Protein AF-A0A351KQ53-F1 (afdb_monomer)

Solvent-accessible surface area (backbone atoms only — not comparable to full-atom values): 25974 Å² total; per-residue (Å²): 84,76,54,60,41,72,80,48,69,49,78,46,76,48,79,48,76,48,68,47,100,86,64,60,70,45,40,29,37,38,81,47,77,44,76,42,85,82,60,80,60,57,67,16,18,40,24,71,57,95,98,40,80,46,75,31,86,42,73,91,74,30,37,76,43,78,87,77,79,66,83,50,67,70,64,68,49,60,75,30,22,64,66,63,44,61,69,62,86,44,52,72,34,55,30,49,62,78,65,56,67,71,63,49,60,75,47,50,39,79,50,32,24,80,92,48,22,60,28,40,75,57,64,29,73,47,72,67,28,46,54,42,35,54,62,53,53,70,50,49,55,63,60,29,47,78,70,81,40,48,54,51,56,61,68,67,59,55,52,52,50,42,53,53,19,21,62,29,40,22,71,34,72,71,32,73,72,51,57,62,71,36,63,18,13,40,40,56,40,65,33,66,38,62,53,98,85,68,49,76,49,34,23,45,35,38,33,22,29,23,35,68,32,48,70,46,42,46,74,71,26,20,38,42,38,26,57,51,96,57,56,94,77,40,28,22,27,38,52,30,18,44,35,82,48,62,46,64,28,41,40,50,54,68,54,66,47,93,49,63,78,69,44,68,64,66,55,69,92,81,45,60,43,14,28,49,70,54,32,36,35,54,41,93,89,32,93,28,71,62,65,74,81,82,40,42,54,37,47,30,38,77,49,73,51,26,38,33,45,44,28,21,33,27,30,25,33,37,42,69,76,74,42,52,36,36,40,50,8,32,24,15,50,46,17,24,32,26,50,38,84,43,33,31,35,37,25,30,28,47,46,72,56,87,86,60,63,58,70,48,98,59,57,72,73,64,46,65,96,49,60,44,59,42,82,44,32,31,36,50,54,38,36,44,26,23,41,50,80,52,84,94,72,38,78,85,26,62,56,61,89,56,71,61,49,85,51,37,26,42,67,50,98,86,66,42,67,31,35,34,20,42,80,41,71,48,60,70,90,63,45,42,77,54,98,90,43,78,47,51,18,78,80,55,55,44,43,27,48,46,45,6,31,68,45,33,35,44,76,78,43,81,63,63,99,43,63,76,44,46,60,80,23,67,59,69,37,24,59,48,130

Foldseek 3Di:
DWDFDAWDKDKDWDWDWDADPVGDIKIWTDIDIDTDPPDPRHGWTWADDPNDIDTHRDPVRHDDDDDDDAPADQAQDCLLAVVVQAAAPAAADIFIADDDLVVCLCCVLVQFFPLWSQLRVFFFDDPRNLVSQLVVLVVQQVLQVVVVWGFLFDSVVLSVLQNLQSNFFQCDPQAPADDGGHHQWGGWHKDWDADPVRHTWIWTKTKGQQADRFPFQQQNQRDADFQPPDDSRTHGHRHEHTDIFIATATGIAPDFDDALVLAFQDCPPVFARKLQVQQVACDVPRLHNHRDDDALAISAGLDFFWAWSNGHTEGGCAHSNRARSSNNSHGTLLQWYADNNHYHIHHHFHNEDAPRPGDHQDYPVQPVPDLAAAFTIDTSLNATEGEDDDPPPNPRHWCPPPDADRFQWDDGDPRGIHHYFDWDQDDQVNFDQDPNDTDGSRVSTGGGRTHRGDGRRQVPNPCRVHCSDSQPDVNVRTPHD

Secondary structure (DSSP, 8-state):
---B----EEEEEEEEEEE-TTS-EEEEEEEEEEE-TT---TT-EEEEETTEEEEESSGGGSPPPP----S---SPPGGG-TT-PPPP-SPBPPEEE---HHHHHHHGGGGB-TTTGGGSSSSSS-HHHHHHHHHHHTTHHHHHHTTT--BSS-HHHHHHHHHHHHH-B---S-BTT--TT-BSS-EEEEEEEE-TTS-EEEEEEEEE----SS---GGG-SSPPBSTT--TT--B---B----EEEEEE-B---B-SSGGGS----GGG--SSHHHHTTTTSTT-S-SSPPPP-TTTSS-SS--EEETTSPEE--SB-TTSSBGGGTT---TTSEE--TT--S-EE-S----TT-SS--SS-GGGGTT-SSPPEEEEETTS-EEEPPP-TTT-TTSTTTTS---TTSEE--TTS-SEEE-EEEPPPGGG-EEETTEEE-TTTS-EEESS-SS--B-GGGSTTTTS---TTT-GGGTB---

Sequence (481 aa):
NYLRAMKRYTYTLTPSTTTGTNGPASTTYSGSYSEDLSFNATGYYVKASQGSYSLVSTSGAATKLYLFTSADNYGIPTSFNVAGTAYASNPAAPFPSKVTPSTVEANFSASINATYKNQVTTAGSNAQTKVSADSYLVTIPTKLSSQGANLRYSTDLYTAFRDAALAGKLASDAVADGVPGQNLVPFVYFTNEKDSQGLYHPFMNIVTYTNPGSPHGLLDIPGPPFLGPGGASTPVTRYANLDYKIIPIPMKDYGQVTNVTDNAMNSAGGWRVNLVTDSGCGQSGSPVATCPAYDNYNYASIADMGVLIDGSIIFPVLNNTLIPSQWKGELSTYGCHIGQGGGGPHCHADAFKTGQSIVTLYNDSDYVGKTHPPLIGFGFDGVALFGVYRDGKDTSLLGYSTALDAFGGHNHDGMGYHYHAHTATMPASYNINDKGLTISASQNPVNVLLKGAWAGNINKVPNFMNNNDLKTNPYLGGTGQ

Mean predicted aligned error: 6.54 Å

pLDDT: mean 90.56, std 9.43, range [37.94, 98.81]

Nearest PDB structures (foldseek):
  8cvm-assembly1_t  TM=4.778E-01  e=6.788E+00  Cutibacterium acnes
  8xcj-assembly1_F  TM=2.789E-01  e=3.638E+00  Escherichia phage Lambda
  4tw1-assembly1_F  TM=3.053E-01  e=4.564E+00  Staphylococcus aureus subsp. aureus USA300_TCH1516
  3b07-assembly1_H  TM=1.733E-01  e=6.060E+00  Staphylococcus aureus subsp. aureus Mu50

Radius of gyration: 23.98 Å; Cα contacts (8 Å, |Δi|>4): 1095; chains: 1; bounding box: 70×55×60 Å

Structure (mmCIF, N/CA/C/O backbone):
data_AF-A0A351KQ53-F1
#
_entry.id   AF-A0A351KQ53-F1
#
loop_
_atom_site.group_PDB
_atom_site.id
_atom_site.type_symbol
_atom_site.label_atom_id
_atom_site.label_alt_id
_atom_site.label_comp_id
_atom_site.label_asym_id
_atom_site.label_entity_id
_atom_site.label_seq_id
_atom_site.pdbx_PDB_ins_code
_atom_site.Cartn_x
_atom_site.Cartn_y
_atom_site.Cartn_z
_atom_site.occupancy
_atom_site.B_iso_or_equiv
_atom_site.auth_seq_id
_atom_site.auth_comp_id
_atom_site.auth_asym_id
_atom_site.auth_atom_id
_atom_site.pdbx_PDB_model_num
ATOM 1 N N . ASN A 1 1 ? 32.339 -19.999 -16.908 1.00 82.12 1 ASN A N 1
ATOM 2 C CA . ASN A 1 1 ? 32.555 -19.166 -18.110 1.00 82.12 1 ASN A CA 1
ATOM 3 C C . ASN A 1 1 ? 33.541 -18.051 -17.803 1.00 82.12 1 ASN A C 1
ATOM 5 O O . ASN A 1 1 ? 33.567 -17.568 -16.678 1.00 82.12 1 ASN A O 1
ATOM 9 N N . TYR A 1 2 ? 34.378 -17.661 -18.763 1.00 91.56 2 TYR A N 1
ATOM 10 C CA . TYR A 1 2 ? 35.150 -16.424 -18.640 1.00 91.56 2 TYR A CA 1
ATOM 11 C C . TYR A 1 2 ? 34.311 -15.285 -19.218 1.00 91.56 2 TYR A C 1
ATOM 13 O O . TYR A 1 2 ? 33.904 -15.365 -20.376 1.00 91.56 2 TYR A O 1
ATOM 21 N N . LEU A 1 3 ? 34.028 -14.254 -18.421 1.00 92.50 3 LEU A N 1
ATOM 22 C CA . LEU A 1 3 ? 33.341 -13.061 -18.916 1.00 92.50 3 LEU A CA 1
ATOM 23 C C . LEU A 1 3 ? 34.358 -12.142 -19.589 1.00 92.50 3 LEU A C 1
ATOM 25 O O . LEU A 1 3 ? 35.424 -11.893 -19.023 1.00 92.50 3 LEU A O 1
ATOM 29 N N . ARG A 1 4 ? 34.025 -11.656 -20.788 1.00 93.75 4 ARG A N 1
ATOM 30 C CA . ARG A 1 4 ? 34.836 -10.701 -21.549 1.00 93.75 4 ARG A CA 1
ATOM 31 C C . ARG A 1 4 ? 34.166 -9.339 -21.540 1.00 93.75 4 ARG A C 1
ATOM 33 O O . ARG A 1 4 ? 32.981 -9.234 -21.845 1.00 93.75 4 ARG A O 1
ATOM 40 N N . ALA A 1 5 ? 34.932 -8.306 -21.221 1.00 93.69 5 ALA A N 1
ATOM 41 C CA . ALA A 1 5 ? 34.493 -6.934 -21.390 1.00 93.69 5 ALA A CA 1
ATOM 42 C C . ALA A 1 5 ? 34.406 -6.617 -22.886 1.00 93.69 5 ALA A C 1
ATOM 44 O O . ALA A 1 5 ? 35.351 -6.875 -23.628 1.00 93.69 5 ALA A O 1
ATOM 45 N N . MET A 1 6 ? 33.279 -6.066 -23.331 1.00 95.25 6 MET A N 1
ATOM 46 C CA . MET A 1 6 ? 33.075 -5.687 -24.736 1.00 95.25 6 MET A CA 1
ATOM 47 C C . MET A 1 6 ? 32.993 -4.174 -24.896 1.00 95.25 6 MET A C 1
ATOM 49 O O . MET A 1 6 ? 33.625 -3.615 -25.782 1.00 95.25 6 MET A O 1
ATOM 53 N N . LYS A 1 7 ? 32.236 -3.519 -24.018 1.00 94.44 7 LYS A N 1
ATOM 54 C CA . LYS A 1 7 ? 32.047 -2.072 -23.983 1.00 94.44 7 LYS A CA 1
ATOM 55 C C . LYS A 1 7 ? 31.990 -1.614 -22.533 1.00 94.44 7 LYS A C 1
ATOM 57 O O . LYS A 1 7 ? 31.563 -2.382 -21.668 1.00 94.44 7 LYS A O 1
ATOM 62 N N . ARG A 1 8 ? 32.390 -0.369 -22.281 1.00 92.12 8 ARG A N 1
ATOM 63 C CA . ARG A 1 8 ? 32.140 0.329 -21.018 1.00 92.12 8 ARG A CA 1
ATOM 64 C C . ARG A 1 8 ? 31.134 1.434 -21.283 1.00 92.12 8 ARG A C 1
ATOM 66 O O . ARG A 1 8 ? 31.252 2.147 -22.273 1.00 92.12 8 ARG A O 1
ATOM 73 N N . TYR A 1 9 ? 30.166 1.567 -20.390 1.00 91.50 9 TYR A N 1
ATOM 74 C CA . TYR A 1 9 ? 29.223 2.674 -20.399 1.00 91.50 9 TYR A CA 1
ATOM 75 C C . TYR A 1 9 ? 29.445 3.504 -19.143 1.00 91.50 9 TYR A C 1
ATOM 77 O O . TYR A 1 9 ? 29.632 2.950 -18.058 1.00 91.50 9 TYR A O 1
ATOM 85 N N . THR A 1 10 ? 29.438 4.823 -19.291 1.00 87.69 10 THR A N 1
ATOM 86 C CA . THR A 1 10 ? 29.362 5.750 -18.164 1.00 87.69 10 THR A CA 1
ATOM 87 C C . THR A 1 10 ? 27.906 6.066 -17.890 1.00 87.69 10 THR A C 1
ATOM 89 O O . THR A 1 10 ? 27.165 6.446 -18.796 1.00 87.69 10 THR A O 1
ATOM 92 N N . TYR A 1 11 ? 27.509 5.894 -16.634 1.00 83.12 11 TYR A N 1
ATOM 93 C CA . TYR A 1 11 ? 26.202 6.296 -16.143 1.00 83.12 11 TYR A CA 1
ATOM 94 C C . TYR A 1 11 ? 26.303 7.676 -15.498 1.00 83.12 11 TYR A C 1
ATOM 96 O O . TYR A 1 11 ? 27.218 7.927 -14.714 1.00 83.12 11 TYR A O 1
ATOM 104 N N . THR A 1 12 ? 25.385 8.579 -15.830 1.00 80.19 12 THR A N 1
ATOM 105 C CA . THR A 1 12 ? 25.283 9.897 -15.191 1.00 80.19 12 THR A CA 1
ATOM 106 C C . 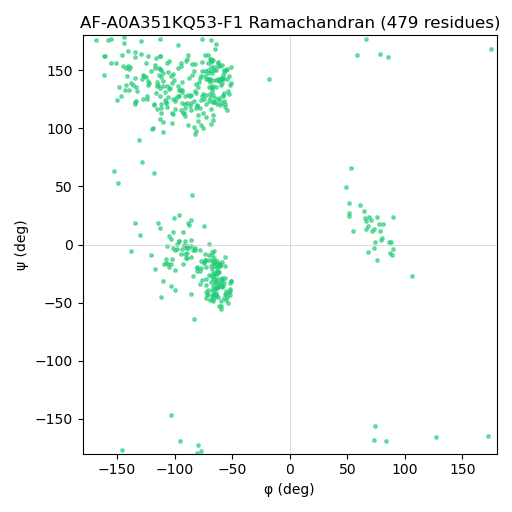THR A 1 12 ? 23.840 10.179 -14.801 1.00 80.19 12 THR A C 1
ATOM 108 O O . THR A 1 12 ? 22.933 10.028 -15.620 1.00 80.19 12 THR A O 1
ATOM 111 N N . LEU A 1 13 ? 23.650 10.623 -13.557 1.00 79.94 13 LEU A N 1
ATOM 112 C CA . LEU A 1 13 ? 22.404 11.204 -13.065 1.00 79.94 13 LEU A CA 1
ATOM 113 C C . LEU A 1 13 ? 22.476 12.723 -13.200 1.00 79.94 13 LEU A C 1
ATOM 115 O O . LEU A 1 13 ? 23.298 13.368 -12.550 1.00 79.94 13 LEU A O 1
ATOM 119 N N . THR A 1 14 ? 21.616 13.296 -14.035 1.00 82.56 14 THR A N 1
ATOM 120 C CA . THR A 1 14 ? 21.529 14.750 -14.211 1.00 82.56 14 THR A CA 1
ATOM 121 C C . THR A 1 14 ? 20.362 15.294 -13.385 1.00 82.56 14 THR A C 1
ATOM 123 O O . THR A 1 14 ? 19.222 14.915 -13.664 1.00 82.56 14 THR A O 1
ATOM 126 N N . PRO A 1 15 ? 20.608 16.151 -12.373 1.00 86.06 15 PRO A N 1
ATOM 127 C CA . PRO A 1 15 ? 19.541 16.779 -11.608 1.00 86.06 15 PRO A CA 1
ATOM 128 C C . PRO A 1 15 ? 18.910 17.940 -12.385 1.00 86.06 15 PRO A C 1
ATOM 130 O O . PRO A 1 15 ? 19.603 18.720 -13.039 1.00 86.06 15 PRO A O 1
ATOM 133 N N . SER A 1 16 ? 17.600 18.102 -12.246 1.00 81.81 16 SER A N 1
ATOM 134 C CA . SER A 1 16 ? 16.851 19.283 -12.670 1.00 81.81 16 SER A CA 1
ATOM 135 C C . SER A 1 16 ? 15.904 19.700 -11.551 1.00 81.81 16 SER A C 1
ATOM 137 O O . SER A 1 16 ? 15.093 18.891 -11.097 1.00 81.81 16 SER A O 1
ATOM 139 N N . THR A 1 17 ? 16.015 20.947 -11.093 1.00 78.81 17 THR A N 1
ATOM 140 C CA . THR A 1 17 ? 15.201 21.476 -9.993 1.00 78.81 17 THR A CA 1
ATOM 141 C C . THR A 1 17 ? 14.192 22.478 -10.526 1.00 78.81 17 THR A C 1
ATOM 143 O O . THR A 1 17 ? 14.561 23.474 -11.145 1.00 78.81 17 THR A O 1
ATOM 146 N N . THR A 1 18 ? 12.917 22.243 -10.237 1.00 69.06 18 THR A N 1
ATOM 147 C CA . THR A 1 18 ? 11.829 23.179 -10.530 1.00 69.06 18 THR A CA 1
ATOM 148 C C . THR A 1 18 ? 11.193 23.645 -9.230 1.00 69.06 18 THR A C 1
ATOM 150 O O . THR A 1 18 ? 10.816 22.817 -8.400 1.00 69.06 18 THR A O 1
ATOM 153 N N . THR A 1 19 ? 11.030 24.955 -9.062 1.00 63.69 19 THR A N 1
ATOM 154 C CA . THR A 1 19 ? 10.281 25.530 -7.938 1.00 63.69 19 THR A CA 1
ATOM 155 C C . THR A 1 19 ? 8.825 25.690 -8.349 1.00 63.69 19 THR A C 1
ATOM 157 O O . THR A 1 19 ? 8.527 26.419 -9.295 1.00 63.69 19 THR A O 1
ATOM 160 N N . GLY A 1 20 ? 7.917 24.994 -7.664 1.00 54.00 20 GLY A N 1
ATOM 161 C CA . GLY A 1 20 ? 6.483 25.168 -7.890 1.00 54.00 20 GLY A CA 1
ATOM 162 C C . GLY A 1 20 ? 6.007 26.555 -7.451 1.00 54.00 20 GLY A C 1
ATOM 163 O O . GLY A 1 20 ? 6.616 27.190 -6.591 1.00 54.00 20 GLY A O 1
ATOM 164 N N . THR A 1 21 ? 4.871 27.006 -7.983 1.00 49.22 21 THR A N 1
ATOM 165 C CA . THR A 1 21 ? 4.254 28.317 -7.690 1.00 49.22 21 THR A CA 1
ATOM 166 C C . THR A 1 21 ? 3.969 28.552 -6.199 1.00 49.22 21 THR A C 1
ATOM 168 O O . THR A 1 21 ? 3.828 29.696 -5.781 1.00 49.22 21 THR A O 1
ATOM 171 N N . ASN A 1 22 ? 3.934 27.480 -5.397 1.00 46.44 22 ASN A N 1
ATOM 172 C CA . ASN A 1 22 ? 3.665 27.501 -3.956 1.00 46.44 22 ASN A CA 1
ATOM 173 C C . ASN A 1 22 ? 4.917 27.291 -3.077 1.00 46.44 22 ASN A C 1
ATOM 175 O O . ASN A 1 22 ? 4.778 27.155 -1.864 1.00 46.44 22 ASN A O 1
ATOM 179 N N . GLY A 1 23 ? 6.129 27.252 -3.651 1.00 46.09 23 GLY A N 1
ATOM 180 C CA . GLY A 1 23 ? 7.393 27.295 -2.897 1.00 46.09 23 GLY A CA 1
ATOM 181 C C . GLY A 1 23 ? 8.226 26.005 -2.762 1.00 46.09 23 GLY A C 1
ATOM 182 O O . GLY A 1 23 ? 9.444 26.148 -2.643 1.00 46.09 23 GLY A O 1
ATOM 183 N N . PRO A 1 24 ? 7.695 24.762 -2.811 1.00 54.59 24 PRO A N 1
ATOM 184 C CA . PRO A 1 24 ? 8.559 23.584 -2.762 1.00 54.59 24 PRO A CA 1
ATOM 185 C C . PRO A 1 24 ? 9.386 23.456 -4.044 1.00 54.59 24 PRO A C 1
ATOM 187 O O . PRO A 1 24 ? 8.843 23.432 -5.154 1.00 54.59 24 PRO A O 1
ATOM 190 N N . ALA A 1 25 ? 10.704 23.354 -3.886 1.00 62.97 25 ALA A N 1
ATOM 191 C CA . ALA A 1 25 ? 11.594 22.906 -4.945 1.00 62.97 25 ALA A CA 1
ATOM 192 C C . ALA A 1 25 ? 11.476 21.382 -5.079 1.00 62.97 25 ALA A C 1
ATOM 194 O O . ALA A 1 25 ? 11.612 20.661 -4.094 1.00 62.97 25 ALA A O 1
ATOM 195 N N . SER A 1 26 ? 11.223 20.895 -6.291 1.00 65.81 26 SER A N 1
ATOM 196 C CA . SER A 1 26 ? 11.289 19.473 -6.627 1.00 65.81 26 SER A CA 1
ATOM 197 C C . SER A 1 26 ? 12.521 19.240 -7.483 1.00 65.81 26 SER A C 1
ATOM 199 O O . SER A 1 26 ? 12.644 19.845 -8.550 1.00 65.81 26 SER A O 1
ATOM 201 N N . THR A 1 27 ? 13.416 18.358 -7.039 1.00 79.69 27 THR A N 1
ATOM 202 C CA . THR A 1 27 ? 14.544 17.893 -7.850 1.00 79.69 27 THR A CA 1
ATOM 203 C C . THR A 1 27 ? 14.179 16.567 -8.500 1.00 79.69 27 THR A C 1
ATOM 205 O O . THR A 1 27 ? 13.731 15.633 -7.839 1.00 79.69 27 THR A O 1
ATOM 208 N N . THR A 1 28 ? 14.360 16.503 -9.813 1.00 81.50 28 THR A N 1
ATOM 209 C CA . THR A 1 28 ? 14.198 15.296 -10.623 1.00 81.50 28 THR A CA 1
ATOM 210 C C . THR A 1 28 ? 15.545 14.853 -11.164 1.00 81.50 28 THR A C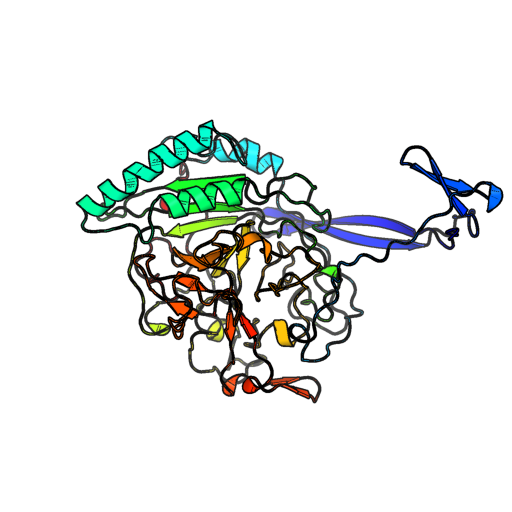 1
ATOM 212 O O . THR A 1 28 ? 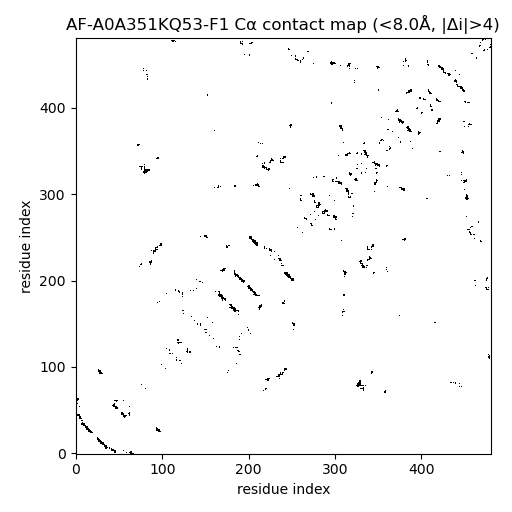16.422 15.686 -11.390 1.00 81.50 28 THR A O 1
ATOM 215 N N . TYR A 1 29 ? 15.706 13.554 -11.385 1.00 80.69 29 TYR A N 1
ATOM 216 C CA . TYR A 1 29 ? 16.938 12.972 -11.895 1.00 80.69 29 TYR A CA 1
ATOM 217 C C . TYR A 1 29 ? 16.664 12.166 -13.159 1.00 80.69 29 TYR A C 1
ATOM 219 O O . TYR A 1 29 ? 15.809 11.279 -13.171 1.00 80.69 29 TYR A O 1
ATOM 227 N N . SER A 1 30 ? 17.408 12.458 -14.226 1.00 80.19 30 SER A N 1
ATOM 228 C CA . SER A 1 30 ? 17.415 11.654 -15.450 1.00 80.19 30 SER A CA 1
ATOM 229 C C . SER A 1 30 ? 18.706 10.848 -15.548 1.00 80.19 30 SER A C 1
ATOM 231 O O . SER A 1 30 ? 19.797 11.421 -15.482 1.00 80.19 30 SER A O 1
ATOM 233 N N . GLY A 1 31 ? 18.583 9.535 -15.737 1.00 75.75 31 GLY A N 1
ATOM 234 C CA . GLY A 1 31 ? 19.711 8.657 -16.030 1.00 75.75 31 GLY A CA 1
ATOM 235 C C . GLY A 1 31 ? 20.087 8.712 -17.508 1.00 75.75 31 GLY A C 1
ATOM 236 O O . GLY A 1 31 ? 19.231 8.556 -18.377 1.00 75.75 31 GLY A O 1
ATOM 237 N N . SER A 1 32 ? 21.371 8.905 -17.796 1.00 78.12 32 SER A N 1
ATOM 238 C CA . SER A 1 32 ? 21.931 8.772 -19.142 1.00 78.12 32 SER A CA 1
ATOM 239 C C . SER A 1 32 ? 23.059 7.747 -19.145 1.00 78.12 32 SER A C 1
ATOM 241 O O . SER A 1 32 ? 23.848 7.668 -18.202 1.00 78.12 32 SER A O 1
ATOM 243 N N . TYR A 1 33 ? 23.113 6.954 -20.213 1.00 83.56 33 TYR A N 1
ATOM 244 C CA . TYR A 1 33 ? 24.189 6.006 -20.474 1.00 83.56 33 TYR A CA 1
ATOM 245 C C . TYR A 1 33 ? 24.870 6.415 -21.770 1.00 83.56 33 TYR A C 1
ATOM 247 O O . TYR A 1 33 ? 24.236 6.452 -22.825 1.00 83.56 33 TYR A O 1
ATOM 255 N N . SER A 1 34 ? 26.160 6.708 -21.700 1.00 89.31 34 SER A N 1
ATOM 256 C CA . SER A 1 34 ? 26.991 6.959 -22.874 1.00 89.31 34 SER A CA 1
ATOM 257 C C . SER A 1 34 ? 28.055 5.879 -22.976 1.00 89.31 34 SER A C 1
ATOM 259 O O . SER A 1 34 ? 28.644 5.473 -21.973 1.00 89.31 34 SER A O 1
ATOM 261 N N . GLU A 1 35 ? 28.273 5.366 -24.187 1.00 92.50 35 GLU A N 1
ATOM 262 C CA . GLU A 1 35 ? 29.404 4.476 -24.431 1.00 92.50 35 GLU A CA 1
ATOM 263 C C . GLU A 1 35 ? 30.695 5.268 -24.222 1.00 92.50 35 GLU A C 1
ATOM 265 O O . GLU A 1 35 ? 30.897 6.327 -24.819 1.00 92.50 35 GLU A O 1
ATOM 270 N N . ASP A 1 36 ? 31.570 4.756 -23.366 1.00 93.44 36 ASP A N 1
ATOM 271 C CA . ASP A 1 36 ? 32.881 5.334 -23.156 1.00 93.44 36 ASP A CA 1
ATOM 272 C C . ASP A 1 36 ? 33.832 4.852 -24.251 1.00 93.44 36 ASP A C 1
ATOM 274 O O . ASP A 1 36 ? 34.458 3.794 -24.154 1.00 93.44 36 ASP A O 1
ATOM 278 N N . LEU A 1 37 ? 33.950 5.668 -25.295 1.00 94.06 37 LEU A N 1
ATOM 279 C CA . LEU A 1 37 ? 34.802 5.395 -26.452 1.00 94.06 37 LEU A CA 1
ATOM 280 C C . LEU A 1 37 ? 36.305 5.380 -26.114 1.00 94.06 37 LEU A C 1
ATOM 282 O O . LEU A 1 37 ? 37.102 4.935 -26.936 1.00 94.06 37 LEU A O 1
ATOM 286 N N . SER A 1 38 ? 36.708 5.836 -24.920 1.00 94.81 38 SER A N 1
ATOM 287 C CA . SER A 1 38 ? 38.098 5.752 -24.448 1.00 94.81 38 SER A CA 1
ATOM 288 C C . SER A 1 38 ? 38.440 4.400 -23.808 1.00 94.81 38 SER A C 1
ATOM 290 O O . SER A 1 38 ? 39.596 4.150 -23.453 1.00 94.81 38 SER A O 1
ATOM 292 N N . PHE A 1 39 ? 37.457 3.506 -23.653 1.00 95.25 39 PHE A N 1
ATOM 293 C CA . PHE A 1 39 ? 37.655 2.196 -23.048 1.00 95.25 39 PHE A CA 1
ATOM 294 C C . PHE A 1 39 ? 38.551 1.298 -23.911 1.00 95.25 39 PHE A C 1
ATOM 296 O O . PHE A 1 39 ? 38.145 0.762 -24.939 1.00 95.25 39 PHE A O 1
ATOM 303 N N . ASN A 1 40 ? 39.785 1.094 -23.452 1.00 94.62 40 ASN A N 1
ATOM 304 C CA . ASN A 1 40 ? 40.823 0.354 -24.173 1.00 94.62 40 ASN A CA 1
ATOM 305 C C . ASN A 1 40 ? 40.980 -1.114 -23.733 1.00 94.62 40 ASN A C 1
ATOM 307 O O . ASN A 1 40 ? 41.809 -1.830 -24.289 1.00 94.62 40 ASN A O 1
ATOM 311 N N . ALA A 1 41 ? 40.185 -1.584 -22.765 1.00 95.69 41 ALA A N 1
ATOM 312 C CA . ALA A 1 41 ? 40.222 -2.965 -22.271 1.00 95.69 41 ALA A CA 1
ATOM 313 C C . ALA A 1 41 ? 39.164 -3.868 -22.939 1.00 95.69 41 ALA A C 1
ATOM 315 O O . ALA A 1 41 ? 38.735 -4.879 -22.377 1.00 95.69 41 ALA A O 1
ATOM 316 N N . THR A 1 42 ? 38.733 -3.519 -24.154 1.00 95.38 42 THR A N 1
ATOM 317 C CA . THR A 1 42 ? 37.858 -4.364 -24.973 1.00 95.38 42 THR A CA 1
ATOM 318 C C . THR A 1 42 ? 38.512 -5.722 -25.221 1.00 95.38 42 THR A C 1
ATOM 320 O O . THR A 1 42 ? 39.657 -5.828 -25.652 1.00 95.38 42 THR A O 1
ATOM 323 N N . GLY A 1 43 ? 37.777 -6.790 -24.927 1.00 95.88 43 GLY A N 1
ATOM 324 C CA . GLY A 1 43 ? 38.228 -8.172 -25.029 1.00 95.88 43 GLY A CA 1
ATOM 325 C C . GLY A 1 43 ? 38.939 -8.720 -23.790 1.00 95.88 43 GLY A C 1
ATOM 326 O O . GLY A 1 43 ? 39.169 -9.932 -23.766 1.00 95.88 43 GLY A O 1
ATOM 327 N N . TYR A 1 44 ? 39.237 -7.889 -22.780 1.00 97.56 44 TYR A N 1
ATOM 328 C CA . TYR A 1 44 ? 39.835 -8.323 -21.512 1.00 97.56 44 TYR A CA 1
ATOM 329 C C . TYR A 1 44 ? 38.836 -9.155 -20.702 1.00 97.56 44 TYR A C 1
ATOM 331 O O . TYR A 1 44 ? 37.624 -9.080 -20.900 1.00 97.56 44 TYR A O 1
ATOM 339 N N . TYR A 1 45 ? 39.346 -9.945 -19.767 1.00 97.00 45 TYR A N 1
ATOM 340 C CA . TYR A 1 45 ? 38.580 -10.880 -18.958 1.00 97.00 45 TYR A CA 1
ATOM 341 C C . TYR A 1 45 ? 38.390 -10.383 -17.528 1.00 97.00 45 TYR A C 1
ATOM 343 O O . TYR A 1 45 ? 39.267 -9.726 -16.972 1.00 97.00 45 TYR A O 1
ATOM 351 N N . VAL A 1 46 ? 37.267 -10.742 -16.909 1.00 95.62 46 VAL A N 1
ATOM 352 C CA . VAL A 1 46 ? 36.987 -10.391 -15.510 1.00 95.62 46 VAL A CA 1
ATOM 353 C C . VAL A 1 46 ? 37.808 -11.263 -14.550 1.00 95.62 46 VAL A C 1
ATOM 355 O O . VAL A 1 46 ? 37.788 -12.493 -14.621 1.00 95.62 46 VAL A O 1
ATOM 358 N N . LYS A 1 47 ? 38.499 -10.622 -13.606 1.00 95.88 47 LYS A N 1
ATOM 359 C CA . LYS A 1 47 ? 39.172 -11.241 -12.460 1.00 95.88 47 LYS A CA 1
ATOM 360 C C . LYS A 1 47 ? 38.549 -10.719 -11.169 1.00 95.88 47 LYS A C 1
ATOM 362 O O . LYS A 1 47 ? 38.586 -9.519 -10.909 1.00 95.88 47 LYS A O 1
ATOM 367 N N . ALA A 1 48 ? 38.018 -11.625 -10.359 1.00 93.56 48 ALA A N 1
ATOM 368 C CA . ALA A 1 48 ? 37.536 -11.345 -9.012 1.00 93.56 48 ALA A CA 1
ATOM 369 C C . ALA A 1 48 ? 38.627 -11.676 -7.981 1.00 93.56 48 ALA A C 1
ATOM 371 O O . ALA A 1 48 ? 39.235 -12.747 -8.044 1.00 93.56 48 ALA A O 1
ATOM 372 N N . SER A 1 49 ? 38.872 -10.769 -7.038 1.00 92.50 49 SER A N 1
ATOM 373 C CA . SER A 1 49 ? 39.827 -10.937 -5.939 1.00 92.50 49 SER A CA 1
ATOM 374 C C . SER A 1 49 ? 39.356 -10.145 -4.721 1.00 92.50 49 SER A C 1
ATOM 376 O O . SER A 1 49 ? 39.154 -8.940 -4.830 1.00 92.50 49 SER A O 1
ATOM 378 N N . GLN A 1 50 ? 39.195 -10.808 -3.568 1.00 86.44 50 GLN A N 1
ATOM 379 C CA . GLN A 1 50 ? 38.812 -10.184 -2.286 1.00 86.44 50 GLN A CA 1
ATOM 380 C C . GLN A 1 50 ? 37.590 -9.244 -2.389 1.00 86.44 50 GLN A C 1
ATOM 382 O O . GLN A 1 50 ? 37.636 -8.093 -1.968 1.00 86.44 50 GLN A O 1
ATOM 387 N N . GLY A 1 51 ? 36.505 -9.712 -3.016 1.00 84.25 51 GLY A N 1
ATOM 388 C CA . GLY A 1 51 ? 35.271 -8.927 -3.177 1.00 84.25 51 GLY A CA 1
ATOM 389 C C . GLY A 1 51 ? 35.341 -7.801 -4.218 1.00 84.25 51 GLY A C 1
ATOM 390 O O . GLY A 1 51 ? 34.357 -7.099 -4.409 1.00 84.25 51 GLY A O 1
ATOM 391 N N . SER A 1 52 ? 36.468 -7.644 -4.918 1.00 89.38 52 SER A N 1
ATOM 392 C CA . SER A 1 52 ? 36.652 -6.647 -5.978 1.00 89.38 52 SER A CA 1
ATOM 393 C C . SER A 1 52 ? 36.787 -7.300 -7.353 1.00 89.38 52 SER A C 1
ATOM 395 O O . SER A 1 52 ? 37.314 -8.408 -7.479 1.00 89.38 52 SER A O 1
ATOM 397 N N . TYR A 1 53 ? 36.358 -6.587 -8.396 1.00 92.44 53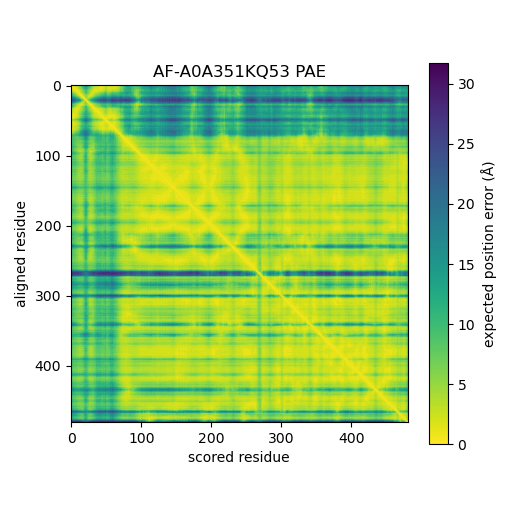 TYR A N 1
ATOM 398 C CA . TYR A 1 53 ? 36.489 -7.004 -9.793 1.00 92.44 53 TYR A CA 1
ATOM 399 C C . TYR A 1 53 ? 37.506 -6.131 -10.534 1.00 92.44 53 TYR A C 1
ATOM 401 O O . TYR A 1 53 ? 37.571 -4.921 -10.343 1.00 92.44 53 TYR A O 1
ATOM 409 N N . SER A 1 54 ? 38.298 -6.754 -11.402 1.00 94.81 54 SER A N 1
ATOM 410 C CA . SER A 1 54 ? 39.293 -6.107 -12.264 1.00 94.81 54 SER A CA 1
ATOM 411 C C . SER A 1 54 ? 39.300 -6.759 -13.648 1.00 94.81 54 SER A C 1
ATOM 413 O O . SER A 1 54 ? 38.727 -7.835 -13.830 1.00 94.81 54 SER A O 1
ATOM 415 N N . LEU A 1 55 ? 39.941 -6.119 -14.629 1.00 96.62 55 LEU A N 1
ATOM 416 C CA . LEU A 1 55 ? 40.099 -6.660 -15.980 1.00 96.62 55 LEU A CA 1
ATOM 417 C C . LEU A 1 55 ? 41.543 -7.116 -16.221 1.00 96.62 55 LEU A C 1
ATOM 419 O O . LEU A 1 55 ? 42.485 -6.406 -15.878 1.00 96.62 55 LEU A O 1
ATOM 423 N N . VAL A 1 56 ? 41.716 -8.281 -16.844 1.00 96.94 56 VAL A N 1
ATOM 424 C CA . VAL A 1 56 ? 43.020 -8.859 -17.211 1.00 96.94 56 VAL A CA 1
ATOM 425 C C . VAL A 1 56 ? 43.061 -9.236 -18.689 1.00 96.94 56 VAL A C 1
ATOM 427 O O . VAL A 1 56 ? 42.064 -9.666 -19.260 1.00 96.94 56 VAL A O 1
ATOM 430 N N . SER A 1 57 ? 44.220 -9.097 -19.330 1.00 96.56 57 SER A N 1
ATOM 431 C CA . SER A 1 57 ? 44.355 -9.286 -20.782 1.00 96.56 57 SER A CA 1
ATOM 432 C C . SER A 1 57 ? 44.314 -10.751 -21.239 1.00 96.56 57 SER A C 1
ATOM 434 O O . SER A 1 57 ? 44.105 -11.014 -22.421 1.00 96.56 57 SER A O 1
ATOM 436 N N . THR A 1 58 ? 44.483 -11.720 -20.332 1.00 95.88 58 THR A N 1
ATOM 437 C CA . THR A 1 58 ? 44.506 -13.154 -20.664 1.00 95.88 58 THR A CA 1
ATOM 438 C C . THR A 1 58 ? 43.509 -13.949 -19.827 1.00 95.88 58 THR A C 1
ATOM 440 O O . THR A 1 58 ? 43.299 -13.682 -18.643 1.00 95.88 58 THR A O 1
ATOM 443 N N . SER A 1 59 ? 42.911 -14.979 -20.429 1.00 94.38 59 SER A N 1
ATOM 444 C CA . SER A 1 59 ? 41.965 -15.869 -19.743 1.00 94.38 59 SER A CA 1
ATOM 445 C C . SER A 1 59 ? 42.626 -16.696 -18.633 1.00 94.38 59 SER A C 1
ATOM 447 O O . SER A 1 59 ? 41.967 -17.041 -17.656 1.00 94.38 59 SER A O 1
ATOM 449 N N . GLY A 1 60 ? 43.932 -16.974 -18.738 1.00 95.50 60 GLY A N 1
ATOM 450 C CA . GLY A 1 60 ? 44.695 -17.696 -17.713 1.00 95.50 60 GLY A CA 1
ATOM 451 C C . GLY A 1 60 ? 44.824 -16.940 -16.386 1.00 95.50 60 GLY A C 1
ATOM 452 O O . GLY A 1 60 ? 44.945 -17.569 -15.340 1.00 95.50 60 GLY A O 1
ATOM 453 N N . ALA A 1 61 ? 44.745 -15.606 -16.412 1.00 95.06 61 ALA A N 1
ATOM 454 C CA . ALA A 1 61 ? 44.767 -14.761 -15.216 1.00 95.06 61 ALA A CA 1
ATOM 455 C C . ALA A 1 61 ? 43.362 -14.409 -14.689 1.00 95.06 61 ALA A C 1
ATOM 457 O O . ALA A 1 61 ? 43.241 -13.716 -13.675 1.00 95.06 61 ALA A O 1
ATOM 458 N N . ALA A 1 62 ? 42.309 -14.829 -15.395 1.00 96.69 62 ALA A N 1
ATOM 459 C CA . ALA A 1 62 ? 40.928 -14.462 -15.118 1.00 96.69 62 ALA A CA 1
ATOM 460 C C . ALA A 1 62 ? 40.254 -15.421 -14.134 1.00 96.69 62 ALA A C 1
ATOM 462 O O . ALA A 1 62 ? 40.641 -16.583 -13.989 1.00 96.69 62 ALA A O 1
ATOM 463 N N . THR A 1 63 ? 39.177 -14.953 -13.508 1.00 95.81 63 THR A N 1
ATOM 464 C CA . THR A 1 63 ? 38.351 -15.798 -12.645 1.00 95.81 63 THR A CA 1
ATOM 465 C C . THR A 1 63 ? 37.284 -16.469 -13.498 1.00 95.81 63 THR A C 1
ATOM 467 O O . THR A 1 63 ? 36.562 -15.811 -14.248 1.00 95.81 63 THR A O 1
ATOM 470 N N . LYS A 1 64 ? 37.153 -17.795 -13.388 1.00 92.75 64 LYS A N 1
ATOM 471 C CA . LYS A 1 64 ? 35.986 -18.482 -13.946 1.00 92.75 64 LYS A CA 1
ATOM 472 C C . LYS A 1 64 ? 34.768 -18.065 -13.133 1.00 92.75 64 LYS A C 1
ATOM 474 O O . LYS A 1 64 ? 34.691 -18.361 -11.947 1.00 92.75 64 LYS A O 1
ATOM 479 N N . LEU A 1 65 ? 33.826 -17.401 -13.785 1.00 87.62 65 LEU A N 1
ATOM 480 C CA . LEU A 1 65 ? 32.560 -17.011 -13.186 1.00 87.62 65 LEU A CA 1
ATOM 481 C C . LEU A 1 65 ? 31.474 -17.985 -13.631 1.00 87.62 65 LEU A C 1
ATOM 483 O O . LEU A 1 65 ? 31.458 -18.466 -14.772 1.00 87.62 65 LEU A O 1
ATOM 487 N N . TYR A 1 66 ? 30.579 -18.301 -12.710 1.00 83.94 66 TYR A N 1
ATOM 488 C CA . TYR A 1 66 ? 29.370 -19.050 -12.994 1.00 83.94 66 TYR A CA 1
ATOM 489 C C . TYR A 1 66 ? 28.221 -18.051 -13.073 1.00 83.94 66 TYR A C 1
ATOM 491 O O . TYR A 1 66 ? 28.040 -17.253 -12.157 1.00 83.94 66 TYR A O 1
ATOM 499 N N . LEU A 1 67 ? 27.488 -18.060 -14.186 1.00 80.56 67 LEU A N 1
ATOM 500 C CA . LEU A 1 67 ? 26.237 -17.319 -14.262 1.00 80.56 67 LEU A CA 1
ATOM 501 C C . LEU A 1 67 ? 25.194 -18.181 -13.566 1.00 80.56 67 LEU A C 1
ATOM 503 O O . LEU A 1 67 ? 24.819 -19.234 -14.077 1.00 80.56 67 LEU A O 1
ATOM 507 N N . PHE A 1 68 ? 24.801 -17.761 -12.371 1.00 79.75 68 PHE A N 1
ATOM 508 C CA . PHE A 1 68 ? 23.712 -18.390 -11.653 1.00 79.75 68 PHE A CA 1
ATOM 509 C C . PHE A 1 68 ? 22.400 -17.948 -12.293 1.00 79.75 68 PHE A C 1
ATOM 511 O O . PHE A 1 68 ? 22.043 -16.772 -12.248 1.00 79.75 68 PHE A O 1
ATOM 518 N N . THR A 1 69 ? 21.697 -18.887 -12.918 1.00 75.75 69 THR A N 1
ATOM 519 C CA . THR A 1 69 ? 20.292 -18.683 -13.257 1.00 75.75 69 THR A CA 1
ATOM 520 C C . THR A 1 69 ? 19.514 -18.766 -11.956 1.00 75.75 69 THR A C 1
ATOM 522 O O . THR A 1 69 ? 19.443 -19.843 -11.362 1.00 75.75 69 THR A O 1
ATOM 525 N N . SER A 1 70 ? 18.988 -17.630 -11.494 1.00 74.19 70 SER A N 1
ATOM 526 C CA . SER A 1 70 ? 18.129 -17.631 -10.313 1.00 74.19 70 SER A CA 1
ATOM 527 C C . SER A 1 70 ? 16.925 -18.538 -10.541 1.00 74.19 70 SER A C 1
ATOM 529 O O . SER A 1 70 ? 16.394 -18.603 -11.652 1.00 74.19 70 SER A O 1
ATOM 531 N N . ALA A 1 71 ? 16.505 -19.245 -9.491 1.00 76.56 71 ALA A N 1
ATOM 532 C CA . ALA A 1 71 ? 15.206 -19.911 -9.487 1.00 76.56 71 ALA A CA 1
ATOM 533 C C . ALA A 1 71 ? 14.055 -18.884 -9.463 1.00 76.56 71 ALA A C 1
ATOM 535 O O . ALA A 1 71 ? 12.916 -19.208 -9.809 1.00 76.56 71 ALA A O 1
ATOM 536 N N . ASP A 1 72 ? 14.358 -17.647 -9.073 1.00 77.19 72 ASP A N 1
ATOM 537 C CA . ASP A 1 72 ? 13.423 -16.537 -9.023 1.00 77.19 72 ASP A CA 1
ATOM 538 C C . ASP A 1 72 ? 13.109 -16.062 -10.446 1.00 77.19 72 ASP A C 1
ATOM 540 O O . ASP A 1 72 ? 14.010 -15.766 -11.237 1.00 77.19 72 ASP A O 1
ATOM 544 N N . ASN A 1 73 ? 11.820 -15.955 -10.770 1.00 78.44 73 ASN A N 1
ATOM 545 C CA . ASN A 1 73 ? 11.354 -15.456 -12.059 1.00 78.44 73 ASN A CA 1
ATOM 546 C C . ASN A 1 73 ? 10.513 -14.191 -11.865 1.00 78.44 73 ASN A C 1
ATOM 548 O O . ASN A 1 73 ? 9.327 -14.273 -11.553 1.00 78.44 73 ASN A O 1
ATOM 552 N N . TYR A 1 74 ? 11.130 -13.033 -12.101 1.00 81.25 74 TYR A N 1
ATOM 553 C CA . TYR A 1 74 ? 10.470 -11.722 -12.085 1.00 81.25 74 TYR A CA 1
ATOM 554 C C . TYR A 1 74 ? 9.852 -11.342 -13.446 1.00 81.25 74 TYR A C 1
ATOM 556 O O . TYR A 1 74 ? 9.539 -10.181 -13.693 1.00 81.25 74 TYR A O 1
ATOM 564 N N . GLY A 1 75 ? 9.668 -12.306 -14.354 1.00 84.88 75 GLY A N 1
ATOM 565 C CA . GLY A 1 75 ? 8.936 -12.089 -15.598 1.00 84.88 75 GLY A CA 1
ATOM 566 C C . GLY A 1 75 ? 7.454 -11.820 -15.336 1.00 84.88 75 GLY A C 1
ATOM 567 O O . GLY A 1 75 ? 6.823 -12.512 -14.536 1.00 84.88 75 GLY A O 1
ATOM 568 N N . ILE A 1 76 ? 6.884 -10.835 -16.037 1.00 88.62 76 ILE A N 1
ATOM 569 C CA . ILE A 1 76 ? 5.470 -10.478 -15.877 1.00 88.62 76 ILE A CA 1
ATOM 570 C C . ILE A 1 76 ? 4.582 -11.665 -16.287 1.00 88.62 76 ILE A C 1
ATOM 572 O O . ILE A 1 76 ? 4.664 -12.117 -17.435 1.00 88.62 76 ILE A O 1
ATOM 576 N N . PRO A 1 77 ? 3.731 -12.187 -15.382 1.00 88.25 77 PRO A N 1
ATOM 577 C CA . PRO A 1 77 ? 2.858 -13.304 -15.706 1.00 88.25 77 PRO A CA 1
ATOM 578 C C . PRO A 1 77 ? 1.790 -12.876 -16.718 1.00 88.25 77 PRO A C 1
ATOM 580 O O . PRO A 1 77 ? 1.365 -11.724 -16.752 1.00 88.25 77 PRO A O 1
ATOM 583 N N . THR A 1 78 ? 1.290 -13.824 -17.512 1.00 88.56 78 THR A N 1
ATOM 584 C CA . THR A 1 78 ? 0.233 -13.560 -18.505 1.00 88.56 78 THR A CA 1
ATOM 585 C C . THR A 1 78 ? -1.049 -13.012 -17.877 1.00 88.56 78 THR A C 1
ATOM 587 O O . THR A 1 78 ? -1.722 -12.197 -18.495 1.00 88.56 78 THR A O 1
ATOM 590 N N . SER A 1 79 ? -1.354 -13.375 -16.627 1.00 89.25 79 SER A N 1
ATOM 591 C CA . SER A 1 79 ? -2.469 -12.806 -15.857 1.00 89.25 79 SER A CA 1
ATOM 592 C C . SER A 1 79 ? -2.330 -11.300 -15.598 1.00 89.25 79 SER A C 1
ATOM 594 O O . SER A 1 79 ? -3.338 -10.637 -15.357 1.00 89.25 79 SER A O 1
ATOM 596 N N . PHE A 1 80 ? -1.101 -10.769 -15.654 1.00 92.62 80 PHE A N 1
ATOM 597 C CA . PHE A 1 80 ? -0.770 -9.345 -15.538 1.00 92.62 80 PHE A CA 1
ATOM 598 C C . PHE A 1 80 ? -0.441 -8.690 -16.894 1.00 92.62 80 PHE A C 1
ATOM 600 O O . PHE A 1 80 ? -0.087 -7.514 -16.942 1.00 92.62 80 PHE A O 1
ATOM 607 N N . ASN A 1 81 ? -0.580 -9.423 -18.005 1.00 92.88 81 ASN A N 1
ATOM 608 C CA . ASN A 1 81 ? -0.419 -8.902 -19.363 1.00 92.88 81 ASN A CA 1
ATOM 609 C C . ASN A 1 81 ? -1.320 -9.646 -20.363 1.00 92.88 81 ASN A C 1
ATOM 611 O O . ASN A 1 81 ? -0.856 -10.171 -21.378 1.00 92.88 81 ASN A O 1
ATOM 615 N N . VAL A 1 82 ? -2.618 -9.710 -20.064 1.00 92.81 82 VAL A N 1
ATOM 616 C CA . VAL A 1 82 ? -3.605 -10.423 -20.894 1.00 92.81 82 VAL A CA 1
ATOM 617 C C . VAL A 1 82 ? -3.662 -9.846 -22.311 1.00 92.81 82 VAL A C 1
ATOM 619 O O . VAL A 1 82 ? -3.781 -10.590 -23.281 1.00 92.81 82 VAL A O 1
ATOM 622 N N . ALA A 1 83 ? -3.501 -8.527 -22.444 1.00 91.12 83 ALA A N 1
ATOM 623 C CA . ALA A 1 83 ? -3.456 -7.833 -23.727 1.00 91.12 83 ALA A CA 1
ATOM 624 C C . ALA A 1 83 ? -2.222 -8.165 -24.585 1.00 91.12 83 ALA A C 1
ATOM 626 O O . ALA A 1 83 ? -2.150 -7.736 -25.737 1.00 91.12 83 ALA A O 1
ATOM 627 N N . GLY A 1 84 ? -1.227 -8.880 -24.045 1.00 90.81 84 GLY A N 1
ATOM 628 C CA . GLY A 1 84 ? 0.024 -9.153 -24.751 1.00 90.81 84 GLY A CA 1
ATOM 629 C C . GLY A 1 84 ? 0.783 -7.872 -25.106 1.00 90.81 84 GLY A C 1
ATOM 630 O O . GLY A 1 84 ? 1.416 -7.791 -26.159 1.00 90.81 84 GLY A O 1
ATOM 631 N N . THR A 1 85 ? 0.698 -6.844 -24.257 1.00 91.00 85 THR A N 1
ATOM 632 C CA . THR A 1 85 ? 1.410 -5.582 -24.452 1.00 91.00 85 THR A CA 1
ATOM 633 C C . THR A 1 85 ? 2.906 -5.855 -24.553 1.00 91.00 85 THR A C 1
ATOM 635 O O . THR A 1 85 ? 3.502 -6.469 -23.667 1.00 91.00 85 THR A O 1
ATOM 638 N N . ALA A 1 86 ? 3.504 -5.412 -25.659 1.00 91.62 86 ALA A N 1
ATOM 639 C CA . ALA A 1 86 ? 4.943 -5.452 -25.866 1.00 91.62 86 ALA A CA 1
ATOM 640 C C . ALA A 1 86 ? 5.651 -4.425 -24.975 1.00 91.62 86 ALA A C 1
ATOM 642 O O . ALA A 1 86 ? 5.061 -3.416 -24.590 1.00 91.62 86 ALA A O 1
ATOM 643 N N . TYR A 1 87 ? 6.931 -4.668 -24.692 1.00 92.25 87 TYR A N 1
ATOM 644 C CA . TYR A 1 87 ? 7.745 -3.751 -23.903 1.00 92.25 87 TYR A CA 1
ATOM 645 C C . TYR A 1 87 ? 7.871 -2.380 -24.579 1.00 92.25 87 TYR A C 1
ATOM 647 O O . TYR A 1 87 ? 8.306 -2.282 -25.727 1.00 92.25 87 TYR A O 1
ATOM 655 N N . ALA A 1 88 ? 7.497 -1.322 -23.859 1.00 90.50 88 ALA A N 1
ATOM 656 C CA . ALA A 1 88 ? 7.549 0.045 -24.348 1.00 90.50 88 ALA A CA 1
ATOM 657 C C . ALA A 1 88 ? 8.999 0.481 -24.603 1.00 90.50 88 ALA A C 1
ATOM 659 O O . ALA A 1 88 ? 9.828 0.489 -23.690 1.00 90.50 88 ALA A O 1
ATOM 660 N N . SER A 1 89 ? 9.280 0.900 -25.840 1.00 89.69 89 SER A N 1
ATOM 661 C CA . SER A 1 89 ? 10.582 1.429 -26.266 1.00 89.69 89 SER A CA 1
ATOM 662 C C . SER A 1 89 ? 10.822 2.882 -25.843 1.00 89.69 89 SER A C 1
ATOM 664 O O . SER A 1 89 ? 11.887 3.435 -26.112 1.00 89.69 89 SER A O 1
ATOM 666 N N . ASN A 1 90 ? 9.822 3.523 -25.236 1.00 90.25 90 ASN A N 1
ATOM 667 C CA . ASN A 1 90 ? 9.904 4.882 -24.720 1.00 90.25 90 ASN A CA 1
ATOM 668 C C . ASN A 1 90 ? 11.035 5.004 -23.685 1.00 90.25 90 ASN A C 1
ATOM 670 O O . ASN A 1 90 ? 11.245 4.079 -22.892 1.00 90.25 90 ASN A O 1
ATOM 674 N N . PRO A 1 91 ? 11.751 6.143 -23.649 1.00 88.31 91 PRO A N 1
ATOM 675 C CA . PRO A 1 91 ? 12.754 6.375 -22.620 1.00 88.31 91 PRO A CA 1
ATOM 676 C C . PRO A 1 91 ? 12.107 6.387 -21.230 1.00 88.31 91 PRO A C 1
ATOM 678 O O . PRO A 1 91 ? 10.930 6.718 -21.075 1.00 88.31 91 PRO A O 1
ATOM 681 N N . ALA A 1 92 ? 12.885 6.057 -20.203 1.00 88.62 92 ALA A N 1
ATOM 682 C CA . ALA A 1 92 ? 12.426 6.188 -18.828 1.00 88.62 92 ALA A CA 1
ATOM 683 C C . ALA A 1 92 ? 12.261 7.672 -18.456 1.00 88.62 92 ALA A C 1
ATOM 685 O O . ALA A 1 92 ? 13.117 8.505 -18.761 1.00 88.62 92 ALA A O 1
ATOM 686 N N . ALA A 1 93 ? 11.154 7.996 -17.796 1.00 89.44 93 ALA A N 1
ATOM 687 C CA . ALA A 1 93 ? 10.901 9.312 -17.234 1.00 89.44 93 ALA A CA 1
ATOM 688 C C . ALA A 1 93 ? 11.892 9.620 -16.094 1.00 89.44 93 ALA A C 1
ATOM 690 O O . ALA A 1 93 ? 12.318 8.696 -15.392 1.00 89.44 93 ALA A O 1
ATOM 691 N N . PRO A 1 94 ? 12.242 10.901 -15.871 1.00 87.94 94 PRO A N 1
ATOM 692 C CA . PRO A 1 94 ? 12.957 11.310 -14.667 1.00 87.94 94 PRO A CA 1
ATOM 693 C C . PRO A 1 94 ? 12.175 10.938 -13.403 1.00 87.94 94 PRO A C 1
ATOM 695 O O . PRO A 1 94 ? 10.946 11.029 -13.397 1.00 87.94 94 PRO A O 1
ATOM 698 N N . PHE A 1 95 ? 12.874 10.583 -12.324 1.00 87.06 95 PHE A N 1
ATOM 699 C CA . PHE A 1 95 ? 12.242 10.367 -11.018 1.00 87.06 95 PHE A CA 1
ATOM 700 C C . PHE A 1 95 ? 12.471 11.567 -10.093 1.00 87.06 95 PHE A C 1
ATOM 702 O O . PHE A 1 95 ? 13.567 12.137 -10.095 1.00 87.06 95 PHE A O 1
ATOM 709 N N . PRO A 1 96 ? 11.462 11.992 -9.317 1.00 83.62 96 PRO A N 1
ATOM 710 C CA . PRO A 1 96 ? 11.643 12.993 -8.275 1.00 83.62 96 PRO A CA 1
ATOM 711 C C . PRO A 1 96 ? 12.321 12.380 -7.040 1.00 83.62 96 PRO A C 1
ATOM 713 O O . PRO A 1 96 ? 12.075 11.224 -6.725 1.00 83.62 96 PRO A O 1
ATOM 716 N N . SER A 1 97 ? 13.100 13.165 -6.295 1.00 85.62 97 SER A N 1
ATOM 717 C CA . SER A 1 97 ? 13.474 12.821 -4.916 1.00 85.62 97 SER A CA 1
ATOM 718 C C . SER A 1 97 ? 12.870 13.850 -3.969 1.00 85.62 97 SER A C 1
ATOM 720 O O . SER A 1 97 ? 13.137 15.048 -4.089 1.00 85.62 97 SER A O 1
ATOM 722 N N . LYS A 1 98 ? 11.965 13.391 -3.096 1.00 82.19 98 LYS A N 1
ATOM 723 C CA . LYS A 1 98 ? 11.061 14.264 -2.319 1.00 82.19 98 LYS A CA 1
ATOM 724 C C . LYS A 1 98 ? 11.272 14.186 -0.812 1.00 82.19 98 LYS A C 1
ATOM 726 O O . LYS A 1 98 ? 10.857 15.096 -0.097 1.00 82.19 98 LYS A O 1
ATOM 731 N N . VAL A 1 99 ? 11.870 13.104 -0.322 1.00 87.56 99 VAL A N 1
ATOM 732 C CA . VAL A 1 99 ? 11.970 12.817 1.108 1.00 87.56 99 VAL A CA 1
ATOM 733 C C . VAL A 1 99 ? 13.353 12.290 1.453 1.00 87.56 99 VAL A C 1
ATOM 735 O O . VAL A 1 99 ? 13.912 11.456 0.751 1.00 87.56 99 VAL A O 1
ATOM 738 N N . THR A 1 100 ? 13.874 12.754 2.585 1.00 92.25 100 THR A N 1
ATOM 739 C CA . THR A 1 100 ? 15.088 12.218 3.198 1.00 92.25 100 THR A CA 1
ATOM 740 C C . THR A 1 100 ? 14.688 11.483 4.478 1.00 92.25 100 THR A C 1
ATOM 742 O O . THR A 1 100 ? 14.374 12.156 5.469 1.00 92.25 100 THR A O 1
ATOM 745 N N . PRO A 1 101 ? 14.693 10.133 4.505 1.00 95.12 101 PRO A N 1
ATOM 746 C CA . PRO A 1 101 ? 14.242 9.357 5.662 1.00 95.12 101 PRO A CA 1
ATOM 747 C C . PRO A 1 101 ? 14.888 9.768 6.987 1.00 95.12 101 PRO A C 1
ATOM 749 O O . PRO A 1 101 ? 14.196 9.975 7.979 1.00 95.12 101 PRO A O 1
ATOM 752 N N . SER A 1 102 ? 16.204 9.999 7.000 1.00 95.19 102 SER A N 1
ATOM 753 C CA . SER A 1 102 ? 16.922 10.411 8.213 1.00 95.19 102 SER A CA 1
ATOM 754 C C . SER A 1 102 ? 16.441 11.756 8.772 1.00 95.19 102 SER A C 1
ATOM 756 O O . SER A 1 102 ? 16.406 11.942 9.987 1.00 95.19 102 SER A O 1
ATOM 758 N N . THR A 1 103 ? 16.024 12.689 7.910 1.00 95.38 103 THR A N 1
ATOM 759 C CA . THR A 1 103 ? 15.456 13.979 8.326 1.00 95.38 103 THR A CA 1
ATOM 760 C C . THR A 1 103 ? 14.055 13.816 8.904 1.00 95.38 103 THR A C 1
ATOM 762 O O . THR A 1 103 ? 13.741 14.456 9.908 1.00 95.38 103 THR A O 1
ATOM 765 N N . VAL A 1 104 ? 13.217 12.970 8.298 1.00 95.25 104 VAL A N 1
ATOM 766 C CA . VAL A 1 104 ? 11.880 12.660 8.825 1.00 95.25 104 VAL A CA 1
ATOM 767 C C . VAL A 1 104 ? 12.008 12.015 10.201 1.00 95.25 104 VAL A C 1
ATOM 769 O O . VAL A 1 104 ? 11.448 12.517 11.173 1.00 95.25 104 VAL A O 1
ATOM 772 N N . GLU A 1 105 ? 12.805 10.954 10.308 1.00 97.56 105 GLU A N 1
ATOM 773 C CA . GLU A 1 105 ? 12.944 10.158 11.529 1.00 97.56 105 GLU A CA 1
ATOM 774 C C . GLU A 1 105 ? 13.523 10.956 12.703 1.00 97.56 105 GLU A C 1
ATOM 776 O O . GLU A 1 105 ? 13.055 10.808 13.831 1.00 97.56 105 GLU A O 1
ATOM 781 N N . ALA A 1 106 ? 14.479 11.855 12.448 1.00 96.56 106 ALA A N 1
ATOM 782 C CA . ALA A 1 106 ? 15.062 12.702 13.488 1.00 96.56 106 ALA A CA 1
ATOM 783 C C . ALA A 1 106 ? 14.075 13.742 14.051 1.00 96.56 106 ALA A C 1
ATOM 785 O O . ALA A 1 106 ? 14.151 14.093 15.229 1.00 96.56 106 ALA A O 1
ATOM 786 N N . ASN A 1 107 ? 13.148 14.239 13.225 1.00 94.88 107 ASN A N 1
ATOM 787 C CA . ASN A 1 107 ? 12.305 15.386 13.571 1.00 94.88 107 ASN A CA 1
ATOM 788 C C . ASN A 1 107 ? 10.852 15.016 13.902 1.00 94.88 107 ASN A C 1
ATOM 790 O O . ASN A 1 107 ? 10.142 15.825 14.505 1.00 94.88 107 ASN A O 1
ATOM 794 N N . PHE A 1 108 ? 10.393 13.813 13.541 1.00 95.81 108 PHE A N 1
ATOM 795 C CA . PHE A 1 108 ? 8.979 13.440 13.639 1.00 95.81 108 PHE A CA 1
ATOM 796 C C . PHE A 1 108 ? 8.420 13.591 15.060 1.00 95.81 108 PHE A C 1
ATOM 798 O O . PHE A 1 108 ? 7.383 14.222 15.257 1.00 95.81 108 PHE A O 1
ATOM 805 N N . SER A 1 109 ? 9.152 13.114 16.074 1.00 95.00 109 SER A N 1
ATOM 806 C CA . SER A 1 109 ? 8.709 13.172 17.476 1.00 95.00 109 SER A CA 1
ATOM 807 C C . SER A 1 109 ? 8.487 14.595 18.012 1.00 95.00 109 SER A C 1
ATOM 809 O O . SER A 1 109 ? 7.738 14.779 18.971 1.00 95.00 109 SER A O 1
ATOM 811 N N . ALA A 1 110 ? 9.121 15.612 17.417 1.00 93.50 110 ALA A N 1
ATOM 812 C CA . ALA A 1 110 ? 8.927 17.010 17.796 1.00 93.50 110 ALA A CA 1
ATOM 813 C C . ALA A 1 110 ? 7.608 17.589 17.261 1.00 93.50 110 ALA A C 1
ATOM 815 O O . ALA A 1 110 ? 7.113 18.567 17.811 1.00 93.50 110 ALA A O 1
ATOM 816 N N . SER A 1 111 ? 7.034 16.970 16.227 1.00 92.50 111 SER A N 1
ATOM 817 C CA . SER A 1 111 ? 5.768 17.388 15.611 1.00 92.50 111 SER A CA 1
ATOM 818 C C . SER A 1 111 ? 4.544 16.719 16.244 1.00 92.50 111 SER A C 1
ATOM 820 O O . SER A 1 111 ? 3.414 17.010 15.856 1.00 92.50 111 SER A O 1
ATOM 822 N N . ILE A 1 112 ? 4.758 15.816 17.206 1.00 95.06 112 ILE A N 1
ATOM 823 C CA . ILE A 1 112 ? 3.719 15.011 17.851 1.00 95.06 112 ILE A CA 1
ATOM 824 C C . ILE A 1 112 ? 3.426 15.549 19.249 1.00 95.06 112 ILE A C 1
ATOM 826 O O . ILE A 1 112 ? 4.336 15.843 20.030 1.00 95.06 112 ILE A O 1
ATOM 830 N N . ASN A 1 113 ? 2.136 15.665 19.568 1.00 94.12 113 ASN A N 1
ATOM 831 C CA . ASN A 1 113 ? 1.652 16.108 20.867 1.00 94.12 113 ASN A CA 1
ATOM 832 C C . ASN A 1 113 ? 2.253 15.249 21.994 1.00 94.12 113 ASN A C 1
ATOM 834 O O . ASN A 1 113 ? 2.400 14.030 21.861 1.00 94.12 113 ASN A O 1
ATOM 838 N N . ALA A 1 114 ? 2.571 15.881 23.128 1.00 94.56 114 ALA A N 1
ATOM 839 C CA . ALA A 1 114 ? 3.160 15.226 24.295 1.00 94.56 114 ALA A CA 1
ATOM 840 C C . ALA A 1 114 ? 2.390 13.969 24.747 1.00 94.56 114 ALA A C 1
ATOM 842 O O . ALA A 1 114 ? 3.017 13.015 25.204 1.00 94.56 114 ALA A O 1
ATOM 843 N N . THR A 1 115 ? 1.065 13.928 24.557 1.00 95.44 115 THR A N 1
ATOM 844 C CA . THR A 1 115 ? 0.219 12.759 24.848 1.00 95.44 115 THR A CA 1
ATOM 845 C C . THR A 1 115 ? 0.630 11.502 24.073 1.00 95.44 115 THR A C 1
ATOM 847 O O . THR A 1 115 ? 0.566 10.404 24.623 1.00 95.44 115 THR A O 1
ATOM 850 N N . TYR A 1 116 ? 1.072 11.641 22.821 1.00 97.12 116 TYR A N 1
ATOM 851 C CA . TYR A 1 116 ? 1.385 10.514 21.928 1.00 97.12 116 TYR A CA 1
ATOM 852 C C . TYR A 1 116 ? 2.884 10.325 21.695 1.00 97.12 116 TYR A C 1
ATOM 854 O O . TYR A 1 116 ? 3.316 9.260 21.256 1.00 97.12 116 TYR A O 1
ATOM 862 N N . LYS A 1 117 ? 3.686 11.343 22.019 1.00 97.00 117 LYS A N 1
ATOM 863 C CA . LYS A 1 117 ? 5.107 11.447 21.670 1.00 97.00 117 LYS A CA 1
ATOM 864 C C . LYS A 1 117 ? 5.948 10.228 22.052 1.00 97.00 117 LYS A C 1
ATOM 866 O O . LYS A 1 117 ? 6.813 9.826 21.280 1.00 97.00 117 LYS A O 1
ATOM 871 N N . ASN A 1 118 ? 5.683 9.604 23.201 1.00 98.19 118 ASN A N 1
ATOM 872 C CA . ASN A 1 118 ? 6.454 8.447 23.679 1.00 98.19 118 ASN A CA 1
ATOM 873 C C . ASN A 1 118 ? 6.358 7.215 22.757 1.00 98.19 118 ASN A C 1
ATOM 875 O O . ASN A 1 118 ? 7.220 6.342 22.809 1.00 98.19 118 ASN A O 1
ATOM 879 N N . GLN A 1 119 ? 5.346 7.149 21.888 1.00 98.56 119 GLN A N 1
ATOM 880 C CA . GLN A 1 119 ? 5.175 6.063 20.918 1.00 98.56 119 GLN A CA 1
ATOM 881 C C . GLN A 1 119 ? 6.114 6.179 19.703 1.00 98.56 119 GLN A C 1
ATOM 883 O O . GLN A 1 119 ? 6.241 5.219 18.946 1.00 98.56 119 GLN A O 1
ATOM 888 N N . VAL A 1 120 ? 6.751 7.341 19.500 1.00 98.19 120 VAL A N 1
ATOM 889 C CA . VAL A 1 120 ? 7.474 7.698 18.262 1.00 98.19 120 VAL A CA 1
ATOM 890 C C . VAL A 1 120 ? 8.851 8.322 18.519 1.00 98.19 120 VAL A C 1
ATOM 892 O O . VAL A 1 120 ? 9.415 8.991 17.659 1.00 98.19 120 VAL A O 1
ATOM 895 N N . THR A 1 121 ? 9.416 8.137 19.714 1.00 97.88 121 THR A N 1
ATOM 896 C CA . THR A 1 121 ? 10.753 8.657 20.067 1.00 97.88 121 THR A CA 1
ATOM 897 C C . THR A 1 121 ? 11.896 7.940 19.346 1.00 97.88 121 THR A C 1
ATOM 899 O O . THR A 1 121 ? 13.031 8.407 19.376 1.00 97.88 121 THR A O 1
ATOM 902 N N . THR A 1 122 ? 11.630 6.797 18.717 1.00 98.25 122 THR A N 1
ATOM 903 C CA . THR A 1 122 ? 12.600 6.013 17.945 1.00 98.25 122 THR A CA 1
ATOM 904 C C . THR A 1 122 ? 11.893 5.415 16.736 1.00 98.25 122 THR A C 1
ATOM 906 O O . THR A 1 122 ? 10.798 4.874 16.888 1.00 98.25 122 THR A O 1
ATOM 909 N N . ALA A 1 123 ? 12.504 5.533 15.556 1.00 98.44 123 ALA A N 1
ATOM 910 C CA . ALA A 1 123 ? 11.978 4.962 14.321 1.00 98.44 123 ALA A CA 1
ATOM 911 C C . ALA A 1 123 ? 12.222 3.444 14.244 1.00 98.44 123 ALA A C 1
ATOM 913 O O . ALA A 1 123 ? 13.265 2.950 14.680 1.00 98.44 123 ALA A O 1
ATOM 914 N N . GLY A 1 124 ? 11.273 2.719 13.651 1.00 98.56 124 GLY A N 1
ATOM 915 C CA . GLY A 1 124 ? 11.303 1.262 13.515 1.00 98.56 124 GLY A CA 1
ATOM 916 C C . GLY A 1 124 ? 11.036 0.513 14.827 1.00 98.56 124 GLY A C 1
ATOM 917 O O . GLY A 1 124 ? 10.584 1.081 15.825 1.00 98.56 124 GLY A O 1
ATOM 918 N N . SER A 1 125 ? 11.290 -0.799 14.829 1.00 98.44 125 SER A N 1
ATOM 919 C CA . SER A 1 125 ? 11.073 -1.654 16.002 1.00 98.44 125 SER A CA 1
ATOM 920 C C . SER A 1 125 ? 11.916 -1.209 17.202 1.00 98.44 125 SER A C 1
ATOM 922 O O . SER A 1 125 ? 13.146 -1.232 17.169 1.00 98.44 125 SER A O 1
ATOM 924 N N . ASN A 1 126 ? 11.252 -0.854 18.302 1.00 98.69 126 ASN A N 1
ATOM 925 C CA . ASN A 1 126 ? 11.904 -0.472 19.549 1.00 98.69 126 ASN A CA 1
ATOM 926 C C . ASN A 1 126 ? 11.044 -0.879 20.761 1.00 98.69 126 ASN A C 1
ATOM 928 O O . ASN A 1 126 ? 9.830 -0.673 20.775 1.00 98.69 126 ASN A O 1
ATOM 932 N N . ALA A 1 127 ? 11.679 -1.450 21.789 1.00 98.62 127 ALA A N 1
ATOM 933 C CA . ALA A 1 127 ? 10.981 -1.989 22.956 1.00 98.62 127 ALA A CA 1
ATOM 934 C C . ALA A 1 127 ? 10.277 -0.902 23.791 1.00 98.62 127 ALA A C 1
ATOM 936 O O . ALA A 1 127 ? 9.156 -1.107 24.249 1.00 98.62 127 ALA A O 1
ATOM 937 N N . GLN A 1 128 ? 10.896 0.268 23.969 1.00 98.69 128 GLN A N 1
ATOM 938 C CA . GLN A 1 128 ? 10.339 1.366 24.767 1.00 98.69 128 GLN A CA 1
ATOM 939 C C . GLN A 1 128 ? 9.135 2.021 24.080 1.00 98.69 128 GLN A C 1
ATOM 941 O O . GLN A 1 128 ? 8.115 2.282 24.727 1.00 98.69 128 GLN A O 1
ATOM 946 N N . THR A 1 129 ? 9.220 2.255 22.767 1.00 98.75 129 THR A N 1
ATOM 947 C CA . THR A 1 129 ? 8.079 2.777 22.001 1.00 98.75 129 THR A CA 1
ATOM 948 C C . THR A 1 129 ? 6.944 1.760 21.931 1.00 98.75 129 THR A C 1
ATOM 950 O O . THR A 1 129 ? 5.788 2.162 22.030 1.00 98.75 129 THR A O 1
ATOM 953 N N . LYS A 1 130 ? 7.250 0.454 21.845 1.00 98.69 130 LYS A N 1
ATOM 954 C CA . LYS A 1 130 ? 6.250 -0.621 21.932 1.00 98.69 130 LYS A CA 1
ATOM 955 C C . LYS A 1 130 ? 5.500 -0.586 23.260 1.00 98.69 130 LYS A C 1
ATOM 957 O O . LYS A 1 130 ? 4.280 -0.486 23.251 1.00 98.69 130 LYS A O 1
ATOM 962 N N . VAL A 1 131 ? 6.215 -0.572 24.389 1.00 98.81 131 VAL A N 1
ATOM 963 C CA . VAL A 1 131 ? 5.591 -0.473 25.723 1.00 98.81 131 VAL A CA 1
ATOM 964 C C . VAL A 1 131 ? 4.690 0.759 25.815 1.00 98.81 131 VAL A C 1
ATOM 966 O O . VAL A 1 131 ? 3.576 0.669 26.330 1.00 98.81 131 VAL A O 1
ATOM 969 N N . SER A 1 132 ? 5.140 1.898 25.285 1.00 98.75 132 SER A N 1
ATOM 970 C CA . SER A 1 132 ? 4.362 3.143 25.289 1.00 98.75 132 SER A CA 1
ATOM 971 C C . SER A 1 132 ? 3.099 3.051 24.423 1.00 98.75 132 SER A C 1
ATOM 973 O O . SER A 1 132 ? 2.034 3.494 24.850 1.00 98.75 132 SER A O 1
ATOM 975 N N . ALA A 1 133 ? 3.205 2.469 23.226 1.00 98.75 133 ALA A N 1
ATOM 976 C CA . ALA A 1 133 ? 2.089 2.300 22.300 1.00 98.75 133 ALA A CA 1
ATOM 977 C C . ALA A 1 133 ? 1.051 1.311 22.842 1.00 98.75 133 ALA A C 1
ATOM 979 O O . ALA A 1 133 ? -0.132 1.641 22.885 1.00 98.75 133 ALA A O 1
ATOM 980 N N . ASP A 1 134 ? 1.493 0.156 23.343 1.00 98.75 134 ASP A N 1
ATOM 981 C CA . ASP A 1 134 ? 0.618 -0.869 23.917 1.00 98.75 134 ASP A CA 1
ATOM 982 C C . ASP A 1 134 ? -0.087 -0.343 25.177 1.00 98.75 134 ASP A C 1
ATOM 984 O O . ASP A 1 134 ? -1.298 -0.504 25.325 1.00 98.75 134 ASP A O 1
ATOM 988 N N . SER A 1 135 ? 0.633 0.389 26.039 1.00 98.56 135 SER A N 1
ATOM 989 C CA . SER A 1 135 ? 0.046 1.026 27.228 1.00 98.56 135 SER A CA 1
ATOM 990 C C . SER A 1 135 ? -1.015 2.069 26.874 1.00 98.56 135 SER A C 1
ATOM 992 O O . SER A 1 135 ? -1.999 2.209 27.596 1.00 98.56 135 SER A O 1
ATOM 994 N N . TYR A 1 136 ? -0.844 2.811 25.774 1.00 98.56 136 TYR A N 1
ATOM 995 C CA . TYR A 1 136 ? -1.863 3.752 25.311 1.00 98.56 136 TYR A CA 1
ATOM 996 C C . TYR A 1 136 ? -3.067 3.019 24.705 1.00 98.56 136 TYR A C 1
ATOM 998 O O . TYR A 1 136 ? -4.218 3.329 25.035 1.00 98.56 136 TYR A O 1
ATOM 1006 N N . LEU A 1 137 ? -2.798 2.026 23.852 1.00 98.56 137 LEU A N 1
ATOM 1007 C CA . LEU A 1 137 ? -3.785 1.244 23.114 1.00 98.56 137 LEU A CA 1
ATOM 1008 C C . LEU A 1 137 ? -4.804 0.570 24.043 1.00 98.56 137 LEU A C 1
ATOM 1010 O O . LEU A 1 137 ? -6.006 0.664 23.794 1.00 98.56 137 LEU A O 1
ATOM 1014 N N . VAL A 1 138 ? -4.362 -0.013 25.164 1.00 97.94 138 VAL A N 1
ATOM 1015 C CA . VAL A 1 138 ? -5.264 -0.655 26.143 1.00 97.94 138 VAL A CA 1
ATOM 1016 C C . VAL A 1 138 ? -6.234 0.318 26.828 1.00 97.94 138 VAL A C 1
ATOM 1018 O O . VAL A 1 138 ? -7.239 -0.113 27.389 1.00 97.94 138 VAL A O 1
ATOM 1021 N N . THR A 1 139 ? -5.995 1.634 26.768 1.00 97.81 139 THR A N 1
ATOM 1022 C CA . THR A 1 139 ? -6.927 2.634 27.328 1.00 97.81 139 THR A CA 1
ATOM 1023 C C . THR A 1 139 ? -8.114 2.932 26.411 1.00 97.81 139 THR A C 1
ATOM 1025 O O . THR A 1 139 ? -9.126 3.473 26.863 1.00 97.81 139 THR A O 1
ATOM 1028 N N . ILE A 1 140 ? -7.993 2.621 25.117 1.00 98.56 140 ILE A N 1
ATOM 1029 C CA . ILE A 1 140 ? -8.974 2.998 24.095 1.00 98.56 140 ILE A CA 1
ATOM 1030 C C . ILE A 1 140 ? -10.303 2.241 24.261 1.00 98.56 140 ILE A C 1
ATOM 1032 O O . ILE A 1 140 ? -11.335 2.918 24.274 1.00 98.56 140 ILE A O 1
ATOM 1036 N N . PRO A 1 141 ? -10.334 0.901 24.450 1.00 98.31 141 PRO A N 1
ATOM 1037 C CA . PRO A 1 141 ? -11.589 0.160 24.595 1.00 98.31 141 PRO A CA 1
ATOM 1038 C C . PRO A 1 141 ? -12.489 0.702 25.709 1.00 98.31 141 PRO A C 1
ATOM 1040 O O . PRO A 1 141 ? -13.672 0.931 25.481 1.00 98.31 141 PRO A O 1
ATOM 1043 N N . THR A 1 142 ? -11.926 0.994 26.886 1.00 97.00 142 THR A N 1
ATOM 1044 C CA . THR A 1 142 ? -12.677 1.527 28.036 1.00 97.00 142 THR A CA 1
ATOM 1045 C C . THR A 1 142 ? -13.277 2.907 27.754 1.00 97.00 142 THR A C 1
ATOM 1047 O O . THR A 1 142 ? -14.394 3.209 28.172 1.00 97.00 142 THR A O 1
ATOM 1050 N N . LYS A 1 143 ? -12.553 3.763 27.022 1.00 97.38 143 LYS A N 1
ATOM 1051 C CA . LYS A 1 143 ? -13.055 5.085 26.621 1.00 97.38 143 LYS A CA 1
ATOM 1052 C C . LYS A 1 143 ? -14.219 4.967 25.639 1.00 97.38 143 LYS A C 1
ATOM 1054 O O . LYS A 1 143 ? -15.211 5.673 25.800 1.00 97.38 143 LYS A O 1
ATOM 1059 N N . LEU A 1 144 ? -14.122 4.063 24.666 1.00 98.00 144 LEU A N 1
ATOM 1060 C CA . LEU A 1 144 ? -15.201 3.820 23.708 1.00 98.00 144 LEU A CA 1
ATOM 1061 C C . LEU A 1 144 ? -16.433 3.194 24.368 1.00 98.00 144 LEU A C 1
ATOM 1063 O O . LEU A 1 144 ? -17.546 3.661 24.125 1.00 98.00 144 LEU A O 1
ATOM 1067 N N . SER A 1 145 ? -16.249 2.201 25.240 1.00 96.56 145 SER A N 1
ATOM 1068 C CA . SER A 1 145 ? -17.367 1.501 25.880 1.00 96.56 145 SER A CA 1
ATOM 1069 C C . SER A 1 145 ? -18.181 2.424 26.788 1.00 96.56 145 SER A C 1
ATOM 1071 O O . SER A 1 145 ? -19.407 2.329 26.812 1.00 96.56 145 SER A O 1
ATOM 1073 N N . SER A 1 146 ? -17.535 3.407 27.434 1.00 95.38 146 SER A N 1
ATOM 1074 C CA . SER A 1 146 ? -18.219 4.477 28.183 1.00 95.38 146 SER A CA 1
ATOM 1075 C C . SER A 1 146 ? -19.157 5.343 27.326 1.00 95.38 146 SER A C 1
ATOM 1077 O O . SER A 1 146 ? -20.023 6.032 27.860 1.00 95.38 146 SER A O 1
ATOM 1079 N N . GLN A 1 147 ? -19.003 5.288 26.000 1.00 95.88 147 GLN A N 1
ATOM 1080 C CA . GLN A 1 147 ? -19.804 6.001 25.003 1.00 95.88 147 GLN A CA 1
ATOM 1081 C C . GLN A 1 147 ? -20.656 5.043 24.150 1.00 95.88 147 GLN A C 1
ATOM 1083 O O . GLN A 1 147 ? -21.148 5.436 23.095 1.00 95.88 147 GLN A O 1
ATOM 1088 N N . GLY A 1 148 ? -20.807 3.780 24.572 1.00 96.75 148 GLY A N 1
ATOM 1089 C CA . GLY A 1 14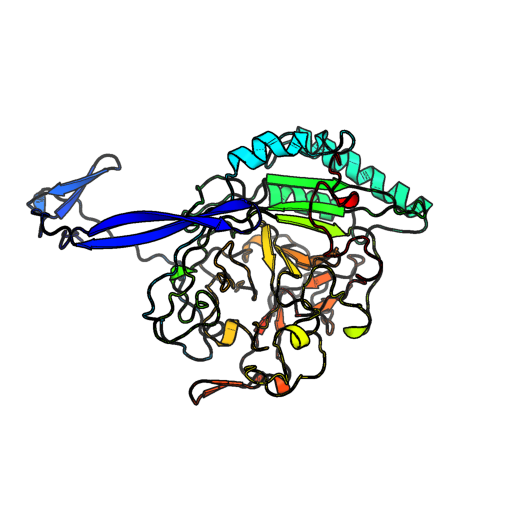8 ? -21.563 2.766 23.830 1.00 96.75 148 GLY A CA 1
ATOM 1090 C C . GLY A 1 148 ? -20.940 2.378 22.483 1.00 96.75 148 GLY A C 1
ATOM 1091 O O . GLY A 1 148 ? -21.642 1.876 21.610 1.00 96.75 148 GLY A O 1
ATOM 1092 N N . ALA A 1 149 ? -19.643 2.630 22.296 1.00 97.50 149 ALA A N 1
ATOM 1093 C CA . ALA A 1 149 ? -18.893 2.300 21.089 1.00 97.50 149 ALA A CA 1
ATOM 1094 C C . ALA A 1 149 ? -17.845 1.215 21.366 1.00 97.50 149 ALA A C 1
ATOM 1096 O O . ALA A 1 149 ? -17.443 1.003 22.506 1.00 97.50 149 ALA A O 1
ATOM 1097 N N . ASN A 1 150 ? -17.352 0.574 20.306 1.00 97.50 150 ASN A N 1
ATOM 1098 C CA . ASN A 1 150 ? -16.309 -0.446 20.387 1.00 97.50 150 ASN A CA 1
ATOM 1099 C C . ASN A 1 150 ? -15.235 -0.223 19.317 1.00 97.50 150 ASN A C 1
ATOM 1101 O O . ASN A 1 150 ? -15.455 0.473 18.320 1.00 97.50 150 ASN A O 1
ATOM 1105 N N . LEU A 1 151 ? -14.066 -0.826 19.530 1.00 98.25 151 LEU A N 1
ATOM 1106 C CA . LEU A 1 151 ? -13.105 -1.028 18.450 1.00 98.25 151 LEU A CA 1
ATOM 1107 C C . LEU A 1 151 ? -13.666 -2.045 17.448 1.00 98.25 151 LEU A C 1
ATOM 1109 O O . LEU A 1 151 ? -14.380 -2.963 17.844 1.00 98.25 151 LEU A O 1
ATOM 1113 N N . ARG A 1 152 ? -13.294 -1.903 16.173 1.00 97.94 152 ARG A N 1
ATOM 1114 C CA . ARG A 1 152 ? -13.613 -2.877 15.117 1.00 97.94 152 ARG A CA 1
ATOM 1115 C C . ARG A 1 152 ? -12.926 -4.225 15.347 1.00 97.94 152 ARG A C 1
ATOM 1117 O O . ARG A 1 152 ? -13.527 -5.264 15.108 1.00 97.94 152 ARG A O 1
ATOM 1124 N N . TYR A 1 153 ? -11.690 -4.192 15.839 1.00 98.44 153 TYR A N 1
ATOM 1125 C CA . TYR A 1 153 ? -10.878 -5.369 16.145 1.00 98.44 153 TYR A CA 1
ATOM 1126 C C . TYR A 1 153 ? -10.309 -5.277 17.560 1.00 98.44 153 TYR A C 1
ATOM 1128 O O . TYR A 1 153 ? -10.276 -4.200 18.163 1.00 98.44 153 TYR A O 1
ATOM 1136 N N . SER A 1 154 ? -9.829 -6.403 18.088 1.00 97.25 154 SER A N 1
ATOM 1137 C CA . SER A 1 154 ? -9.099 -6.415 19.354 1.00 97.25 154 SER A CA 1
ATOM 1138 C C . SER A 1 154 ? -7.813 -5.585 19.264 1.00 97.25 154 SER A C 1
ATOM 1140 O O . SER A 1 154 ? -7.245 -5.375 18.189 1.00 97.25 154 SER A O 1
ATOM 1142 N N . THR A 1 155 ? -7.315 -5.131 20.415 1.00 98.44 155 THR A N 1
ATOM 1143 C CA . THR A 1 155 ? -6.023 -4.434 20.505 1.00 98.44 155 THR A CA 1
ATOM 1144 C C . THR A 1 155 ? -4.864 -5.290 19.992 1.00 98.44 155 THR A C 1
ATOM 1146 O O . THR A 1 155 ? -3.908 -4.750 19.441 1.00 98.44 155 THR A O 1
ATOM 1149 N N . ASP A 1 156 ? -4.980 -6.615 20.103 1.00 97.44 156 ASP A N 1
ATOM 1150 C CA . ASP A 1 156 ? -3.959 -7.575 19.676 1.00 97.44 156 ASP A CA 1
ATOM 1151 C C . ASP A 1 156 ? -3.690 -7.504 18.167 1.00 97.44 156 ASP A C 1
ATOM 1153 O O . ASP A 1 156 ? -2.542 -7.586 17.734 1.00 97.44 156 ASP A O 1
ATOM 1157 N N . LEU A 1 157 ? -4.729 -7.273 17.359 1.00 97.94 157 LEU A N 1
ATOM 1158 C CA . LEU A 1 157 ? -4.578 -7.119 15.913 1.00 97.94 157 LEU A CA 1
ATOM 1159 C C . LEU A 1 157 ? -3.781 -5.851 15.568 1.00 97.94 157 LEU A C 1
ATOM 1161 O O . LEU A 1 157 ? -2.873 -5.889 14.737 1.00 97.94 157 LEU A O 1
ATOM 1165 N N . TYR A 1 158 ? -4.072 -4.737 16.242 1.00 98.75 158 TYR A N 1
ATOM 1166 C CA . TYR A 1 158 ? -3.395 -3.461 15.999 1.00 98.75 158 TYR A CA 1
ATOM 1167 C C . TYR A 1 158 ? -1.938 -3.455 16.482 1.00 98.75 158 TYR A C 1
ATOM 1169 O O . TYR A 1 158 ? -1.070 -2.922 15.789 1.00 98.75 158 TYR A O 1
ATOM 1177 N N . THR A 1 159 ? -1.637 -4.061 17.638 1.00 98.44 159 THR A N 1
ATOM 1178 C CA . THR A 1 159 ? -0.242 -4.193 18.107 1.00 98.44 159 THR A CA 1
ATOM 1179 C C . THR A 1 159 ? 0.562 -5.142 17.212 1.00 98.44 159 THR A C 1
ATOM 1181 O O . THR A 1 159 ? 1.692 -4.819 16.849 1.00 98.44 159 THR A O 1
ATOM 1184 N N . ALA A 1 160 ? -0.039 -6.246 16.743 1.00 98.19 160 ALA A N 1
ATOM 1185 C CA . ALA A 1 160 ? 0.617 -7.167 15.814 1.00 98.19 160 ALA A CA 1
ATOM 1186 C C . ALA A 1 160 ? 0.936 -6.500 14.466 1.00 98.19 160 ALA A C 1
ATOM 1188 O O . ALA A 1 160 ? 2.053 -6.640 13.966 1.00 98.19 160 ALA A O 1
ATOM 1189 N N . PHE A 1 161 ? -0.005 -5.728 13.906 1.00 98.69 161 PHE A N 1
ATOM 1190 C CA . PHE A 1 161 ? 0.247 -4.945 12.695 1.00 98.69 161 PHE A CA 1
ATOM 1191 C C . PHE A 1 161 ? 1.385 -3.941 12.904 1.00 98.69 161 PHE A C 1
ATOM 1193 O O . PHE A 1 161 ? 2.309 -3.882 12.095 1.00 98.69 161 PHE A O 1
ATOM 1200 N N . ARG A 1 162 ? 1.346 -3.177 14.007 1.00 98.75 162 ARG A N 1
ATOM 1201 C CA . ARG A 1 162 ? 2.398 -2.214 14.358 1.00 98.75 162 ARG A CA 1
ATOM 1202 C C . ARG A 1 162 ? 3.775 -2.875 14.385 1.00 98.75 162 ARG A C 1
ATOM 1204 O O . ARG A 1 162 ? 4.711 -2.341 13.796 1.00 98.75 162 ARG A O 1
ATOM 1211 N N . ASP A 1 163 ? 3.905 -4.001 15.079 1.00 98.62 163 ASP A N 1
ATOM 1212 C CA . ASP A 1 163 ? 5.191 -4.681 15.238 1.00 98.62 163 ASP A CA 1
ATOM 1213 C C . ASP A 1 163 ? 5.737 -5.182 13.895 1.00 98.62 163 ASP A C 1
ATOM 1215 O O . ASP A 1 163 ? 6.917 -4.981 13.602 1.00 98.62 163 ASP A O 1
ATOM 1219 N N . ALA A 1 164 ? 4.875 -5.777 13.064 1.00 98.00 164 ALA A N 1
ATOM 1220 C CA . ALA A 1 164 ? 5.245 -6.273 11.743 1.00 98.00 164 ALA A CA 1
ATOM 1221 C C . ALA A 1 164 ? 5.642 -5.138 10.784 1.00 98.00 164 ALA A C 1
ATOM 1223 O O . ALA A 1 164 ? 6.696 -5.211 10.153 1.00 98.00 164 ALA A O 1
ATOM 1224 N N . ALA A 1 165 ? 4.854 -4.061 10.727 1.00 98.50 165 ALA A N 1
ATOM 1225 C CA . ALA A 1 165 ? 5.133 -2.926 9.853 1.00 98.50 165 ALA A CA 1
ATOM 1226 C C . ALA A 1 165 ? 6.461 -2.237 10.213 1.00 98.50 165 ALA A C 1
ATOM 1228 O O . ALA A 1 165 ? 7.298 -1.995 9.345 1.00 98.50 165 ALA A O 1
ATOM 1229 N N . LEU A 1 166 ? 6.710 -1.996 11.507 1.00 98.75 166 LEU A N 1
ATOM 1230 C CA . LEU A 1 166 ? 7.944 -1.359 11.992 1.00 98.75 166 LEU A CA 1
ATOM 1231 C C . LEU A 1 166 ? 9.206 -2.218 11.812 1.00 98.75 166 LEU A C 1
ATOM 1233 O O . LEU A 1 166 ? 10.322 -1.685 11.827 1.00 98.75 166 LEU A O 1
ATOM 1237 N N . ALA A 1 167 ? 9.047 -3.537 11.674 1.00 97.75 167 ALA A N 1
ATOM 1238 C CA . ALA A 1 167 ? 10.150 -4.448 11.384 1.00 97.75 167 ALA A CA 1
ATOM 1239 C C . ALA A 1 167 ? 10.564 -4.410 9.903 1.00 97.75 167 ALA A C 1
ATOM 1241 O O . ALA A 1 167 ? 11.707 -4.745 9.583 1.00 97.75 167 ALA A O 1
ATOM 1242 N N . GLY A 1 168 ? 9.664 -3.980 9.011 1.00 96.06 168 GLY A N 1
ATOM 1243 C CA . GLY A 1 168 ? 9.882 -3.923 7.570 1.00 96.06 168 GLY A CA 1
ATOM 1244 C C . GLY A 1 168 ? 11.033 -2.996 7.172 1.00 96.06 168 GLY A C 1
ATOM 1245 O O . GLY A 1 168 ? 11.059 -1.808 7.516 1.00 96.06 168 GLY A O 1
ATOM 1246 N N . LYS A 1 169 ? 11.984 -3.539 6.405 1.00 96.44 169 LYS A N 1
ATOM 1247 C CA . LYS A 1 169 ? 13.119 -2.802 5.836 1.00 96.44 169 LYS A CA 1
ATOM 1248 C C . LYS A 1 169 ? 13.109 -2.885 4.323 1.00 96.44 169 LYS A C 1
ATOM 1250 O O . LYS A 1 169 ? 12.719 -3.906 3.758 1.00 96.44 169 LYS A O 1
ATOM 1255 N N . LEU A 1 170 ? 13.610 -1.836 3.681 1.00 95.25 170 LEU A N 1
ATOM 1256 C CA . LEU A 1 170 ? 13.926 -1.890 2.262 1.00 95.25 170 LEU A CA 1
ATOM 1257 C C . LEU A 1 170 ? 15.087 -2.872 2.073 1.00 95.25 170 LEU A C 1
ATOM 1259 O O . LEU A 1 170 ? 16.197 -2.617 2.530 1.00 95.25 170 LEU A O 1
ATOM 1263 N N . ALA A 1 171 ? 14.830 -4.016 1.450 1.00 91.88 171 ALA A N 1
ATOM 1264 C CA . ALA A 1 171 ? 15.825 -5.062 1.236 1.00 91.88 171 ALA A CA 1
ATOM 1265 C C . ALA A 1 171 ? 16.537 -4.934 -0.119 1.00 91.88 171 ALA A C 1
ATOM 1267 O O . ALA A 1 171 ? 17.591 -5.537 -0.309 1.00 91.88 171 ALA A O 1
ATOM 1268 N N . SER A 1 172 ? 15.968 -4.168 -1.054 1.00 87.06 172 SER A N 1
ATOM 1269 C CA . SER A 1 172 ? 16.482 -4.015 -2.418 1.00 87.06 172 SER A CA 1
ATOM 1270 C C . SER A 1 172 ? 16.904 -2.579 -2.731 1.00 87.06 172 SER A C 1
ATOM 1272 O O . SER A 1 172 ? 16.394 -1.626 -2.150 1.00 87.06 172 SER A O 1
ATOM 1274 N N . ASP A 1 173 ? 17.821 -2.422 -3.682 1.00 87.44 173 ASP A N 1
ATOM 1275 C CA . ASP A 1 173 ? 18.242 -1.143 -4.270 1.00 87.44 173 ASP A CA 1
ATOM 1276 C C . ASP A 1 173 ? 17.377 -0.743 -5.484 1.00 87.44 173 ASP A C 1
ATOM 1278 O O . ASP A 1 173 ? 17.765 0.098 -6.292 1.00 87.44 173 ASP A O 1
ATOM 1282 N N . ALA A 1 174 ? 16.189 -1.344 -5.621 1.00 87.12 174 ALA A N 1
ATOM 1283 C CA . ALA A 1 174 ? 15.288 -1.121 -6.752 1.00 87.12 174 ALA A CA 1
ATOM 1284 C C . ALA A 1 174 ? 14.561 0.241 -6.704 1.00 87.12 174 ALA A C 1
ATOM 1286 O O . ALA A 1 174 ? 14.021 0.687 -7.721 1.00 87.12 174 ALA A O 1
ATOM 1287 N N . VAL A 1 175 ? 14.568 0.905 -5.543 1.00 91.19 175 VAL A N 1
ATOM 1288 C CA . VAL A 1 175 ? 14.041 2.262 -5.341 1.00 91.19 175 VAL A CA 1
ATOM 1289 C C . VAL A 1 175 ? 15.171 3.264 -5.569 1.00 91.19 175 VAL A C 1
ATOM 1291 O O . VAL A 1 175 ? 16.185 3.222 -4.878 1.00 91.19 175 VAL A O 1
ATOM 1294 N N . ALA A 1 176 ? 15.000 4.173 -6.527 1.00 89.81 176 ALA A N 1
ATOM 1295 C CA . ALA A 1 176 ? 16.087 4.973 -7.090 1.00 89.81 176 ALA A CA 1
ATOM 1296 C C . ALA A 1 176 ? 16.748 5.950 -6.099 1.00 89.81 176 ALA A C 1
ATOM 1298 O O . ALA A 1 176 ? 17.935 6.247 -6.233 1.00 89.81 176 ALA A O 1
ATOM 1299 N N . ASP A 1 177 ? 16.001 6.443 -5.111 1.00 90.06 177 ASP A N 1
ATOM 1300 C CA . ASP A 1 177 ? 16.492 7.270 -4.000 1.00 90.06 177 ASP A CA 1
ATOM 1301 C C . ASP A 1 177 ? 16.362 6.567 -2.632 1.00 90.06 177 ASP A C 1
ATOM 1303 O O . ASP A 1 177 ? 16.418 7.212 -1.584 1.00 90.06 177 ASP A O 1
ATOM 1307 N N . GLY A 1 178 ? 16.207 5.238 -2.638 1.00 91.25 178 GLY A N 1
ATOM 1308 C CA . GLY A 1 178 ? 16.192 4.396 -1.446 1.00 91.25 178 GLY A CA 1
ATOM 1309 C C . GLY A 1 178 ? 17.562 3.808 -1.110 1.00 91.25 178 GLY A C 1
ATOM 1310 O O . GLY A 1 178 ? 18.429 3.646 -1.968 1.00 91.25 178 GLY A O 1
ATOM 1311 N N . VAL A 1 179 ? 17.754 3.453 0.161 1.00 92.62 179 VAL A N 1
ATOM 1312 C CA . VAL A 1 179 ? 18.962 2.780 0.654 1.00 92.62 179 VAL A CA 1
ATOM 1313 C C . VAL A 1 179 ? 18.578 1.467 1.342 1.00 92.62 179 VAL A C 1
ATOM 1315 O O . VAL A 1 179 ? 17.782 1.493 2.287 1.00 92.62 179 VAL A O 1
ATOM 1318 N N . PRO A 1 180 ? 19.146 0.314 0.936 1.00 94.75 180 PRO A N 1
ATOM 1319 C CA . PRO A 1 180 ? 18.910 -0.946 1.628 1.00 94.75 180 PRO A CA 1
ATOM 1320 C C . PRO A 1 180 ? 19.173 -0.852 3.139 1.00 94.75 180 PRO A C 1
ATOM 1322 O O . PRO A 1 180 ? 20.152 -0.255 3.585 1.00 94.75 180 PRO A O 1
ATOM 1325 N N . GLY A 1 181 ? 18.292 -1.455 3.933 1.00 95.50 181 GLY A N 1
ATOM 1326 C CA . GLY A 1 181 ? 18.318 -1.424 5.395 1.00 95.50 181 GLY A CA 1
ATOM 1327 C C . GLY A 1 181 ? 17.555 -0.259 6.033 1.00 95.50 181 GLY A C 1
ATOM 1328 O O . GLY A 1 181 ? 17.352 -0.283 7.249 1.00 95.50 181 GLY A O 1
ATOM 1329 N N . GLN A 1 182 ? 17.087 0.729 5.261 1.00 96.19 182 GLN A N 1
ATOM 1330 C CA . GLN A 1 182 ? 16.225 1.788 5.799 1.00 96.19 182 GLN A CA 1
ATOM 1331 C C . GLN A 1 182 ? 14.837 1.251 6.193 1.00 96.19 182 GLN A C 1
ATOM 1333 O O . GLN A 1 182 ? 14.383 0.225 5.679 1.00 96.19 182 GLN A O 1
ATOM 1338 N N . ASN A 1 183 ? 14.144 1.957 7.091 1.00 98.06 183 ASN A N 1
ATOM 1339 C CA . ASN A 1 183 ? 12.747 1.661 7.419 1.00 98.06 183 ASN A CA 1
ATOM 1340 C C . ASN A 1 183 ? 11.857 1.820 6.180 1.00 98.06 183 ASN A C 1
ATOM 1342 O O . ASN A 1 183 ? 12.033 2.776 5.430 1.00 98.06 183 ASN A O 1
ATOM 1346 N N . LEU A 1 184 ? 10.871 0.939 6.004 1.00 97.25 184 LEU A N 1
ATOM 1347 C CA . LEU A 1 184 ? 9.747 1.202 5.091 1.00 97.25 184 LEU A CA 1
ATOM 1348 C C . LEU A 1 184 ? 8.648 1.995 5.803 1.00 97.25 184 LEU A C 1
ATOM 1350 O O . LEU A 1 184 ? 8.111 2.969 5.272 1.00 97.25 184 LEU A O 1
ATOM 1354 N N . VAL A 1 185 ? 8.369 1.592 7.043 1.00 98.69 185 VAL A N 1
ATOM 1355 C CA . VAL A 1 185 ? 7.434 2.229 7.967 1.00 98.69 185 VAL A CA 1
ATOM 1356 C C . VAL A 1 185 ? 8.228 2.656 9.204 1.00 98.69 185 VAL A C 1
ATOM 1358 O O . VAL A 1 185 ? 8.538 1.819 10.052 1.00 98.69 185 VAL A O 1
ATOM 1361 N N . PRO A 1 186 ? 8.631 3.933 9.322 1.00 98.62 186 PRO A N 1
ATOM 1362 C CA . PRO A 1 186 ? 9.382 4.398 10.486 1.00 98.62 186 PRO A CA 1
ATOM 1363 C C . PRO A 1 186 ? 8.535 4.523 11.757 1.00 98.62 186 PRO A C 1
ATOM 1365 O O . PRO A 1 186 ? 9.077 4.351 12.847 1.00 98.62 186 PRO A O 1
ATOM 1368 N N . PHE A 1 187 ? 7.232 4.811 11.657 1.00 98.75 187 PHE A N 1
ATOM 1369 C CA . PHE A 1 187 ? 6.382 5.028 12.831 1.00 98.75 187 PHE A CA 1
ATOM 1370 C C . PHE A 1 187 ? 4.978 4.456 12.643 1.00 98.75 187 PHE A C 1
ATOM 1372 O O . PHE A 1 187 ? 4.342 4.666 11.613 1.00 98.75 187 PHE A O 1
ATOM 1379 N N . VAL A 1 188 ? 4.472 3.807 13.692 1.00 98.75 188 VAL A N 1
ATOM 1380 C CA . VAL A 1 188 ? 3.059 3.452 13.858 1.00 98.75 188 VAL A CA 1
ATOM 1381 C C . VAL A 1 188 ? 2.661 3.805 15.286 1.00 98.75 188 VAL A C 1
ATOM 1383 O O . VAL A 1 188 ? 3.303 3.351 16.242 1.00 98.75 188 VAL A O 1
ATOM 1386 N N . TYR A 1 189 ? 1.640 4.645 15.437 1.00 98.69 189 TYR A N 1
ATOM 1387 C CA . TYR A 1 189 ? 1.215 5.170 16.735 1.00 98.69 189 TYR A CA 1
ATOM 1388 C C . TYR A 1 189 ? -0.299 5.353 16.811 1.00 98.69 189 TYR A C 1
ATOM 1390 O O . TYR A 1 189 ? -0.975 5.558 15.803 1.00 98.69 189 TYR A O 1
ATOM 1398 N N . PHE A 1 190 ? -0.829 5.289 18.028 1.00 98.81 190 PHE A N 1
ATOM 1399 C CA . PHE A 1 190 ? -2.260 5.344 18.294 1.00 98.81 190 PHE A CA 1
ATOM 1400 C C . PHE A 1 190 ? -2.662 6.701 18.858 1.00 98.81 190 PHE A C 1
ATOM 1402 O O . PHE A 1 190 ? -2.035 7.200 19.799 1.00 98.81 190 PHE A O 1
ATOM 1409 N N . THR A 1 191 ? -3.735 7.266 18.314 1.00 98.06 191 THR A N 1
ATOM 1410 C CA . THR A 1 191 ? -4.395 8.476 18.818 1.00 98.06 191 THR A CA 1
ATOM 1411 C C . THR A 1 191 ? -5.813 8.154 19.269 1.00 98.06 191 THR A C 1
ATOM 1413 O O . THR A 1 191 ? -6.365 7.115 18.907 1.00 98.06 191 THR A O 1
ATOM 1416 N N . ASN A 1 192 ? -6.404 9.008 20.106 1.00 97.50 192 ASN A N 1
ATOM 1417 C CA . ASN A 1 192 ? -7.801 8.871 20.519 1.00 97.50 192 ASN A CA 1
ATOM 1418 C C . ASN A 1 192 ? -8.389 10.241 20.873 1.00 97.50 192 ASN A C 1
ATOM 1420 O O . ASN A 1 192 ? -8.717 10.521 22.030 1.00 97.50 192 ASN A O 1
ATOM 1424 N N . GLU A 1 193 ? -8.445 11.105 19.864 1.00 95.56 193 GLU A N 1
ATOM 1425 C CA . GLU A 1 193 ? -8.998 12.450 19.989 1.00 95.56 193 GLU A CA 1
ATOM 1426 C C . GLU A 1 193 ? -10.521 12.441 20.080 1.00 95.56 193 GLU A C 1
ATOM 1428 O O . GLU A 1 193 ? -11.182 11.454 19.740 1.00 95.56 193 GLU A O 1
ATOM 1433 N N . LYS A 1 194 ? -11.071 13.564 20.550 1.00 94.88 194 LYS A N 1
ATOM 1434 C CA . LYS A 1 194 ? -12.513 13.787 20.605 1.00 94.88 194 LYS A CA 1
ATOM 1435 C C . LYS A 1 194 ? -12.995 14.682 19.472 1.00 94.88 194 LYS A C 1
ATOM 1437 O O . LYS A 1 194 ? -12.303 15.623 19.094 1.00 94.88 194 LYS A O 1
ATOM 1442 N N . ASP A 1 195 ? -14.207 14.429 18.995 1.00 93.94 195 ASP A N 1
ATOM 1443 C CA . ASP A 1 195 ? -14.932 15.381 18.157 1.00 93.94 195 ASP A CA 1
ATOM 1444 C C . ASP A 1 195 ? -15.549 16.527 18.988 1.00 93.94 195 ASP A C 1
ATOM 1446 O O . ASP A 1 195 ? -15.407 16.604 20.215 1.00 93.94 195 ASP A O 1
ATOM 1450 N N . SER A 1 196 ? -16.270 17.430 18.318 1.00 93.88 196 SER A N 1
ATOM 1451 C CA . SER A 1 196 ? -16.972 18.550 18.961 1.00 93.88 196 SER A CA 1
ATOM 1452 C C . SER A 1 196 ? -18.115 18.119 19.888 1.00 93.88 196 SER A C 1
ATOM 1454 O O . SER A 1 196 ? -18.566 18.920 20.705 1.00 93.88 196 SER A O 1
ATOM 1456 N N . GLN A 1 197 ? -18.572 16.868 19.791 1.00 94.50 197 GLN A N 1
ATOM 1457 C CA . GLN A 1 197 ? -19.575 16.269 20.673 1.00 94.50 197 GLN A CA 1
ATOM 1458 C C . GLN A 1 197 ? -18.933 15.549 21.870 1.00 94.50 197 GLN A C 1
ATOM 1460 O O . GLN A 1 197 ? -19.634 15.020 22.733 1.00 94.50 197 GLN A O 1
ATOM 1465 N N . GLY A 1 198 ? -17.600 15.542 21.958 1.00 94.94 198 GLY A N 1
ATOM 1466 C CA . GLY A 1 198 ? -16.852 14.869 23.011 1.00 94.94 198 GLY A CA 1
ATOM 1467 C C . GLY A 1 198 ? -16.722 13.355 22.814 1.00 94.94 198 GLY A C 1
ATOM 1468 O O . GLY A 1 198 ? -16.294 12.664 23.749 1.00 94.94 198 GLY A O 1
ATOM 1469 N N . LEU A 1 199 ? -17.076 12.832 21.636 1.00 96.75 199 LEU A N 1
ATOM 1470 C CA . LEU A 1 199 ? -16.979 11.417 21.288 1.00 96.75 199 LEU A CA 1
ATOM 1471 C C . LEU A 1 199 ? -15.562 11.063 20.860 1.00 96.75 199 LEU A C 1
ATOM 1473 O O . LEU A 1 199 ? -14.922 11.811 20.137 1.00 96.75 199 LEU A O 1
ATOM 1477 N N . TYR A 1 200 ? -15.072 9.912 21.307 1.00 97.69 200 TYR A N 1
ATOM 1478 C CA . TYR A 1 200 ? -13.735 9.421 20.999 1.00 97.69 200 TYR A CA 1
ATOM 1479 C C . TYR A 1 200 ? -13.663 8.786 19.600 1.00 97.69 200 TYR A C 1
ATOM 1481 O O . TYR A 1 200 ? -14.517 7.968 19.225 1.00 97.69 200 TYR A O 1
ATOM 1489 N N . HIS A 1 201 ? -12.602 9.127 18.864 1.00 97.69 201 HIS A N 1
ATOM 1490 C CA . HIS A 1 201 ? -12.289 8.630 17.525 1.00 97.69 201 HIS A CA 1
ATOM 1491 C C . HIS A 1 201 ? -10.823 8.170 17.459 1.00 97.69 201 HIS A C 1
ATOM 1493 O O . HIS A 1 201 ? -9.930 8.967 17.162 1.00 97.69 201 HIS A O 1
ATOM 1499 N N . PRO A 1 202 ? -10.553 6.889 17.762 1.00 98.38 202 PRO A N 1
ATOM 1500 C CA . PRO A 1 202 ? -9.208 6.351 17.720 1.00 98.38 202 PRO A CA 1
ATOM 1501 C C . PRO A 1 202 ? -8.747 6.031 16.303 1.00 98.38 202 PRO A C 1
ATOM 1503 O O . PRO A 1 202 ? -9.499 5.456 15.507 1.00 98.38 202 PRO A O 1
ATOM 1506 N N . PHE A 1 203 ? -7.482 6.346 16.039 1.00 98.50 203 PHE A N 1
ATOM 1507 C CA . PHE A 1 203 ? -6.793 6.022 14.796 1.00 98.50 203 PHE A CA 1
ATOM 1508 C C . PHE A 1 203 ? -5.465 5.326 15.078 1.00 98.50 203 PHE A C 1
ATOM 1510 O O . PHE A 1 203 ? -4.738 5.684 16.009 1.00 98.50 203 PHE A O 1
ATOM 1517 N N . MET A 1 204 ? -5.138 4.356 14.228 1.00 98.75 204 MET A N 1
ATOM 1518 C CA . MET A 1 204 ? -3.783 3.856 14.055 1.00 98.75 204 MET A CA 1
ATOM 1519 C C . MET A 1 204 ? -3.161 4.649 12.911 1.00 98.75 204 MET A C 1
ATOM 1521 O O . MET A 1 204 ? -3.605 4.551 11.771 1.00 98.75 204 MET A O 1
ATOM 1525 N N . ASN A 1 205 ? -2.154 5.456 13.219 1.00 98.19 205 ASN A N 1
ATOM 1526 C CA . ASN A 1 205 ? -1.500 6.328 12.253 1.00 98.19 205 ASN A CA 1
ATOM 1527 C C . ASN A 1 205 ? -0.204 5.674 11.788 1.00 98.19 205 ASN A C 1
ATOM 1529 O O . ASN A 1 205 ? 0.653 5.350 12.612 1.00 98.19 205 ASN A O 1
ATOM 1533 N N . ILE A 1 206 ? -0.069 5.485 10.478 1.00 98.38 206 ILE A N 1
ATOM 1534 C CA . ILE A 1 206 ? 1.065 4.807 9.847 1.00 98.38 206 ILE A CA 1
ATOM 1535 C C . ILE A 1 206 ? 1.862 5.839 9.059 1.00 98.38 206 ILE A C 1
ATOM 1537 O O . ILE A 1 206 ? 1.351 6.432 8.112 1.00 98.38 206 ILE A O 1
ATOM 1541 N N . VAL A 1 207 ? 3.118 6.048 9.439 1.00 97.75 207 VAL A N 1
ATOM 1542 C CA . VAL A 1 207 ? 4.067 6.852 8.665 1.00 97.75 207 VAL A CA 1
ATOM 1543 C C . VAL A 1 207 ? 4.835 5.908 7.762 1.00 97.75 207 VAL A C 1
ATOM 1545 O O . VAL A 1 207 ? 5.469 4.983 8.262 1.00 97.75 207 VAL A O 1
ATOM 1548 N N . THR A 1 208 ? 4.791 6.126 6.451 1.00 96.88 208 THR A N 1
ATOM 1549 C CA . THR A 1 208 ? 5.408 5.224 5.473 1.00 96.88 208 THR A CA 1
ATOM 1550 C C . THR A 1 208 ? 6.105 5.973 4.347 1.00 96.88 208 THR A C 1
ATOM 1552 O O . THR A 1 208 ? 5.701 7.083 3.982 1.00 96.88 208 THR A O 1
ATOM 1555 N N . TYR A 1 209 ? 7.120 5.320 3.773 1.00 95.88 209 TYR A N 1
ATOM 1556 C CA . TYR A 1 209 ? 7.745 5.742 2.529 1.00 95.88 209 TYR A CA 1
ATOM 1557 C C . TYR A 1 209 ? 7.160 5.098 1.263 1.00 95.88 209 TYR A C 1
ATOM 1559 O O . TYR A 1 209 ? 7.720 5.258 0.178 1.00 95.88 209 TYR A O 1
ATOM 1567 N N . THR A 1 210 ? 6.015 4.409 1.372 1.00 93.69 210 THR A N 1
ATOM 1568 C CA . THR A 1 210 ? 5.145 3.951 0.263 1.00 93.69 210 THR A CA 1
ATOM 1569 C C . THR A 1 210 ? 5.724 2.896 -0.684 1.00 93.69 210 THR A C 1
ATOM 1571 O O . THR A 1 210 ? 5.163 2.649 -1.746 1.00 93.69 210 THR A O 1
ATOM 1574 N N . ASN A 1 211 ? 6.836 2.256 -0.327 1.00 93.75 211 ASN A N 1
ATOM 1575 C CA . ASN A 1 211 ? 7.537 1.325 -1.210 1.00 93.75 211 ASN A CA 1
ATOM 1576 C C . ASN A 1 211 ? 7.450 -0.123 -0.704 1.00 93.75 211 ASN A C 1
ATOM 1578 O O . ASN A 1 211 ? 7.540 -0.340 0.505 1.00 93.75 211 ASN A O 1
ATOM 1582 N N . PRO A 1 212 ? 7.351 -1.115 -1.609 1.00 92.44 212 PRO A N 1
ATOM 1583 C CA . PRO A 1 212 ? 7.612 -2.509 -1.284 1.00 92.44 212 PRO A CA 1
ATOM 1584 C C 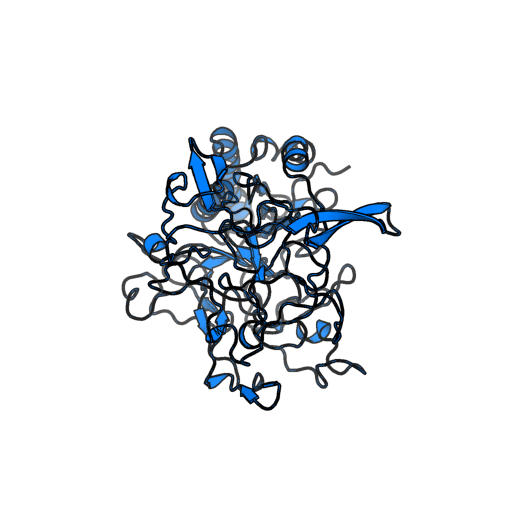. PRO A 1 212 ? 9.018 -2.720 -0.719 1.00 92.44 212 PRO A C 1
ATOM 1586 O O . PRO A 1 212 ? 9.971 -2.041 -1.107 1.00 92.44 212 PRO A O 1
ATOM 1589 N N . GLY A 1 213 ? 9.163 -3.706 0.166 1.00 89.25 213 GLY A N 1
ATOM 1590 C CA . GLY A 1 213 ? 10.461 -4.044 0.756 1.00 89.25 213 GLY A CA 1
ATOM 1591 C C . GLY A 1 213 ? 11.380 -4.860 -0.151 1.00 89.25 213 GLY A C 1
ATOM 1592 O O . GLY A 1 213 ? 12.601 -4.707 -0.091 1.00 89.25 213 GLY A O 1
ATOM 1593 N N . SER A 1 214 ? 10.815 -5.733 -0.982 1.00 87.81 214 SER A N 1
ATOM 1594 C CA . SER A 1 214 ? 11.554 -6.671 -1.833 1.00 87.81 214 SER A CA 1
ATOM 1595 C C . SER A 1 214 ? 11.732 -6.139 -3.266 1.00 87.81 214 SER A C 1
ATOM 1597 O O . SER A 1 214 ? 11.156 -5.105 -3.620 1.00 87.81 214 SER A O 1
ATOM 1599 N N . PRO A 1 215 ? 12.534 -6.813 -4.118 1.00 87.25 215 PRO A N 1
ATOM 1600 C CA . PRO A 1 215 ? 12.609 -6.475 -5.535 1.00 87.25 215 PRO A CA 1
ATOM 1601 C C . PRO A 1 215 ? 11.218 -6.493 -6.180 1.00 87.25 215 PRO A C 1
ATOM 1603 O O . PRO A 1 215 ? 10.563 -7.527 -6.273 1.00 87.25 215 PRO A O 1
ATOM 1606 N N . HIS A 1 216 ? 10.768 -5.329 -6.642 1.00 86.38 216 HIS A N 1
ATOM 1607 C CA . HIS A 1 216 ? 9.387 -5.135 -7.085 1.00 86.38 216 HIS A CA 1
ATOM 1608 C C . HIS A 1 216 ? 9.193 -5.240 -8.605 1.00 86.38 216 HIS A C 1
ATOM 1610 O O . HIS A 1 216 ? 8.064 -5.120 -9.061 1.00 86.38 216 HIS A O 1
ATOM 1616 N N . GLY A 1 217 ? 10.250 -5.414 -9.413 1.00 88.06 217 GLY A N 1
ATOM 1617 C CA . GLY A 1 217 ? 10.142 -5.674 -10.865 1.00 88.06 217 GLY A CA 1
ATOM 1618 C C . GLY A 1 217 ? 9.556 -4.534 -11.719 1.00 88.06 217 GLY A C 1
ATOM 1619 O O . GLY A 1 217 ? 9.023 -4.777 -12.797 1.00 88.06 217 GLY A O 1
ATOM 1620 N N . LEU A 1 218 ? 9.618 -3.283 -11.248 1.00 89.94 218 LEU A N 1
ATOM 1621 C CA . LEU A 1 218 ? 8.964 -2.131 -11.902 1.00 89.94 218 LEU A CA 1
ATOM 1622 C C . LEU A 1 218 ? 9.636 -1.732 -13.230 1.00 89.94 218 LEU A C 1
ATOM 1624 O O . LEU A 1 218 ? 8.981 -1.196 -14.123 1.00 89.94 218 LEU A O 1
ATOM 1628 N N . LEU A 1 219 ? 10.933 -2.020 -13.391 1.00 88.56 219 LEU A N 1
ATOM 1629 C CA . LEU A 1 219 ? 11.679 -1.718 -14.619 1.00 88.56 219 LEU A CA 1
ATOM 1630 C C . LEU A 1 219 ? 11.225 -2.569 -15.815 1.00 88.56 219 LEU A C 1
ATOM 1632 O O . LEU A 1 219 ? 11.315 -2.109 -16.958 1.00 88.56 219 LEU A O 1
ATOM 1636 N N . ASP A 1 220 ? 10.700 -3.766 -15.544 1.00 87.88 220 ASP A N 1
ATOM 1637 C CA . ASP A 1 220 ? 10.380 -4.791 -16.543 1.00 87.88 220 ASP A CA 1
ATOM 1638 C C . ASP A 1 220 ? 8.911 -4.783 -16.980 1.00 87.88 220 ASP A C 1
ATOM 1640 O O . ASP A 1 220 ? 8.498 -5.598 -17.806 1.00 87.88 220 ASP A O 1
ATOM 1644 N N . ILE A 1 221 ? 8.119 -3.833 -16.475 1.00 93.00 221 ILE A N 1
ATOM 1645 C CA . ILE A 1 221 ? 6.729 -3.647 -16.894 1.00 93.00 221 ILE A CA 1
ATOM 1646 C C . ILE A 1 221 ? 6.695 -3.399 -18.418 1.00 93.00 221 ILE A C 1
ATOM 1648 O O . ILE A 1 221 ? 7.429 -2.526 -18.911 1.00 93.00 221 ILE A O 1
ATOM 1652 N N . PRO A 1 222 ? 5.869 -4.142 -19.184 1.00 92.75 222 PRO A N 1
ATOM 1653 C CA . PRO A 1 222 ? 5.747 -3.954 -20.620 1.00 92.75 222 PRO A CA 1
ATOM 1654 C C . PRO A 1 222 ? 5.117 -2.616 -20.999 1.00 92.75 222 PRO A C 1
ATOM 1656 O O . PRO A 1 222 ? 5.671 -1.899 -21.827 1.00 92.75 222 PRO A O 1
ATOM 1659 N N . GLY A 1 223 ? 3.992 -2.262 -20.379 1.00 91.50 223 GLY A N 1
ATOM 1660 C CA . GLY A 1 223 ? 3.250 -1.029 -20.636 1.00 91.50 223 GLY A CA 1
ATOM 1661 C C . GLY A 1 223 ? 3.164 -0.127 -19.408 1.00 91.50 223 GLY A C 1
ATOM 1662 O O . GLY A 1 223 ? 2.057 0.103 -18.944 1.00 91.50 223 GLY A O 1
ATOM 1663 N N . PRO A 1 224 ? 4.284 0.364 -18.846 1.00 92.31 224 PRO A N 1
ATOM 1664 C CA . PRO A 1 224 ? 4.249 1.286 -17.714 1.00 92.31 224 PRO A CA 1
ATOM 1665 C C . PRO A 1 224 ? 3.497 2.576 -18.080 1.00 92.31 224 PRO A C 1
ATOM 1667 O O . PRO A 1 224 ? 3.499 2.967 -19.255 1.00 92.31 224 PRO A O 1
ATOM 1670 N N . PRO A 1 225 ? 2.906 3.279 -17.098 1.00 92.12 225 PRO A N 1
ATOM 1671 C CA . PRO A 1 225 ? 2.282 4.570 -17.347 1.00 92.12 225 PRO A CA 1
ATOM 1672 C C . PRO A 1 225 ? 3.243 5.582 -17.992 1.00 92.12 225 PRO A C 1
ATOM 1674 O O . PRO A 1 225 ? 4.459 5.564 -17.793 1.00 92.12 225 PRO A O 1
ATOM 1677 N N . PHE A 1 226 ? 2.690 6.497 -18.783 1.00 91.44 226 PHE A N 1
ATOM 1678 C CA . PHE A 1 226 ? 3.442 7.635 -19.309 1.00 91.44 226 PHE A CA 1
ATOM 1679 C C . PHE A 1 226 ? 3.645 8.709 -18.240 1.00 91.44 226 PHE A C 1
ATOM 1681 O O . PHE A 1 226 ? 2.835 8.842 -17.327 1.00 91.44 226 PHE A O 1
ATOM 1688 N N . LEU A 1 227 ? 4.670 9.548 -18.402 1.00 88.44 227 LEU A N 1
ATOM 1689 C CA . LEU A 1 227 ? 4.750 10.818 -17.684 1.00 88.44 227 LEU A CA 1
ATOM 1690 C C . LEU A 1 227 ? 3.645 11.760 -18.201 1.00 88.44 227 LEU A C 1
ATOM 1692 O O . LEU A 1 227 ? 3.749 12.323 -19.293 1.00 88.44 227 LEU A O 1
ATOM 1696 N N . GLY A 1 228 ? 2.577 11.916 -17.420 1.00 84.88 228 GLY A N 1
ATOM 1697 C CA . GLY A 1 228 ? 1.376 12.659 -17.810 1.00 84.88 228 GLY A CA 1
ATOM 1698 C C . GLY A 1 228 ? 0.477 11.932 -18.832 1.00 84.88 228 GLY A C 1
ATOM 1699 O O . GLY A 1 228 ? 0.524 10.707 -18.934 1.00 84.88 228 GLY A O 1
ATOM 1700 N N . PRO A 1 229 ? -0.351 12.668 -19.606 1.00 77.00 229 PRO A N 1
ATOM 1701 C CA . PRO A 1 229 ? -1.394 12.105 -20.483 1.00 77.00 229 PRO A CA 1
ATOM 1702 C C . PRO A 1 229 ? -0.921 11.132 -21.579 1.00 77.00 229 PRO A C 1
ATOM 1704 O O . PRO A 1 229 ? -1.737 10.394 -22.124 1.00 77.00 229 PRO A O 1
ATOM 1707 N N . GLY A 1 230 ? 0.380 11.092 -21.882 1.00 79.50 230 GLY A N 1
ATOM 1708 C CA . GLY A 1 230 ? 0.975 10.083 -22.760 1.00 79.50 230 GLY A CA 1
ATOM 1709 C C . GLY A 1 230 ? 0.925 10.373 -24.261 1.00 79.50 230 GLY A C 1
ATOM 1710 O O . GLY A 1 230 ? 0.194 11.234 -24.740 1.00 79.50 230 GLY A O 1
ATOM 1711 N N . GLY A 1 231 ? 1.780 9.666 -25.003 1.00 79.12 231 GLY A N 1
ATOM 1712 C CA . GLY A 1 231 ? 1.996 9.827 -26.442 1.00 79.12 231 GLY A CA 1
ATOM 1713 C C . GLY A 1 231 ? 3.147 8.944 -26.934 1.00 79.12 231 GLY A C 1
ATOM 1714 O O . GLY A 1 231 ? 3.906 8.403 -26.133 1.00 79.12 231 GLY A O 1
ATOM 1715 N N . ALA A 1 232 ? 3.301 8.795 -28.254 1.00 82.06 232 ALA A N 1
ATOM 1716 C CA . ALA A 1 232 ? 4.241 7.831 -28.845 1.00 82.06 232 ALA A CA 1
ATOM 1717 C C . ALA A 1 232 ? 5.712 8.035 -28.429 1.00 82.06 232 ALA A C 1
ATOM 1719 O O . ALA A 1 232 ? 6.456 7.065 -28.338 1.00 82.06 232 ALA A O 1
ATOM 1720 N N . SER A 1 233 ? 6.129 9.272 -28.151 1.00 85.38 233 SER A N 1
ATOM 1721 C CA . SER A 1 233 ? 7.485 9.622 -27.703 1.00 85.38 233 SER A CA 1
ATOM 1722 C C . SER A 1 233 ? 7.567 10.000 -26.222 1.00 85.38 233 SER A C 1
ATOM 1724 O O . SER A 1 233 ? 8.655 10.297 -25.727 1.00 85.38 233 SER A O 1
ATOM 1726 N N . THR A 1 234 ? 6.440 10.001 -25.505 1.00 91.62 234 THR A N 1
ATOM 1727 C CA . THR A 1 234 ? 6.393 10.422 -24.103 1.00 91.62 234 THR A CA 1
ATOM 1728 C C . THR A 1 234 ? 7.168 9.425 -23.240 1.00 91.62 234 THR A C 1
ATOM 1730 O O . THR A 1 234 ? 6.958 8.220 -23.396 1.00 91.62 234 THR A O 1
ATOM 1733 N N . PRO A 1 235 ? 8.062 9.875 -22.343 1.00 91.56 235 PRO A N 1
ATOM 1734 C CA . PRO A 1 235 ? 8.750 8.979 -21.424 1.00 91.56 235 PRO A CA 1
ATOM 1735 C C . PRO A 1 235 ? 7.781 8.192 -20.535 1.00 91.56 235 PRO A C 1
ATOM 1737 O O . PRO A 1 235 ? 6.673 8.652 -20.253 1.00 91.56 235 PRO A O 1
ATOM 1740 N N . VAL A 1 236 ? 8.218 7.030 -20.061 1.00 92.69 236 VAL A N 1
ATOM 1741 C CA . VAL A 1 236 ? 7.422 6.140 -19.203 1.00 92.69 236 VAL A CA 1
ATOM 1742 C C . VAL A 1 236 ? 7.994 6.010 -17.793 1.00 92.69 236 VAL A C 1
ATOM 1744 O O . VAL A 1 236 ? 9.209 6.026 -17.597 1.00 92.69 236 VAL A O 1
ATOM 1747 N N . THR A 1 237 ? 7.132 5.869 -16.793 1.00 91.75 237 THR A N 1
ATOM 1748 C CA . THR A 1 237 ? 7.498 5.852 -15.372 1.00 91.75 237 THR A CA 1
ATOM 1749 C C . THR A 1 237 ? 8.005 4.473 -14.942 1.00 91.75 237 THR A C 1
ATOM 1751 O O . THR A 1 237 ? 7.239 3.555 -14.665 1.00 91.75 237 THR A O 1
ATOM 1754 N N . ARG A 1 238 ? 9.335 4.315 -14.901 1.00 89.44 238 ARG A N 1
ATOM 1755 C CA . ARG A 1 238 ? 10.003 3.049 -14.528 1.00 89.44 238 ARG A CA 1
ATOM 1756 C C . ARG A 1 238 ? 10.726 3.100 -13.183 1.00 89.44 238 ARG A C 1
ATOM 1758 O O . ARG A 1 238 ? 10.831 2.082 -12.506 1.00 89.44 238 ARG A O 1
ATOM 1765 N N . TYR A 1 239 ? 11.235 4.269 -12.808 1.00 89.75 239 TYR A N 1
ATOM 1766 C CA . TYR A 1 239 ? 12.023 4.452 -11.593 1.00 89.75 239 TYR A CA 1
ATOM 1767 C C . TYR A 1 239 ? 11.120 4.845 -10.426 1.00 89.75 239 TYR A C 1
ATOM 1769 O O . TYR A 1 239 ? 10.534 5.928 -10.436 1.00 89.75 239 TYR A O 1
ATOM 1777 N N . ALA A 1 240 ? 11.002 3.951 -9.446 1.00 90.88 240 ALA A N 1
ATOM 1778 C CA . ALA A 1 240 ? 10.336 4.250 -8.187 1.00 90.88 240 ALA A CA 1
ATOM 1779 C C . ALA A 1 240 ? 11.219 5.159 -7.339 1.00 90.88 240 ALA A C 1
ATOM 1781 O O . ALA A 1 240 ? 12.446 5.058 -7.383 1.00 90.88 240 ALA A O 1
ATOM 1782 N N . ASN A 1 241 ? 10.585 6.002 -6.537 1.00 91.00 241 ASN A N 1
ATOM 1783 C CA . ASN A 1 241 ? 11.255 6.814 -5.534 1.00 91.00 241 ASN A CA 1
ATOM 1784 C C . ASN A 1 241 ? 10.494 6.756 -4.206 1.00 91.00 241 ASN A C 1
ATOM 1786 O O . ASN A 1 241 ? 9.342 6.327 -4.142 1.00 91.00 241 ASN A O 1
ATOM 1790 N N . LEU A 1 242 ? 11.122 7.205 -3.132 1.00 92.69 242 LEU A N 1
ATOM 1791 C CA . LEU A 1 242 ? 10.482 7.352 -1.839 1.00 92.69 242 LEU A CA 1
ATOM 1792 C C . LEU A 1 242 ? 9.428 8.458 -1.913 1.00 92.69 242 LEU A C 1
ATOM 1794 O O . LEU A 1 242 ? 9.666 9.543 -2.454 1.00 92.69 242 LEU A O 1
ATOM 1798 N N . ASP A 1 243 ? 8.261 8.178 -1.349 1.00 90.94 243 ASP A N 1
ATOM 1799 C CA . ASP A 1 243 ? 7.260 9.193 -1.028 1.00 90.94 243 ASP A CA 1
ATOM 1800 C C . ASP A 1 243 ? 7.129 9.298 0.493 1.00 90.94 243 ASP A C 1
ATOM 1802 O O . ASP A 1 243 ? 7.793 8.569 1.221 1.00 90.94 243 ASP A O 1
ATOM 1806 N N . TYR A 1 244 ? 6.307 10.208 0.999 1.00 91.56 244 TYR A N 1
ATOM 1807 C CA . TYR A 1 244 ? 6.041 10.324 2.431 1.00 91.56 244 TYR A CA 1
ATOM 1808 C C . TYR A 1 244 ? 4.548 10.487 2.675 1.00 91.56 244 TYR A C 1
ATOM 1810 O O . TYR A 1 244 ? 3.939 11.452 2.209 1.00 91.56 244 TYR A O 1
ATOM 1818 N N . LYS A 1 245 ? 3.959 9.559 3.435 1.00 92.19 245 LYS A N 1
ATOM 1819 C CA . LYS A 1 245 ? 2.544 9.616 3.817 1.00 92.19 245 LYS A CA 1
ATOM 1820 C C . LYS A 1 245 ? 2.360 9.324 5.300 1.00 92.19 245 LYS A C 1
ATOM 1822 O O . LYS A 1 245 ? 3.039 8.465 5.861 1.00 92.19 245 LYS A O 1
ATOM 1827 N N . ILE A 1 246 ? 1.403 10.028 5.904 1.00 94.38 246 ILE A N 1
ATOM 1828 C CA . ILE A 1 246 ? 0.796 9.661 7.185 1.00 94.38 246 ILE A CA 1
ATOM 1829 C C . ILE A 1 246 ? -0.606 9.152 6.868 1.00 94.38 246 ILE A C 1
ATOM 1831 O O . ILE A 1 246 ? -1.420 9.887 6.308 1.00 94.38 246 ILE A O 1
ATOM 1835 N N . ILE A 1 247 ? -0.867 7.893 7.196 1.00 94.56 247 ILE A N 1
ATOM 1836 C CA . ILE A 1 247 ? -2.099 7.190 6.851 1.00 94.56 247 ILE A CA 1
ATOM 1837 C C . ILE A 1 247 ? -2.879 6.921 8.140 1.00 94.56 247 ILE A C 1
ATOM 1839 O O . ILE A 1 247 ? -2.452 6.080 8.936 1.00 94.56 247 ILE A O 1
ATOM 1843 N N . PRO A 1 248 ? -3.997 7.629 8.375 1.00 95.25 248 PRO A N 1
ATOM 1844 C CA . PRO A 1 248 ? -4.879 7.352 9.499 1.00 95.25 248 PRO A CA 1
ATOM 1845 C C . PRO A 1 248 ? -5.813 6.178 9.182 1.00 95.25 248 PRO A C 1
ATOM 1847 O O . PRO A 1 248 ? -6.643 6.263 8.281 1.00 95.25 248 PRO A O 1
ATOM 1850 N N . ILE A 1 249 ? -5.725 5.101 9.961 1.00 97.75 249 ILE A N 1
ATOM 1851 C CA . ILE A 1 249 ? -6.646 3.960 9.897 1.00 97.75 249 ILE A CA 1
ATOM 1852 C C . ILE A 1 249 ? -7.640 4.058 11.064 1.00 97.75 249 ILE A C 1
ATOM 1854 O O . ILE A 1 249 ? -7.217 3.950 12.222 1.00 97.75 249 ILE A O 1
ATOM 1858 N N . PRO A 1 250 ? -8.945 4.286 10.814 1.00 97.88 250 PRO A N 1
ATOM 1859 C CA . PRO A 1 250 ? -9.937 4.391 11.878 1.00 97.88 250 PRO A CA 1
ATOM 1860 C C . PRO A 1 250 ? -10.108 3.045 12.585 1.00 97.88 250 PRO A C 1
ATOM 1862 O O . PRO A 1 250 ? -10.353 2.024 11.952 1.00 97.88 250 PRO A O 1
ATOM 1865 N N . MET A 1 251 ? -10.008 3.047 13.915 1.00 98.62 251 MET A N 1
ATOM 1866 C CA . MET A 1 251 ? -10.047 1.809 14.705 1.00 98.62 251 MET A CA 1
ATOM 1867 C C . MET A 1 251 ? -11.416 1.527 15.333 1.00 98.62 251 MET A C 1
ATOM 1869 O O . MET A 1 251 ? -11.704 0.394 15.723 1.00 98.62 251 MET A O 1
ATOM 1873 N N . LYS A 1 252 ? -12.250 2.563 15.491 1.00 98.25 252 LYS A N 1
ATOM 1874 C CA . LYS A 1 252 ? -13.629 2.445 15.988 1.00 98.25 252 LYS A CA 1
ATOM 1875 C C . LYS A 1 252 ? -14.502 1.766 14.938 1.00 98.25 252 LYS A C 1
ATOM 1877 O O . LYS A 1 252 ? -14.375 2.048 13.749 1.00 98.25 252 LYS A O 1
ATOM 1882 N N . ASP A 1 253 ? -15.411 0.906 15.381 1.00 97.62 253 ASP A N 1
ATOM 1883 C CA . ASP A 1 253 ? -16.402 0.325 14.483 1.00 97.62 253 ASP A CA 1
ATOM 1884 C C . ASP A 1 253 ? -17.509 1.344 14.184 1.00 97.62 253 ASP A C 1
ATOM 1886 O O . ASP A 1 253 ? -18.380 1.613 15.013 1.00 97.62 253 ASP A O 1
ATOM 1890 N N . TYR A 1 254 ? -17.461 1.943 12.995 1.00 97.31 254 TYR A N 1
ATOM 1891 C CA . TYR A 1 254 ? -18.520 2.828 12.494 1.00 97.31 254 TYR A CA 1
ATOM 1892 C C . TYR A 1 254 ? -19.649 2.063 11.790 1.00 97.31 254 TYR A C 1
ATOM 1894 O O . TYR A 1 254 ? -20.585 2.682 11.273 1.00 97.31 254 TYR A O 1
ATOM 1902 N N . GLY A 1 255 ? -19.577 0.731 11.785 1.00 97.00 255 GLY A N 1
ATOM 1903 C CA . GLY A 1 255 ? -20.453 -0.150 11.036 1.00 97.00 255 GLY A CA 1
ATOM 1904 C C . GLY A 1 255 ? -20.004 -0.326 9.589 1.00 97.00 255 GLY A C 1
ATOM 1905 O O . GLY A 1 255 ? -18.899 0.065 9.186 1.00 97.00 255 GLY A O 1
ATOM 1906 N N . GLN A 1 256 ? -20.898 -0.936 8.819 1.00 96.94 256 GLN A N 1
ATOM 1907 C CA . GLN A 1 256 ? -20.712 -1.262 7.413 1.00 96.94 256 GLN A CA 1
ATOM 1908 C C . GLN A 1 256 ? -21.838 -0.670 6.570 1.00 96.94 256 GLN A C 1
ATOM 1910 O O . GLN A 1 256 ? -22.936 -0.418 7.074 1.00 96.94 256 GLN A O 1
ATOM 1915 N N . VAL A 1 257 ? -21.556 -0.455 5.292 1.00 96.81 257 VAL A N 1
ATOM 1916 C CA . VAL A 1 257 ? -22.552 -0.102 4.282 1.00 96.81 257 VAL A CA 1
ATOM 1917 C C . VAL A 1 257 ? -23.132 -1.344 3.616 1.00 96.81 257 VAL A C 1
ATOM 1919 O O . VAL A 1 257 ? -22.519 -2.407 3.630 1.00 96.81 257 VAL A O 1
ATOM 1922 N N . THR A 1 258 ? -24.322 -1.211 3.031 1.00 94.31 258 THR A N 1
ATOM 1923 C CA . THR A 1 258 ? -24.953 -2.287 2.249 1.00 94.31 258 THR A CA 1
ATOM 1924 C C . THR A 1 258 ? -24.759 -2.061 0.752 1.00 94.31 258 THR A C 1
ATOM 1926 O O . THR A 1 258 ? -24.492 -3.004 0.013 1.00 94.31 258 THR A O 1
ATOM 1929 N N . ASN A 1 259 ? -24.844 -0.807 0.305 1.00 95.12 259 ASN A N 1
ATOM 1930 C CA . ASN A 1 259 ? -24.624 -0.412 -1.082 1.00 95.12 259 ASN A CA 1
ATOM 1931 C C . ASN A 1 259 ? -23.372 0.450 -1.193 1.00 95.12 259 ASN A C 1
ATOM 1933 O O . ASN A 1 259 ? -23.047 1.209 -0.280 1.00 95.12 259 ASN A O 1
ATOM 1937 N N . VAL A 1 260 ? -22.715 0.413 -2.355 1.00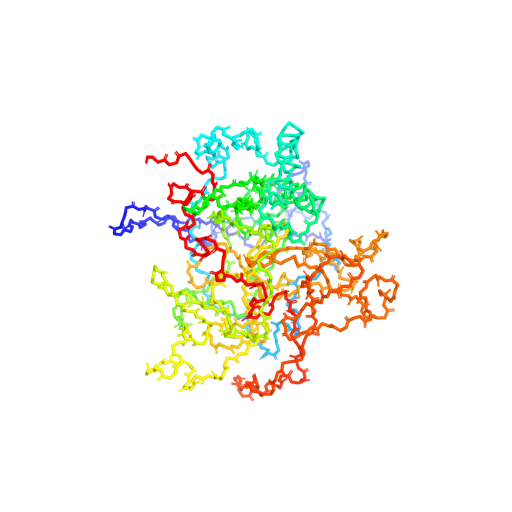 93.31 260 VAL A N 1
ATOM 1938 C CA . VAL A 1 260 ? -21.541 1.264 -2.606 1.00 93.31 260 VAL A CA 1
ATOM 1939 C C . VAL A 1 260 ? -21.869 2.743 -2.381 1.00 93.31 260 VAL A C 1
ATOM 1941 O O . VAL A 1 260 ? -21.114 3.438 -1.712 1.00 93.31 260 VAL A O 1
ATOM 1944 N N . THR A 1 261 ? -23.055 3.189 -2.806 1.00 93.00 261 THR A N 1
ATOM 1945 C CA . THR A 1 261 ? -23.521 4.579 -2.691 1.00 93.00 261 THR A CA 1
ATOM 1946 C C . THR A 1 261 ? -23.921 5.024 -1.289 1.00 93.00 261 THR A C 1
ATOM 1948 O O . THR A 1 261 ? -24.175 6.210 -1.097 1.00 93.00 261 THR A O 1
ATOM 1951 N N . ASP A 1 262 ? -23.995 4.119 -0.310 1.00 94.38 262 ASP A N 1
ATOM 1952 C CA . ASP A 1 262 ? -24.249 4.521 1.077 1.00 94.38 262 ASP A CA 1
ATOM 1953 C C . ASP A 1 262 ? -23.057 5.322 1.621 1.00 94.38 262 ASP A C 1
ATOM 1955 O O . ASP A 1 262 ? -23.232 6.195 2.467 1.00 94.38 262 ASP A O 1
ATOM 1959 N N . ASN A 1 263 ? -21.847 5.048 1.124 1.00 92.50 263 ASN A N 1
ATOM 1960 C CA . ASN A 1 263 ? -20.679 5.875 1.378 1.00 92.50 263 ASN A CA 1
ATOM 1961 C C . ASN A 1 263 ? -20.740 7.131 0.492 1.00 92.50 263 ASN A C 1
ATOM 1963 O O . ASN A 1 263 ? -20.730 7.074 -0.740 1.00 92.50 263 ASN A O 1
ATOM 1967 N N . ALA A 1 264 ? -20.813 8.291 1.137 1.00 87.69 264 ALA A N 1
ATOM 1968 C CA . ALA A 1 264 ? -20.780 9.586 0.489 1.00 87.69 264 ALA A CA 1
ATOM 1969 C C . ALA A 1 264 ? -19.322 9.966 0.248 1.00 87.69 264 ALA A C 1
ATOM 1971 O O . ALA A 1 264 ? -18.598 10.404 1.145 1.00 87.69 264 ALA A O 1
ATOM 1972 N N . MET A 1 265 ? -18.885 9.783 -0.989 1.00 82.81 265 MET A N 1
ATOM 1973 C CA . MET A 1 265 ? -17.565 10.224 -1.393 1.00 82.81 265 MET A CA 1
ATOM 1974 C C . MET A 1 265 ? -17.570 11.754 -1.504 1.00 82.81 265 MET A C 1
ATOM 1976 O O . MET A 1 265 ? -18.373 12.330 -2.237 1.00 82.81 265 MET A O 1
ATOM 1980 N N . ASN A 1 266 ? -16.709 12.430 -0.746 1.00 69.31 266 ASN A N 1
ATOM 1981 C CA . ASN A 1 266 ? -16.672 13.891 -0.703 1.00 69.31 266 ASN A CA 1
ATOM 1982 C C . ASN A 1 266 ? -15.656 14.452 -1.708 1.00 69.31 266 ASN A C 1
ATOM 1984 O O . ASN A 1 266 ? -14.545 13.949 -1.823 1.00 69.31 266 ASN A O 1
ATOM 1988 N N . SER A 1 267 ? -16.003 15.554 -2.378 1.00 61.03 267 SER A N 1
ATOM 1989 C CA . SER A 1 267 ? -15.142 16.267 -3.341 1.00 61.03 267 SER A CA 1
ATOM 1990 C C . SER A 1 267 ? -14.200 17.298 -2.695 1.00 61.03 267 SER A C 1
ATOM 1992 O O . SER A 1 267 ? -13.825 18.292 -3.326 1.00 61.03 267 SER A O 1
ATOM 1994 N N . ALA A 1 268 ? -13.906 17.175 -1.400 1.00 51.69 268 ALA A N 1
ATOM 1995 C CA . ALA A 1 268 ? -13.184 18.222 -0.684 1.00 51.69 268 ALA A CA 1
ATOM 1996 C C . ALA A 1 268 ? -11.718 18.319 -1.156 1.00 51.69 268 ALA A C 1
ATOM 1998 O O . ALA A 1 268 ? -11.054 17.321 -1.417 1.00 51.69 268 ALA A O 1
ATOM 1999 N N . GLY A 1 269 ? -11.213 19.551 -1.290 1.00 51.19 269 GLY A N 1
ATOM 2000 C CA . GLY A 1 269 ? -9.812 19.817 -1.644 1.00 51.19 269 GLY A CA 1
ATOM 2001 C C . GLY A 1 269 ? -9.443 19.639 -3.122 1.00 51.19 269 GLY A C 1
ATOM 2002 O O . GLY A 1 269 ? -8.260 19.530 -3.426 1.00 51.19 269 GLY A O 1
ATOM 2003 N N . GLY A 1 270 ? -10.417 19.607 -4.041 1.00 49.31 270 GLY A N 1
ATOM 2004 C CA . GLY A 1 270 ? -10.152 19.436 -5.479 1.00 49.31 270 GLY A CA 1
ATOM 2005 C C . GLY A 1 270 ? -9.888 17.986 -5.896 1.00 49.31 270 GLY A C 1
ATOM 2006 O O . GLY A 1 270 ? -9.582 17.731 -7.060 1.00 49.31 270 GLY A O 1
ATOM 2007 N N . TRP A 1 271 ? -10.039 17.042 -4.963 1.00 51.66 271 TRP A N 1
ATOM 2008 C CA . TRP A 1 271 ? -10.038 15.614 -5.249 1.00 51.66 271 TRP A CA 1
ATOM 2009 C C . TRP A 1 271 ? -11.338 15.194 -5.923 1.00 51.66 271 TRP A C 1
ATOM 2011 O O . TRP A 1 271 ? -12.421 15.728 -5.664 1.00 51.66 271 TRP A O 1
ATOM 2021 N N . ARG A 1 272 ? -11.205 14.231 -6.827 1.00 60.44 272 ARG A N 1
ATOM 2022 C CA . ARG A 1 272 ? -12.315 13.695 -7.601 1.00 60.44 272 ARG A CA 1
ATOM 2023 C C . ARG A 1 272 ? -13.011 12.596 -6.806 1.00 60.44 272 ARG A C 1
ATOM 2025 O O . ARG A 1 272 ? -12.394 11.894 -6.012 1.00 60.44 272 ARG A O 1
ATOM 2032 N N . VAL A 1 273 ? -14.323 12.515 -6.993 1.00 74.50 273 VAL A N 1
ATOM 2033 C CA . VAL A 1 273 ? -15.267 11.913 -6.043 1.00 74.50 273 VAL A CA 1
ATOM 2034 C C . VAL A 1 273 ? -15.146 10.390 -5.995 1.00 74.50 273 VAL A C 1
ATOM 2036 O O . VAL A 1 273 ? -15.127 9.796 -4.929 1.00 74.50 273 VAL A O 1
ATOM 2039 N N . ASN A 1 274 ? -15.031 9.737 -7.142 1.00 84.38 274 ASN A N 1
ATOM 2040 C CA . ASN A 1 274 ? -14.878 8.288 -7.261 1.00 84.38 274 ASN A CA 1
ATOM 2041 C C . ASN A 1 274 ? -14.234 7.950 -8.610 1.00 84.38 274 ASN A C 1
ATOM 2043 O O . ASN A 1 274 ? -14.035 8.844 -9.436 1.00 84.38 274 ASN A O 1
ATOM 2047 N N . LEU A 1 275 ? -13.936 6.670 -8.851 1.00 86.94 275 LEU A N 1
ATOM 2048 C CA . LEU A 1 275 ? -13.283 6.233 -10.082 1.00 86.94 275 LEU A CA 1
ATOM 2049 C C . LEU A 1 275 ? -14.033 6.667 -11.350 1.00 86.94 275 LEU A C 1
ATOM 2051 O O . LEU A 1 275 ? -13.441 7.219 -12.277 1.00 86.94 275 LEU A O 1
ATOM 2055 N N . VAL A 1 276 ? -15.350 6.454 -11.373 1.00 89.00 276 VAL A N 1
ATOM 2056 C CA . VAL A 1 276 ? -16.208 6.786 -12.519 1.00 89.00 276 VAL A CA 1
ATOM 2057 C C . VAL A 1 276 ? -16.153 8.275 -12.840 1.00 89.00 276 VAL A C 1
ATOM 2059 O O . VAL A 1 276 ? -15.818 8.650 -13.960 1.00 89.00 276 VAL A O 1
ATOM 2062 N N . THR A 1 277 ? -16.443 9.132 -11.864 1.00 84.81 277 THR A N 1
ATOM 2063 C CA . THR A 1 277 ? -16.441 10.588 -12.066 1.00 84.81 277 THR A CA 1
ATOM 2064 C C . THR A 1 277 ? -15.050 11.116 -12.401 1.00 84.81 277 THR A C 1
ATOM 2066 O O . THR A 1 277 ? -14.925 12.061 -13.182 1.00 84.81 277 THR A O 1
ATOM 2069 N N . ASP A 1 278 ? -13.994 10.499 -11.866 1.00 80.12 278 ASP A N 1
ATOM 2070 C CA . ASP A 1 278 ? -12.633 10.926 -12.156 1.00 80.12 278 ASP A CA 1
ATOM 2071 C C . ASP A 1 278 ? -12.154 10.579 -13.562 1.00 80.12 278 ASP A C 1
ATOM 2073 O O . ASP A 1 278 ? -11.501 11.415 -14.188 1.00 80.12 278 ASP A O 1
ATOM 2077 N N . SER A 1 279 ? -12.582 9.442 -14.115 1.00 83.50 279 SER A N 1
ATOM 2078 C CA . SER A 1 279 ? -12.274 9.065 -15.504 1.00 83.50 279 SER A CA 1
ATOM 2079 C C . SER A 1 279 ? -12.712 10.118 -16.542 1.00 83.50 279 SER A C 1
ATOM 2081 O O . SER A 1 279 ? -12.369 10.041 -17.726 1.00 83.50 279 SER A O 1
ATOM 2083 N N . GLY A 1 280 ? -13.494 11.117 -16.113 1.00 84.69 280 GLY A N 1
ATOM 2084 C CA . GLY A 1 280 ? -14.058 12.151 -16.967 1.00 84.69 280 GLY A CA 1
ATOM 2085 C C . GLY A 1 280 ? -15.106 11.569 -17.900 1.00 84.69 280 GLY A C 1
ATOM 2086 O O . GLY A 1 280 ? -15.325 12.116 -18.976 1.00 84.69 280 GLY A O 1
ATOM 2087 N N . CYS A 1 281 ? -15.713 10.439 -17.528 1.00 87.81 281 CYS A N 1
ATOM 2088 C CA . CYS A 1 281 ? -16.655 9.738 -18.377 1.00 87.81 281 CYS A CA 1
ATOM 2089 C C . CYS A 1 281 ? -17.743 10.677 -18.914 1.00 87.81 281 CYS A C 1
ATOM 2091 O O . CYS A 1 281 ? -18.236 11.565 -18.217 1.00 87.81 281 CYS A O 1
ATOM 2093 N N . GLY A 1 282 ? -18.093 10.517 -20.188 1.00 86.38 282 GLY A N 1
ATOM 2094 C CA . GLY A 1 282 ? -19.077 11.373 -20.855 1.00 86.38 282 GLY A CA 1
ATOM 2095 C C . GLY A 1 282 ? -18.602 12.797 -21.179 1.00 86.38 282 GLY A C 1
ATOM 2096 O O . GLY A 1 282 ? -19.348 13.542 -21.813 1.00 86.38 282 GLY A O 1
ATOM 2097 N N . GLN A 1 283 ? -17.382 13.194 -20.798 1.00 88.38 283 GLN A N 1
ATOM 2098 C CA . GLN A 1 283 ? -16.795 14.472 -21.209 1.00 88.38 283 GLN A CA 1
ATOM 2099 C C . GLN A 1 283 ? -16.161 14.369 -22.602 1.00 88.38 283 GLN A C 1
ATOM 2101 O O . GLN A 1 283 ? -15.630 13.329 -22.999 1.00 88.38 283 GLN A O 1
ATOM 2106 N N . SER A 1 284 ? -16.171 15.479 -23.346 1.00 86.00 284 SER A N 1
ATOM 2107 C CA . SER A 1 284 ? -15.502 15.567 -24.648 1.00 86.00 284 SER A CA 1
ATOM 2108 C C . SER A 1 284 ? -14.005 15.273 -24.507 1.00 86.00 284 SER A C 1
ATOM 2110 O O . SER A 1 284 ? -13.304 15.977 -23.785 1.00 86.00 284 SER A O 1
ATOM 2112 N N . GLY A 1 285 ? -13.514 14.261 -25.225 1.00 76.81 285 GLY A N 1
ATOM 2113 C CA . GLY A 1 285 ? -12.110 13.839 -25.181 1.00 76.81 285 GLY A CA 1
ATOM 2114 C C . GLY A 1 285 ? -11.764 12.842 -24.068 1.00 76.81 285 GLY A C 1
ATOM 2115 O O . GLY A 1 285 ? -10.602 12.455 -23.969 1.00 76.81 285 GLY A O 1
ATOM 2116 N N . SER A 1 286 ? -12.734 12.395 -23.260 1.00 82.19 286 SER A N 1
ATOM 2117 C CA . SER A 1 286 ? -12.514 11.288 -22.323 1.00 8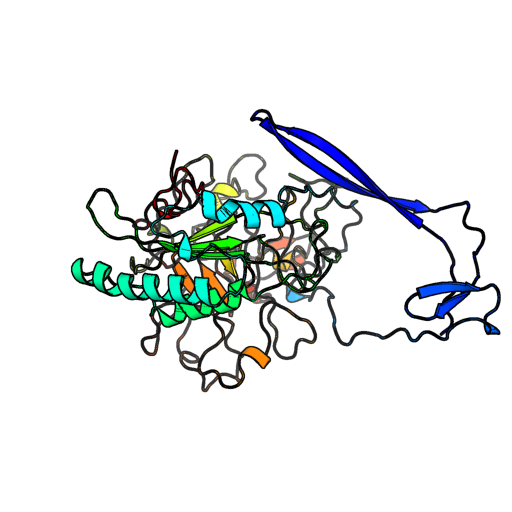2.19 286 SER A CA 1
ATOM 2118 C C . SER A 1 286 ? -12.347 9.956 -23.067 1.00 82.19 286 SER A C 1
ATOM 2120 O O . SER A 1 286 ? -13.067 9.708 -24.040 1.00 82.19 286 SER A O 1
ATOM 2122 N N . PRO A 1 287 ? -11.453 9.060 -22.600 1.00 75.12 287 PRO A N 1
ATOM 2123 C CA . PRO A 1 287 ? -11.386 7.689 -23.103 1.00 75.12 287 PRO A CA 1
ATOM 2124 C C . PRO A 1 287 ? -12.643 6.868 -22.760 1.00 75.12 287 PRO A C 1
ATOM 2126 O O . PRO A 1 287 ? -12.861 5.814 -23.353 1.00 75.12 287 PRO A O 1
ATOM 2129 N N . VAL A 1 288 ? -13.484 7.345 -21.833 1.00 84.50 288 VAL A N 1
ATOM 2130 C CA . VAL A 1 288 ? -14.718 6.687 -21.395 1.00 84.50 288 VAL A CA 1
ATOM 2131 C C . VAL A 1 288 ? -15.924 7.487 -21.900 1.00 84.50 288 VAL A C 1
ATOM 2133 O O . VAL A 1 288 ? -16.359 8.462 -21.293 1.00 84.50 288 VAL A O 1
ATOM 2136 N N . ALA A 1 289 ? -16.504 7.079 -23.028 1.00 85.25 289 ALA A N 1
ATOM 2137 C CA . ALA A 1 289 ? -17.574 7.844 -23.681 1.00 85.25 289 ALA A CA 1
ATOM 2138 C C . ALA A 1 289 ? -18.886 7.924 -22.873 1.00 85.25 289 ALA A C 1
ATOM 2140 O O . ALA A 1 289 ? -19.679 8.842 -23.066 1.00 85.25 289 ALA A O 1
ATOM 2141 N N . THR A 1 290 ? -19.154 6.968 -21.984 1.00 88.38 290 THR A N 1
ATOM 2142 C CA . THR A 1 290 ? -20.385 6.919 -21.182 1.00 88.38 290 THR A CA 1
ATOM 2143 C C . THR A 1 290 ? -20.053 6.480 -19.768 1.00 88.38 290 THR A C 1
ATOM 2145 O O . THR A 1 290 ? -19.319 5.512 -19.583 1.00 88.38 290 THR A O 1
ATOM 2148 N N . CYS A 1 291 ? -20.589 7.185 -18.772 1.00 90.00 291 CYS A N 1
ATOM 2149 C CA . CYS A 1 291 ? -20.394 6.816 -17.375 1.00 90.00 291 CYS A CA 1
ATOM 2150 C C . CYS A 1 291 ? -21.083 5.482 -17.065 1.00 90.00 291 CYS A C 1
ATOM 2152 O O . CYS A 1 291 ? -22.297 5.380 -17.273 1.00 90.00 291 CYS A O 1
ATOM 2154 N N . PRO A 1 292 ? -20.350 4.466 -16.576 1.00 91.38 292 PRO A N 1
ATOM 2155 C CA . PRO A 1 292 ? -20.969 3.228 -16.132 1.00 91.38 292 PRO A CA 1
ATOM 2156 C C . PRO A 1 292 ? -21.754 3.439 -14.834 1.00 91.38 292 PRO A C 1
ATOM 2158 O O . PRO A 1 292 ? -21.567 4.422 -14.114 1.00 91.38 292 PRO A O 1
ATOM 2161 N N . ALA A 1 293 ? -22.628 2.480 -14.529 1.00 92.44 293 ALA A N 1
ATOM 2162 C CA . ALA A 1 293 ? -23.260 2.403 -13.221 1.00 92.44 293 ALA A CA 1
ATOM 2163 C C . ALA A 1 293 ? -22.212 2.142 -12.129 1.00 92.44 293 ALA A C 1
ATOM 2165 O O . ALA A 1 293 ? -21.195 1.484 -12.369 1.00 92.44 293 ALA A O 1
ATOM 2166 N N . TYR A 1 294 ? -22.486 2.645 -10.927 1.00 93.31 294 TYR A N 1
ATOM 2167 C CA . TYR A 1 294 ? -21.622 2.403 -9.783 1.00 93.31 294 TYR A CA 1
ATOM 2168 C C . TYR A 1 294 ? -21.691 0.950 -9.326 1.00 93.31 294 TYR A C 1
ATOM 2170 O O . TYR A 1 294 ? -22.777 0.383 -9.195 1.00 93.31 294 TYR A O 1
ATOM 2178 N N . ASP A 1 295 ? -20.529 0.377 -9.041 1.00 94.12 295 ASP A N 1
ATOM 2179 C CA . ASP A 1 295 ? -20.391 -0.963 -8.487 1.00 94.12 295 ASP A CA 1
ATOM 2180 C C . ASP A 1 295 ? -19.191 -1.059 -7.533 1.00 94.12 295 ASP A C 1
ATOM 2182 O O . ASP A 1 295 ? -18.508 -0.073 -7.239 1.00 94.12 295 ASP A O 1
ATOM 2186 N N . ASN A 1 296 ? -18.935 -2.263 -7.018 1.00 94.56 296 ASN A N 1
ATOM 2187 C CA . ASN A 1 296 ? -17.869 -2.504 -6.050 1.00 94.56 296 ASN A CA 1
ATOM 2188 C C . ASN A 1 296 ? -16.455 -2.326 -6.623 1.00 94.56 296 ASN A C 1
ATOM 2190 O O . ASN A 1 296 ? -15.506 -2.397 -5.853 1.00 94.56 296 ASN A O 1
ATOM 2194 N N . TYR A 1 297 ? -16.280 -2.113 -7.930 1.00 94.25 297 TYR A N 1
ATOM 2195 C CA . TYR A 1 297 ? -14.980 -1.911 -8.572 1.00 94.25 297 TYR A CA 1
ATOM 2196 C C . TYR A 1 297 ? -14.691 -0.452 -8.927 1.00 94.25 297 TYR A C 1
ATOM 2198 O O . TYR A 1 297 ? -13.531 -0.132 -9.182 1.00 94.25 297 TYR A O 1
ATOM 2206 N N . ASN A 1 298 ? -15.697 0.425 -8.959 1.00 92.00 298 ASN A N 1
ATOM 2207 C CA . ASN A 1 298 ? -15.551 1.762 -9.542 1.00 92.00 298 ASN A CA 1
ATOM 2208 C C . ASN A 1 298 ? -16.050 2.924 -8.657 1.00 92.00 298 ASN A C 1
ATOM 2210 O O . ASN A 1 298 ? -16.095 4.073 -9.107 1.00 92.00 298 ASN A O 1
ATOM 2214 N N . TYR A 1 299 ? -16.413 2.656 -7.402 1.00 90.38 299 TYR A N 1
ATOM 2215 C CA . TYR A 1 299 ? -17.035 3.654 -6.532 1.00 90.38 299 TYR A CA 1
ATOM 2216 C C . TYR A 1 299 ? -16.098 4.288 -5.485 1.00 90.38 299 TYR A C 1
ATOM 2218 O O . TYR A 1 299 ? -16.418 5.329 -4.919 1.00 90.38 299 TYR A O 1
ATOM 2226 N N . ALA A 1 300 ? -14.912 3.733 -5.262 1.00 74.19 300 ALA A N 1
ATOM 2227 C CA . ALA A 1 300 ? -13.850 4.357 -4.479 1.00 74.19 300 ALA A CA 1
ATOM 2228 C C . ALA A 1 300 ? -12.833 5.068 -5.391 1.00 74.19 300 ALA A C 1
ATOM 2230 O O . ALA A 1 300 ? -12.688 4.719 -6.557 1.00 74.19 300 ALA A O 1
ATOM 2231 N N . SER A 1 301 ? -12.200 6.108 -4.834 1.00 69.88 301 SER A N 1
ATOM 2232 C CA . SER A 1 301 ? -11.107 6.962 -5.349 1.00 69.88 301 SER A CA 1
ATOM 2233 C C . SER A 1 301 ? -10.280 6.415 -6.535 1.00 69.88 301 SER A C 1
ATOM 2235 O O . SER A 1 301 ? -9.909 5.255 -6.516 1.00 69.88 301 SER A O 1
ATOM 2237 N N . ILE A 1 302 ? -9.869 7.252 -7.505 1.00 67.19 302 ILE A N 1
ATOM 2238 C CA . ILE A 1 302 ? -8.778 6.914 -8.472 1.00 67.19 302 ILE A CA 1
ATOM 2239 C C . ILE A 1 302 ? -7.381 6.858 -7.870 1.00 67.19 302 ILE A C 1
ATOM 2241 O O . ILE A 1 302 ? -6.424 6.515 -8.562 1.00 67.19 302 ILE A O 1
ATOM 2245 N N . ALA A 1 303 ? -7.250 7.289 -6.626 1.00 75.44 303 ALA A N 1
ATOM 2246 C CA . ALA A 1 303 ? -5.987 7.311 -5.932 1.00 75.44 303 ALA A CA 1
ATOM 2247 C C . ALA A 1 303 ? -5.926 6.136 -4.946 1.00 75.44 303 ALA A C 1
ATOM 2249 O O . ALA A 1 303 ? -6.490 5.063 -5.150 1.00 75.44 303 ALA A O 1
ATOM 2250 N N . ASP A 1 304 ? -5.257 6.383 -3.839 1.00 87.38 304 ASP A N 1
ATOM 2251 C CA . ASP A 1 304 ? -5.061 5.480 -2.730 1.00 87.38 304 ASP A CA 1
ATOM 2252 C C . ASP A 1 304 ? -6.383 5.075 -2.052 1.00 87.38 304 ASP A C 1
ATOM 2254 O O . ASP A 1 304 ? -7.276 5.904 -1.835 1.00 87.38 304 ASP A O 1
ATOM 2258 N N . MET A 1 305 ? -6.469 3.814 -1.628 1.00 91.06 305 MET A N 1
ATOM 2259 C CA . MET A 1 305 ? -7.606 3.284 -0.867 1.00 91.06 305 MET A CA 1
ATOM 2260 C C . MET A 1 305 ? -7.261 2.373 0.305 1.00 91.06 305 MET A C 1
ATOM 2262 O O . MET A 1 305 ? -8.153 1.965 1.058 1.00 91.06 305 MET A O 1
ATOM 2266 N N . GLY A 1 306 ? -5.986 2.049 0.459 1.00 95.44 306 GLY A N 1
ATOM 2267 C CA . GLY A 1 306 ? -5.501 1.182 1.513 1.00 95.44 306 GLY A CA 1
ATOM 2268 C C . GLY A 1 306 ? -3.987 1.224 1.623 1.00 95.44 306 GLY A C 1
ATOM 2269 O O . GLY A 1 306 ? -3.294 1.873 0.837 1.00 95.44 306 GLY A O 1
ATOM 2270 N N . VAL A 1 307 ? -3.482 0.510 2.618 1.00 97.62 307 VAL A N 1
ATOM 2271 C CA . VAL A 1 307 ? -2.056 0.378 2.909 1.00 97.62 307 VAL A CA 1
ATOM 2272 C C . VAL A 1 307 ? -1.744 -1.075 3.227 1.00 97.62 307 VAL A C 1
ATOM 2274 O O . VAL A 1 307 ? -2.500 -1.741 3.938 1.00 97.62 307 VAL A O 1
ATOM 2277 N N . LEU A 1 308 ? -0.641 -1.569 2.682 1.00 98.06 308 LEU A N 1
ATOM 2278 C CA . LEU A 1 308 ? -0.122 -2.902 2.951 1.00 98.06 308 LEU A CA 1
ATOM 2279 C C . LEU A 1 308 ? 0.805 -2.878 4.169 1.00 98.06 308 LEU A C 1
ATOM 2281 O O . LEU A 1 308 ? 1.270 -1.828 4.610 1.00 98.06 308 LEU A O 1
ATOM 2285 N N . ILE A 1 309 ? 1.068 -4.047 4.744 1.00 97.25 309 ILE A N 1
ATOM 2286 C CA . ILE A 1 309 ? 1.843 -4.190 5.982 1.00 97.25 309 ILE A CA 1
ATOM 2287 C C . ILE A 1 309 ? 3.301 -3.731 5.834 1.00 97.25 309 ILE A C 1
ATOM 2289 O O . ILE A 1 309 ? 3.914 -3.318 6.812 1.00 97.25 309 ILE A O 1
ATOM 2293 N N . ASP A 1 310 ? 3.838 -3.734 4.613 1.00 95.50 310 ASP A N 1
ATOM 2294 C CA . ASP A 1 310 ? 5.152 -3.174 4.285 1.00 95.50 310 ASP A CA 1
ATOM 2295 C C . ASP A 1 310 ? 5.126 -1.647 4.067 1.00 95.50 310 ASP A C 1
ATOM 2297 O O . ASP A 1 310 ? 6.169 -1.032 3.866 1.00 95.50 310 ASP A O 1
ATOM 2301 N N . GLY A 1 311 ? 3.949 -1.020 4.138 1.00 96.00 311 GLY A N 1
ATOM 2302 C CA . GLY A 1 311 ? 3.741 0.408 3.926 1.00 96.00 311 GLY A CA 1
ATOM 2303 C C . GLY A 1 311 ? 3.459 0.811 2.476 1.00 96.00 311 GLY A C 1
ATOM 2304 O O . GLY A 1 311 ? 3.183 1.984 2.226 1.00 96.00 311 GLY A O 1
ATOM 2305 N N . SER A 1 312 ? 3.493 -0.118 1.517 1.00 95.44 312 SER A N 1
ATOM 2306 C CA . SER A 1 312 ? 3.089 0.172 0.138 1.00 95.44 312 SER A CA 1
ATOM 2307 C C . SER A 1 312 ? 1.591 0.495 0.036 1.00 95.44 312 SER A C 1
ATOM 2309 O O . SER A 1 312 ? 0.779 0.103 0.879 1.00 95.44 312 SER A O 1
ATOM 2311 N N . ILE A 1 313 ? 1.218 1.284 -0.974 1.00 95.25 313 ILE A N 1
ATOM 2312 C CA . ILE A 1 313 ? -0.129 1.857 -1.096 1.00 95.25 313 ILE A CA 1
ATOM 2313 C C . ILE A 1 313 ? -0.995 1.021 -2.030 1.00 95.25 313 ILE A C 1
ATOM 2315 O O . ILE A 1 313 ? -0.554 0.639 -3.112 1.00 95.25 313 ILE A O 1
ATOM 2319 N N . ILE A 1 314 ? -2.244 0.783 -1.632 1.00 95.88 314 ILE A N 1
ATOM 2320 C CA . ILE A 1 314 ? -3.237 0.061 -2.432 1.00 95.88 314 ILE A CA 1
ATOM 2321 C C . ILE A 1 314 ? -4.059 1.062 -3.239 1.00 95.88 314 ILE A C 1
ATOM 2323 O O . ILE A 1 314 ? -4.578 2.030 -2.682 1.00 95.88 314 ILE A O 1
ATOM 2327 N N . PHE A 1 315 ? -4.206 0.798 -4.530 1.00 93.38 315 PHE A N 1
ATOM 2328 C CA . PHE A 1 315 ? -5.107 1.482 -5.455 1.00 93.38 315 PHE A CA 1
ATOM 2329 C C . PHE A 1 315 ? -6.221 0.522 -5.905 1.00 93.38 315 PHE A C 1
ATOM 2331 O O . PHE A 1 315 ? -6.073 -0.696 -5.765 1.00 93.38 315 PHE A O 1
ATOM 2338 N N . PRO A 1 316 ? -7.334 1.039 -6.458 1.00 91.75 316 PRO A N 1
ATOM 2339 C CA . PRO A 1 316 ? -8.377 0.198 -7.040 1.00 91.75 316 PRO A CA 1
ATOM 2340 C C . PRO A 1 316 ? -7.822 -0.757 -8.094 1.00 91.75 316 PRO A C 1
ATOM 2342 O O . PRO A 1 316 ? -6.917 -0.402 -8.834 1.00 91.75 316 PRO A O 1
ATOM 2345 N N . VAL A 1 317 ? -8.446 -1.922 -8.270 1.00 93.50 317 VAL A N 1
ATOM 2346 C CA . VAL A 1 317 ? -8.114 -2.869 -9.361 1.00 93.50 317 VAL A CA 1
ATOM 2347 C C . VAL A 1 317 ? -8.101 -2.198 -10.744 1.00 93.50 317 VAL A C 1
ATOM 2349 O O . VAL A 1 317 ? -7.335 -2.581 -11.632 1.00 93.50 317 VAL A O 1
ATOM 2352 N N . LEU A 1 318 ? -8.972 -1.208 -10.930 1.00 92.31 318 LEU A N 1
ATOM 2353 C CA . LEU A 1 318 ? -9.139 -0.467 -12.169 1.00 92.31 318 LEU A CA 1
ATOM 2354 C C . LEU A 1 318 ? -8.185 0.734 -12.248 1.00 92.31 318 LEU A C 1
ATOM 2356 O O . LEU A 1 318 ? -7.963 1.434 -11.263 1.00 92.31 318 LEU A O 1
ATOM 2360 N N . ASN A 1 319 ? -7.689 1.016 -13.449 1.00 88.75 319 ASN A N 1
ATOM 2361 C CA . ASN A 1 319 ? -6.965 2.239 -13.764 1.00 88.75 319 ASN A CA 1
ATOM 2362 C C . ASN A 1 319 ? -7.926 3.419 -14.030 1.00 88.75 319 ASN A C 1
ATOM 2364 O O . ASN A 1 319 ? -9.153 3.289 -14.013 1.00 88.75 319 ASN A O 1
ATOM 2368 N N . ASN A 1 320 ? -7.361 4.587 -14.340 1.00 82.75 320 ASN A N 1
ATOM 2369 C CA . ASN A 1 320 ? -8.101 5.823 -14.629 1.00 82.75 320 ASN A CA 1
ATOM 2370 C C . ASN A 1 320 ? -8.962 5.781 -15.911 1.00 82.75 320 ASN A C 1
ATOM 2372 O O . ASN A 1 320 ? -9.716 6.716 -16.174 1.00 82.75 320 ASN A O 1
ATOM 2376 N N . THR A 1 321 ? -8.884 4.704 -16.698 1.00 85.88 321 THR A N 1
ATOM 2377 C CA . THR A 1 321 ? -9.772 4.436 -17.843 1.00 85.88 321 THR A CA 1
ATOM 2378 C C . THR A 1 321 ? -10.865 3.412 -17.528 1.00 85.88 321 THR A C 1
ATOM 2380 O O . THR A 1 321 ? -11.572 2.976 -18.430 1.00 85.88 321 THR A O 1
ATOM 2383 N N . LEU A 1 322 ? -11.032 3.056 -16.246 1.00 89.56 322 LEU A N 1
ATOM 2384 C CA . LEU A 1 322 ? -11.986 2.059 -15.742 1.00 89.56 322 LEU A CA 1
ATOM 2385 C C . LEU A 1 322 ? -11.708 0.631 -16.240 1.00 89.56 322 LEU A C 1
ATOM 2387 O O . LEU A 1 322 ? -12.622 -0.186 -16.345 1.00 89.56 322 LEU A O 1
ATOM 2391 N N . ILE A 1 323 ? -10.440 0.320 -16.521 1.00 90.12 323 ILE A N 1
ATOM 2392 C CA . ILE A 1 323 ? -9.982 -0.991 -17.000 1.00 90.12 323 ILE A CA 1
ATOM 2393 C C . ILE A 1 323 ? -9.063 -1.620 -15.947 1.00 90.12 323 ILE A C 1
ATOM 2395 O O . ILE A 1 323 ? -8.227 -0.905 -15.401 1.00 90.12 323 ILE A O 1
ATOM 2399 N N . PRO A 1 324 ? -9.140 -2.936 -15.669 1.00 93.12 324 PRO A N 1
ATOM 2400 C CA . PRO A 1 324 ? -8.190 -3.592 -14.773 1.00 93.12 324 PRO A CA 1
ATOM 2401 C C . PRO A 1 324 ? -6.733 -3.399 -15.214 1.00 93.12 324 PRO A C 1
ATOM 2403 O O . PRO A 1 324 ? -6.350 -3.840 -16.303 1.00 93.12 324 PRO A O 1
ATOM 2406 N N . SER A 1 325 ? -5.900 -2.802 -14.356 1.00 92.19 325 SER A N 1
ATOM 2407 C CA . SER A 1 325 ? -4.492 -2.492 -14.673 1.00 92.19 325 SER A CA 1
ATOM 2408 C C . SER A 1 325 ? -3.703 -3.752 -15.059 1.00 92.19 325 SER A C 1
ATOM 2410 O O . SER A 1 325 ? -2.878 -3.755 -15.975 1.00 92.19 325 SER A O 1
ATOM 2412 N N . GLN A 1 326 ? -4.018 -4.880 -14.417 1.00 92.88 326 GLN A N 1
ATOM 2413 C CA . GLN A 1 326 ? -3.399 -6.174 -14.701 1.00 92.88 326 GLN A CA 1
ATOM 2414 C C . GLN A 1 326 ? -3.703 -6.732 -16.101 1.00 92.88 326 GLN A C 1
ATOM 2416 O O . GLN A 1 326 ? -2.991 -7.603 -16.578 1.00 92.88 326 GLN A O 1
ATOM 2421 N N . TRP A 1 327 ? -4.730 -6.277 -16.819 1.00 93.38 327 TRP A N 1
ATOM 2422 C CA . TRP A 1 327 ? -4.938 -6.766 -18.189 1.00 93.38 327 TRP A CA 1
ATOM 2423 C C . TRP A 1 327 ? -4.030 -6.072 -19.202 1.00 93.38 327 TRP A C 1
ATOM 2425 O O . TRP A 1 327 ? -3.746 -6.638 -20.256 1.00 93.38 327 TRP A O 1
ATOM 2435 N N . LYS A 1 328 ? -3.546 -4.868 -18.885 1.00 90.62 328 LYS A N 1
ATOM 2436 C CA . LYS A 1 328 ? -2.852 -3.983 -19.828 1.00 90.62 328 LYS A CA 1
ATOM 2437 C C . LYS A 1 328 ? -1.341 -4.197 -19.902 1.00 90.62 328 LYS A C 1
ATOM 2439 O O . LYS A 1 328 ? -0.702 -3.611 -20.778 1.00 90.62 328 LYS A O 1
ATOM 2444 N N . GLY A 1 329 ? -0.765 -5.031 -19.035 1.00 91.00 329 GLY A N 1
ATOM 2445 C CA . GLY A 1 329 ? 0.691 -5.110 -18.900 1.00 91.00 329 GLY A CA 1
ATOM 2446 C C . GLY A 1 329 ? 1.268 -3.921 -18.135 1.00 91.00 329 GLY A C 1
ATOM 2447 O O . GLY A 1 329 ? 2.426 -3.582 -18.360 1.00 91.00 329 GLY A O 1
ATOM 2448 N N . GLU A 1 330 ? 0.460 -3.264 -17.294 1.00 92.81 330 GLU A N 1
ATOM 2449 C CA . GLU A 1 330 ? 0.824 -2.055 -16.541 1.00 92.81 330 GLU A CA 1
ATOM 2450 C C . GLU A 1 330 ? 1.446 -2.360 -15.177 1.00 92.81 330 GLU A C 1
ATOM 2452 O O . GLU A 1 330 ? 1.971 -1.443 -14.559 1.00 92.81 330 GLU A O 1
ATOM 2457 N N . LEU A 1 331 ? 1.382 -3.606 -14.695 1.00 94.75 331 LEU A N 1
ATOM 2458 C CA . LEU A 1 331 ? 1.812 -3.984 -13.347 1.00 94.75 331 LEU A CA 1
ATOM 2459 C C . LEU A 1 331 ? 3.077 -4.839 -13.365 1.00 94.75 331 LEU A C 1
ATOM 2461 O O . LEU A 1 331 ? 3.289 -5.657 -14.263 1.00 94.75 331 LEU A O 1
ATOM 2465 N N . SER A 1 332 ? 3.893 -4.680 -12.329 1.00 93.44 332 SER A N 1
ATOM 2466 C CA . SER A 1 332 ? 5.024 -5.556 -12.060 1.00 93.44 332 SER A CA 1
ATOM 2467 C C . SER A 1 332 ? 4.593 -6.894 -11.464 1.00 93.44 332 SER A C 1
ATOM 2469 O O . SER A 1 332 ? 3.429 -7.097 -11.118 1.00 93.44 332 SER A O 1
ATOM 2471 N N . THR A 1 333 ? 5.547 -7.801 -11.247 1.00 89.12 333 THR A N 1
ATOM 2472 C CA . THR A 1 333 ? 5.296 -9.059 -10.527 1.00 89.12 333 THR A CA 1
ATOM 2473 C C . THR A 1 333 ? 4.884 -8.874 -9.072 1.00 89.12 333 THR A C 1
ATOM 2475 O O . THR A 1 333 ? 4.408 -9.833 -8.487 1.00 89.12 333 THR A O 1
ATOM 2478 N N . TYR A 1 334 ? 5.048 -7.682 -8.488 1.00 92.00 334 TYR A N 1
ATOM 2479 C CA . TYR A 1 334 ? 4.525 -7.347 -7.156 1.00 92.00 334 TYR A CA 1
ATOM 2480 C C . TYR A 1 334 ? 3.093 -6.781 -7.221 1.00 92.00 334 TYR A C 1
ATOM 2482 O O . TYR A 1 334 ? 2.494 -6.497 -6.193 1.00 92.00 334 TYR A O 1
ATOM 2490 N N . GLY A 1 335 ? 2.518 -6.629 -8.421 1.00 94.44 335 GLY A N 1
ATOM 2491 C CA . GLY A 1 335 ? 1.166 -6.093 -8.610 1.00 94.44 335 GLY A CA 1
ATOM 2492 C C . GLY A 1 335 ? 1.098 -4.567 -8.568 1.00 94.44 335 GLY A C 1
ATOM 2493 O O . GLY A 1 335 ? 0.012 -4.010 -8.400 1.00 94.44 335 GLY A O 1
ATOM 2494 N N . CYS A 1 336 ? 2.237 -3.886 -8.731 1.00 94.94 336 CYS A N 1
ATOM 2495 C CA . CYS A 1 336 ? 2.352 -2.436 -8.580 1.00 94.94 336 CYS A CA 1
ATOM 2496 C C . CYS A 1 336 ? 2.895 -1.754 -9.832 1.00 94.94 336 CYS A C 1
ATOM 2498 O O . CYS A 1 336 ? 3.515 -2.388 -10.686 1.00 94.94 336 CYS A O 1
ATOM 2500 N N . HIS A 1 337 ? 2.694 -0.442 -9.913 1.00 94.38 337 HIS A N 1
ATOM 2501 C CA . HIS A 1 337 ? 3.321 0.415 -10.910 1.00 94.38 337 HIS A CA 1
ATOM 2502 C C . HIS A 1 337 ? 3.660 1.790 -10.340 1.00 94.38 337 HIS A C 1
ATOM 2504 O O . HIS A 1 337 ? 3.359 2.081 -9.183 1.00 94.38 337 HIS A O 1
ATOM 2510 N N . ILE A 1 338 ? 4.263 2.653 -11.158 1.00 92.50 338 ILE A N 1
ATOM 2511 C CA . ILE A 1 338 ? 4.496 4.059 -10.817 1.00 92.50 338 ILE A CA 1
ATOM 2512 C C . ILE A 1 338 ? 3.530 4.905 -11.637 1.00 92.50 338 ILE A C 1
ATOM 2514 O O . ILE A 1 338 ? 3.552 4.853 -12.866 1.00 92.50 338 ILE A O 1
ATOM 2518 N N . GLY A 1 339 ? 2.700 5.693 -10.959 1.00 88.19 339 GLY A N 1
ATOM 2519 C CA . GLY A 1 339 ? 1.699 6.535 -11.612 1.00 88.19 339 GLY A CA 1
ATOM 2520 C C . GLY A 1 339 ? 2.303 7.632 -12.490 1.00 88.19 339 GLY A C 1
ATOM 2521 O O . GLY A 1 339 ? 3.489 7.950 -12.413 1.00 88.19 339 GLY A O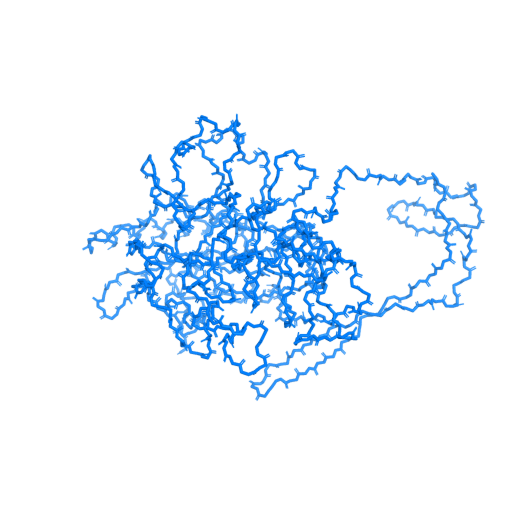 1
ATOM 2522 N N . GLN A 1 340 ? 1.452 8.275 -13.289 1.00 84.88 340 GLN A N 1
ATOM 2523 C CA . GLN A 1 340 ? 1.855 9.239 -14.321 1.00 84.88 340 GLN A CA 1
ATOM 2524 C C . GLN A 1 340 ? 2.617 10.475 -13.815 1.00 84.88 340 GLN A C 1
ATOM 2526 O O . GLN A 1 340 ? 3.252 11.162 -14.610 1.00 84.88 340 GLN A O 1
ATOM 2531 N N . GLY A 1 341 ? 2.541 10.795 -12.520 1.00 76.38 341 GLY A N 1
ATOM 2532 C CA . GLY A 1 341 ? 3.272 11.911 -11.907 1.00 76.38 341 GLY A CA 1
ATOM 2533 C C . GLY A 1 341 ? 4.695 11.566 -11.452 1.00 76.38 341 GLY A C 1
ATOM 2534 O O . GLY A 1 341 ? 5.378 12.434 -10.907 1.00 76.38 341 GLY A O 1
ATOM 2535 N N . GLY A 1 342 ? 5.127 10.310 -11.619 1.00 76.56 342 GLY A N 1
ATOM 2536 C CA . GLY A 1 342 ? 6.253 9.764 -10.860 1.00 76.56 342 GLY A CA 1
ATOM 2537 C C . GLY A 1 342 ? 5.921 9.661 -9.364 1.00 76.56 342 GLY A C 1
ATOM 2538 O O . GLY A 1 342 ? 4.853 10.089 -8.921 1.00 76.56 342 GLY A O 1
ATOM 2539 N N . GLY A 1 343 ? 6.827 9.115 -8.556 1.00 79.19 343 GLY A N 1
ATOM 2540 C CA . GLY A 1 343 ? 6.606 8.958 -7.116 1.00 79.19 343 GLY A CA 1
ATOM 2541 C C . GLY A 1 343 ? 6.829 7.539 -6.606 1.00 79.19 343 GLY A C 1
ATOM 2542 O O . GLY A 1 343 ? 7.375 6.675 -7.299 1.00 79.19 343 GLY A O 1
ATOM 2543 N N . GLY A 1 344 ? 6.353 7.319 -5.380 1.00 84.62 344 GLY A N 1
ATOM 2544 C CA . GLY A 1 344 ? 6.241 5.986 -4.806 1.00 84.62 344 GLY A CA 1
ATOM 2545 C C . GLY A 1 344 ? 5.335 5.087 -5.649 1.00 84.62 344 GLY A C 1
ATOM 2546 O O . GLY A 1 344 ? 4.345 5.567 -6.221 1.00 84.62 344 GLY A O 1
ATOM 2547 N N . PRO A 1 345 ? 5.672 3.794 -5.769 1.00 91.62 345 PRO A N 1
ATOM 2548 C CA . PRO A 1 345 ? 4.824 2.844 -6.456 1.00 91.62 345 PRO A CA 1
ATOM 2549 C C . PRO A 1 345 ? 3.533 2.603 -5.669 1.00 91.62 345 PRO A C 1
ATOM 2551 O O . PRO A 1 345 ? 3.468 2.790 -4.455 1.00 91.62 345 PRO A O 1
ATOM 2554 N N . HIS A 1 346 ? 2.502 2.143 -6.364 1.00 93.12 346 HIS A N 1
ATOM 2555 C CA . HIS A 1 346 ? 1.255 1.703 -5.751 1.00 93.12 346 HIS A CA 1
ATOM 2556 C C . HIS A 1 346 ? 0.711 0.465 -6.450 1.00 93.12 346 HIS A C 1
ATOM 2558 O O . HIS A 1 346 ? 1.010 0.202 -7.617 1.00 93.12 346 HIS A O 1
ATOM 2564 N N . CYS A 1 347 ? -0.056 -0.315 -5.701 1.00 95.25 347 CYS A N 1
ATOM 2565 C CA . CYS A 1 347 ? -0.399 -1.687 -6.024 1.00 95.25 347 CYS A CA 1
ATOM 2566 C C . CYS A 1 347 ? -1.887 -1.814 -6.327 1.00 95.25 347 CYS A C 1
ATOM 2568 O O . CYS A 1 347 ? -2.727 -1.384 -5.543 1.00 95.25 347 CYS A O 1
ATOM 2570 N N . HIS A 1 348 ? -2.200 -2.414 -7.472 1.00 95.19 348 HIS A N 1
ATOM 2571 C CA . HIS A 1 348 ? -3.569 -2.617 -7.957 1.00 95.19 348 HIS A CA 1
ATOM 2572 C C . HIS A 1 348 ? -4.038 -4.064 -7.793 1.00 95.19 348 HIS A C 1
ATOM 2574 O O . HIS A 1 348 ? -5.235 -4.338 -7.864 1.00 95.19 348 HIS A O 1
ATOM 2580 N N . ALA A 1 349 ? -3.102 -5.001 -7.635 1.00 95.69 349 ALA A N 1
ATOM 2581 C CA . ALA A 1 349 ? -3.392 -6.423 -7.682 1.00 95.69 349 ALA A CA 1
ATOM 2582 C C . ALA A 1 349 ? -2.617 -7.197 -6.624 1.00 95.69 349 ALA A C 1
ATOM 2584 O O . ALA A 1 349 ? -1.506 -6.821 -6.250 1.00 95.69 349 ALA A O 1
ATOM 2585 N N . ASP A 1 350 ? -3.202 -8.310 -6.188 1.00 96.25 350 ASP A N 1
ATOM 2586 C CA . ASP A 1 350 ? -2.488 -9.263 -5.350 1.00 96.25 350 ASP A CA 1
ATOM 2587 C C . ASP A 1 350 ? -1.538 -10.095 -6.217 1.00 96.25 350 ASP A C 1
ATOM 2589 O O . ASP A 1 350 ? -1.928 -10.714 -7.214 1.00 96.25 350 ASP A O 1
ATOM 2593 N N . ALA A 1 351 ? -0.266 -10.072 -5.842 1.00 92.06 351 ALA A N 1
ATOM 2594 C CA . ALA A 1 351 ? 0.798 -10.783 -6.528 1.00 92.06 351 ALA A CA 1
ATOM 2595 C C . ALA A 1 351 ? 1.034 -12.195 -5.988 1.00 92.06 351 ALA A C 1
ATOM 2597 O O . ALA A 1 351 ? 1.805 -12.945 -6.592 1.00 92.06 351 ALA A O 1
ATOM 2598 N N . PHE A 1 352 ? 0.388 -12.564 -4.878 1.00 93.75 352 PHE A N 1
ATOM 2599 C CA . PHE A 1 352 ? 0.571 -13.876 -4.285 1.00 93.75 352 PHE A CA 1
ATOM 2600 C C . PHE A 1 352 ? 0.191 -15.005 -5.248 1.00 93.75 352 PHE A C 1
ATOM 2602 O O . PHE A 1 352 ? -0.852 -15.009 -5.907 1.00 93.75 352 PHE A O 1
ATOM 2609 N N . LYS A 1 353 ? 1.036 -16.029 -5.262 1.00 89.75 353 LYS A N 1
ATOM 2610 C CA . LYS A 1 353 ? 0.810 -17.305 -5.916 1.00 89.75 353 LYS A CA 1
ATOM 2611 C C . LYS A 1 353 ? 1.474 -18.413 -5.111 1.00 89.75 353 LYS A C 1
ATOM 2613 O O . LYS A 1 353 ? 2.674 -18.408 -4.860 1.00 89.75 353 LYS A O 1
ATOM 2618 N N . THR A 1 354 ? 0.706 -19.447 -4.797 1.00 89.94 354 THR A N 1
ATOM 2619 C CA . THR A 1 354 ? 1.237 -20.666 -4.184 1.00 89.94 354 THR A CA 1
ATOM 2620 C C . THR A 1 354 ? 2.396 -21.256 -4.994 1.00 89.94 354 THR A C 1
ATOM 2622 O O . THR A 1 354 ? 2.299 -21.437 -6.210 1.00 89.94 354 THR A O 1
ATOM 2625 N N . GLY A 1 355 ? 3.482 -21.598 -4.303 1.00 87.19 355 GLY A N 1
ATOM 2626 C CA . GLY A 1 355 ? 4.708 -22.139 -4.882 1.00 87.19 355 GLY A CA 1
ATOM 2627 C C . GLY A 1 355 ? 5.550 -21.119 -5.648 1.00 87.19 355 GLY A C 1
ATOM 2628 O O . GLY A 1 355 ? 6.433 -21.528 -6.402 1.00 87.19 355 GLY A O 1
ATOM 2629 N N . GLN A 1 356 ? 5.280 -19.817 -5.510 1.00 85.56 356 GLN A N 1
ATOM 2630 C CA . GLN A 1 356 ? 6.121 -18.788 -6.114 1.00 85.56 356 GLN A CA 1
ATOM 2631 C C . GLN A 1 356 ? 7.564 -18.864 -5.606 1.00 85.56 356 GLN A C 1
ATOM 2633 O O . GLN A 1 356 ? 7.820 -19.116 -4.430 1.00 85.56 356 GLN A O 1
ATOM 2638 N N . SER A 1 357 ? 8.508 -18.616 -6.512 1.00 79.50 357 SER A N 1
ATOM 2639 C CA . SER A 1 357 ? 9.937 -18.514 -6.205 1.00 79.50 357 SER A CA 1
ATOM 2640 C C . SER A 1 357 ? 10.400 -17.073 -5.993 1.00 79.50 357 SER A C 1
ATOM 2642 O O . SER A 1 357 ? 11.582 -16.840 -5.803 1.00 79.50 357 SER A O 1
ATOM 2644 N N . ILE A 1 358 ? 9.492 -16.096 -6.038 1.00 83.06 358 ILE A N 1
ATOM 2645 C CA . ILE A 1 358 ? 9.807 -14.680 -5.828 1.00 83.06 358 ILE A CA 1
ATOM 2646 C C . ILE A 1 358 ? 9.296 -14.207 -4.471 1.00 83.06 358 ILE A C 1
ATOM 2648 O O . ILE A 1 358 ? 8.342 -14.760 -3.924 1.00 83.06 358 ILE A O 1
ATOM 2652 N N . VAL A 1 359 ? 9.905 -13.150 -3.941 1.00 82.25 359 VAL A N 1
ATOM 2653 C CA . VAL A 1 359 ? 9.441 -12.511 -2.707 1.00 82.25 359 VAL A CA 1
ATOM 2654 C C . VAL A 1 359 ? 8.407 -11.442 -3.056 1.00 82.25 359 VAL A C 1
ATOM 2656 O O . VAL A 1 359 ? 8.771 -10.350 -3.492 1.00 82.25 359 VAL A O 1
ATOM 2659 N N . THR A 1 360 ? 7.124 -11.750 -2.856 1.00 88.06 360 THR A N 1
ATOM 2660 C CA . THR A 1 360 ? 6.041 -10.750 -2.832 1.00 88.06 360 THR A CA 1
ATOM 2661 C C . THR A 1 360 ? 5.732 -10.330 -1.393 1.00 88.06 360 THR A C 1
ATOM 2663 O O . THR A 1 360 ? 6.470 -10.687 -0.476 1.00 88.06 360 THR A O 1
ATOM 2666 N N . LEU A 1 361 ? 4.635 -9.596 -1.193 1.00 93.06 361 LEU A N 1
ATOM 2667 C CA . LEU A 1 361 ? 4.181 -9.119 0.114 1.00 93.06 361 LEU A CA 1
ATOM 2668 C C . LEU A 1 361 ? 4.056 -10.227 1.168 1.00 93.06 361 LEU A C 1
ATOM 2670 O O . LEU A 1 361 ? 4.409 -10.025 2.325 1.00 93.06 361 LEU A O 1
ATOM 2674 N N . TYR A 1 362 ? 3.548 -11.387 0.761 1.00 94.69 362 TYR A N 1
ATOM 2675 C CA . TYR A 1 362 ? 3.414 -12.583 1.586 1.00 94.69 362 TYR A CA 1
ATOM 2676 C C . TYR A 1 362 ? 3.618 -13.836 0.719 1.00 94.69 362 TYR A C 1
ATOM 2678 O O . TYR A 1 362 ? 3.596 -13.743 -0.509 1.00 94.69 362 TYR A O 1
ATOM 2686 N N . ASN A 1 363 ? 3.866 -14.987 1.347 1.00 92.56 363 ASN A N 1
ATOM 2687 C CA . ASN A 1 363 ? 4.229 -16.264 0.728 1.00 92.56 363 ASN A CA 1
ATOM 2688 C C . ASN A 1 363 ? 3.607 -17.463 1.467 1.00 92.56 363 ASN A C 1
ATOM 2690 O O . ASN A 1 363 ? 3.027 -17.336 2.542 1.00 92.56 363 ASN A O 1
ATOM 2694 N N . ASP A 1 364 ? 3.752 -18.672 0.907 1.00 93.38 364 ASP A N 1
ATOM 2695 C CA . ASP A 1 364 ? 3.216 -19.905 1.511 1.00 93.38 364 ASP A CA 1
ATOM 2696 C C . ASP A 1 364 ? 3.707 -20.147 2.949 1.00 93.38 364 ASP A C 1
ATOM 2698 O O . ASP A 1 364 ? 2.995 -20.763 3.746 1.00 93.38 364 ASP A O 1
ATOM 2702 N N . SER A 1 365 ? 4.904 -19.659 3.292 1.00 93.50 365 SER A N 1
ATOM 2703 C CA . SER A 1 365 ? 5.466 -19.732 4.644 1.00 93.50 365 SER A CA 1
ATOM 2704 C C . SER A 1 365 ? 4.629 -18.987 5.680 1.00 93.50 365 SER A C 1
ATOM 2706 O O . SER A 1 365 ? 4.591 -19.404 6.836 1.00 93.50 365 SER A O 1
ATOM 2708 N N . ASP A 1 366 ? 3.923 -17.931 5.276 1.00 94.81 366 ASP A N 1
ATOM 2709 C CA . ASP A 1 366 ? 3.136 -17.098 6.188 1.00 94.81 366 ASP A CA 1
ATOM 2710 C C . ASP A 1 366 ? 1.867 -17.801 6.680 1.00 94.81 366 ASP A C 1
ATOM 2712 O O . ASP A 1 366 ? 1.285 -17.386 7.679 1.00 94.81 366 ASP A O 1
ATOM 2716 N N . TYR A 1 367 ? 1.484 -18.912 6.042 1.00 96.31 367 TYR A N 1
ATOM 2717 C CA . TYR A 1 367 ? 0.349 -19.752 6.428 1.00 96.31 367 TYR A CA 1
ATOM 2718 C C . TYR A 1 367 ? 0.726 -20.864 7.415 1.00 96.31 367 TYR A C 1
ATOM 2720 O O . TYR A 1 367 ? -0.151 -21.520 7.981 1.00 96.31 367 TYR A O 1
ATOM 2728 N N . VAL A 1 368 ? 2.020 -21.122 7.631 1.00 95.00 368 VAL A N 1
ATOM 2729 C CA . VAL A 1 368 ? 2.463 -22.240 8.474 1.00 95.00 368 VAL A CA 1
ATOM 2730 C C . VAL A 1 368 ? 2.053 -21.998 9.928 1.00 95.00 368 VAL A C 1
ATOM 2732 O O . VAL A 1 368 ? 2.406 -20.989 10.540 1.00 95.00 368 VAL A O 1
ATOM 2735 N N . GLY A 1 369 ? 1.296 -22.948 10.488 1.00 94.81 369 GLY A N 1
ATOM 2736 C CA . GLY A 1 369 ? 0.806 -22.884 11.867 1.00 94.81 369 GLY A CA 1
ATOM 2737 C C . GLY A 1 369 ? -0.238 -21.792 12.114 1.00 94.81 369 GLY A C 1
ATOM 2738 O O . GLY A 1 369 ? -0.465 -21.430 13.268 1.00 94.81 369 GLY A O 1
ATOM 2739 N N . LYS A 1 370 ? -0.847 -21.237 11.059 1.00 95.81 370 LYS A N 1
ATOM 2740 C CA . LYS A 1 370 ? -1.911 -20.236 11.180 1.00 95.81 370 LYS A CA 1
ATOM 2741 C C . LYS A 1 370 ? -3.287 -20.885 11.140 1.00 95.81 370 LYS A C 1
ATOM 2743 O O . LYS A 1 370 ? -3.472 -21.950 10.562 1.00 95.81 370 LYS A O 1
ATOM 2748 N N . THR A 1 371 ? -4.253 -20.213 11.754 1.00 96.06 371 THR A N 1
ATOM 2749 C CA . THR A 1 371 ? -5.673 -20.596 11.753 1.00 96.06 371 THR A CA 1
ATOM 2750 C C . THR A 1 371 ? -6.494 -19.804 10.737 1.00 96.06 371 THR A C 1
ATOM 2752 O O . THR A 1 371 ? -7.676 -20.076 10.569 1.00 96.06 371 THR A O 1
ATOM 2755 N N . HIS A 1 372 ? -5.874 -18.831 10.071 1.00 97.38 372 HIS A N 1
ATOM 2756 C CA . HIS A 1 372 ? -6.480 -17.911 9.117 1.00 97.38 372 HIS A CA 1
ATOM 2757 C C . HIS A 1 372 ? -5.392 -17.402 8.153 1.00 97.38 372 HIS A C 1
ATOM 2759 O O . HIS A 1 372 ? -4.216 -17.419 8.545 1.00 97.38 372 HIS A O 1
ATOM 2765 N N . PRO A 1 373 ? -5.727 -16.943 6.930 1.00 97.81 373 PRO A N 1
ATOM 2766 C CA . PRO A 1 373 ? -4.776 -16.223 6.086 1.00 97.81 373 PRO A CA 1
ATOM 2767 C C . PRO A 1 373 ? -4.100 -15.055 6.832 1.00 97.81 373 PRO A C 1
ATOM 2769 O O . PRO A 1 373 ? -4.683 -14.522 7.782 1.00 97.81 373 PRO A O 1
ATOM 2772 N N . PRO A 1 374 ? -2.870 -14.660 6.451 1.00 97.50 374 PRO A N 1
ATOM 2773 C CA . PRO A 1 374 ? -2.113 -13.630 7.161 1.00 97.50 374 PRO A CA 1
ATOM 2774 C C . PRO A 1 374 ? -2.761 -12.249 7.019 1.00 97.50 374 PRO A C 1
ATOM 2776 O O . PRO A 1 374 ? -3.348 -11.946 5.985 1.00 97.50 374 PRO A O 1
ATOM 2779 N N . LEU A 1 375 ? -2.640 -11.393 8.038 1.00 98.06 375 LEU A N 1
ATOM 2780 C CA . LEU A 1 375 ? -2.980 -9.971 7.920 1.00 98.06 375 LEU A CA 1
ATOM 2781 C C . LEU A 1 375 ? -1.938 -9.300 7.021 1.00 98.06 375 LEU A C 1
ATOM 2783 O O . LEU A 1 375 ? -0.749 -9.356 7.328 1.00 98.06 375 LEU A O 1
ATOM 2787 N N . ILE A 1 376 ? -2.377 -8.659 5.940 1.00 98.25 376 ILE A N 1
ATOM 2788 C CA . ILE A 1 376 ? -1.484 -8.060 4.938 1.00 98.25 376 ILE A CA 1
ATOM 2789 C C . ILE A 1 376 ? -1.681 -6.553 4.770 1.00 98.25 376 ILE A C 1
ATOM 2791 O O . ILE A 1 376 ? -0.879 -5.921 4.090 1.00 98.25 376 ILE A O 1
ATOM 2795 N N . GLY A 1 377 ? -2.713 -5.955 5.371 1.00 98.44 377 GLY A N 1
ATOM 2796 C CA . GLY A 1 377 ? -2.965 -4.522 5.245 1.00 98.44 377 GLY A CA 1
ATOM 2797 C C . GLY A 1 377 ? -4.292 -4.062 5.837 1.00 98.44 377 GLY A C 1
ATOM 2798 O O . GLY A 1 377 ? -4.947 -4.788 6.584 1.00 98.44 377 GLY A O 1
ATOM 2799 N N . PHE A 1 378 ? -4.692 -2.850 5.459 1.00 98.69 378 PHE A N 1
ATOM 2800 C CA . PHE A 1 378 ? -5.985 -2.249 5.779 1.00 98.69 378 PHE A CA 1
ATOM 2801 C C . PHE A 1 378 ? -6.523 -1.445 4.596 1.00 98.69 378 PHE A C 1
ATOM 2803 O O . PHE A 1 378 ? -5.768 -0.754 3.907 1.00 98.69 378 PHE A O 1
ATOM 2810 N N . GLY A 1 379 ? -7.843 -1.467 4.420 1.00 97.31 379 GLY A N 1
ATOM 2811 C CA . GLY A 1 379 ? -8.541 -0.395 3.720 1.00 97.31 379 GLY A CA 1
ATOM 2812 C C . GLY A 1 379 ? -8.549 0.878 4.570 1.00 97.31 379 GLY A C 1
ATOM 2813 O O . GLY A 1 379 ? -8.542 0.828 5.803 1.00 97.31 379 GLY A O 1
ATOM 2814 N N . PHE A 1 380 ? -8.569 2.045 3.927 1.00 95.12 380 PHE A N 1
ATOM 2815 C CA . PHE A 1 380 ? -8.642 3.328 4.639 1.00 95.12 380 PHE A CA 1
ATOM 2816 C C . PHE A 1 380 ? -9.932 3.499 5.449 1.00 95.12 380 PHE A C 1
ATOM 2818 O O . PHE A 1 380 ? -9.959 4.270 6.403 1.00 95.12 380 PHE A O 1
ATOM 2825 N N . ASP A 1 381 ? -10.975 2.731 5.136 1.00 95.56 381 ASP A N 1
ATOM 2826 C CA . ASP A 1 381 ? -12.213 2.602 5.911 1.00 95.56 381 ASP A CA 1
ATOM 2827 C C . ASP A 1 381 ? -12.053 1.863 7.257 1.00 95.56 381 ASP A C 1
ATOM 2829 O O . ASP A 1 381 ? -13.026 1.695 8.001 1.00 95.56 381 ASP A O 1
ATOM 2833 N N . GLY A 1 382 ? -10.832 1.435 7.591 1.00 97.44 382 GLY A N 1
ATOM 2834 C CA . GLY A 1 382 ? -10.496 0.787 8.856 1.00 97.44 382 GLY A CA 1
ATOM 2835 C C . GLY A 1 382 ? -10.689 -0.722 8.856 1.00 97.44 382 GLY A C 1
ATOM 2836 O O . GLY A 1 382 ? -10.501 -1.351 9.895 1.00 97.44 382 GLY A O 1
ATOM 2837 N N . VAL A 1 383 ? -11.083 -1.316 7.729 1.00 98.56 383 VAL A N 1
ATOM 2838 C CA . VAL A 1 383 ? -11.306 -2.760 7.619 1.00 98.56 383 VAL A CA 1
ATOM 2839 C C . VAL A 1 383 ? -9.979 -3.458 7.304 1.00 98.56 383 VAL A C 1
ATOM 2841 O O . VAL A 1 383 ? -9.259 -3.074 6.381 1.00 98.56 383 VAL A O 1
ATOM 2844 N N . ALA A 1 384 ? -9.643 -4.477 8.093 1.00 98.69 384 ALA A N 1
ATOM 2845 C CA . ALA A 1 384 ? -8.448 -5.292 7.922 1.00 98.69 384 ALA A CA 1
ATOM 2846 C C . ALA A 1 384 ? -8.494 -6.059 6.595 1.00 98.69 384 ALA A C 1
ATOM 2848 O O . ALA A 1 384 ? -9.548 -6.553 6.191 1.00 98.69 384 ALA A O 1
ATOM 2849 N N . LEU A 1 385 ? -7.339 -6.173 5.943 1.00 98.75 385 LEU A N 1
ATOM 2850 C CA . LEU A 1 385 ? -7.141 -6.944 4.724 1.00 98.75 385 LEU A CA 1
ATOM 2851 C C . LEU A 1 385 ? -6.246 -8.146 5.018 1.00 98.75 385 LEU A C 1
ATOM 2853 O O . LEU A 1 385 ? -5.096 -7.990 5.435 1.00 98.75 385 LEU A O 1
ATOM 2857 N N . PHE A 1 386 ? -6.770 -9.337 4.758 1.00 98.62 386 PHE A N 1
ATOM 2858 C CA . PHE A 1 386 ? -6.060 -10.601 4.887 1.00 98.62 386 PHE A CA 1
ATOM 2859 C C . PHE A 1 386 ? -5.658 -11.169 3.520 1.00 98.62 386 PHE A C 1
ATOM 2861 O O . PHE A 1 386 ? -6.244 -10.830 2.494 1.00 98.62 386 PHE A O 1
ATOM 2868 N N . GLY A 1 387 ? -4.643 -12.033 3.507 1.00 98.31 387 GLY A N 1
ATOM 2869 C CA . GLY A 1 387 ? -4.205 -12.762 2.319 1.00 98.31 387 GLY A CA 1
ATOM 2870 C C . GLY A 1 387 ? -5.266 -13.728 1.789 1.00 98.31 387 GLY A C 1
ATOM 2871 O O . GLY A 1 387 ? -6.305 -13.958 2.412 1.00 98.31 387 GLY A O 1
ATOM 2872 N N . VAL A 1 388 ? -5.002 -14.316 0.628 1.00 97.38 388 VAL A N 1
ATOM 2873 C CA . VAL A 1 388 ? -5.957 -15.193 -0.059 1.00 97.38 388 VAL A CA 1
ATOM 2874 C C . VAL A 1 388 ? -6.144 -16.543 0.636 1.00 97.38 388 VAL A C 1
ATOM 2876 O O . VAL A 1 388 ? -5.208 -17.101 1.203 1.00 97.38 388 VAL A O 1
ATOM 2879 N N . TYR A 1 389 ? -7.337 -17.128 0.568 1.00 97.19 389 TYR A N 1
ATOM 2880 C CA . TYR A 1 389 ? -7.481 -18.558 0.852 1.00 97.19 389 TYR A CA 1
ATOM 2881 C C . TYR A 1 389 ? -6.937 -19.371 -0.321 1.00 97.19 389 TYR A C 1
ATOM 2883 O O . TYR A 1 389 ? -7.373 -19.208 -1.461 1.00 97.19 389 TYR A O 1
ATOM 2891 N N . ARG A 1 390 ? -6.001 -20.281 -0.058 1.00 94.81 390 ARG A N 1
ATOM 2892 C CA . ARG A 1 390 ? -5.438 -21.151 -1.093 1.00 94.81 390 ARG A CA 1
ATOM 2893 C C . ARG A 1 390 ? -6.407 -22.295 -1.355 1.00 94.81 390 ARG A C 1
ATOM 2895 O O . ARG A 1 390 ? -6.604 -23.165 -0.500 1.00 94.81 390 ARG A O 1
ATOM 2902 N N . ASP A 1 391 ? -7.000 -22.274 -2.546 1.00 88.94 391 ASP A N 1
ATOM 2903 C CA . ASP A 1 391 ? -8.022 -23.234 -2.960 1.00 88.94 391 ASP A CA 1
ATOM 2904 C C . ASP A 1 391 ? -7.556 -24.686 -2.764 1.00 88.94 391 ASP A C 1
ATOM 2906 O O . ASP A 1 391 ? -6.436 -25.067 -3.118 1.00 88.94 391 ASP A O 1
ATOM 2910 N N . GLY A 1 392 ? -8.405 -25.476 -2.111 1.00 87.94 392 GLY A N 1
ATOM 2911 C CA . GLY A 1 392 ? -8.166 -26.877 -1.766 1.00 87.94 392 GLY A CA 1
ATOM 2912 C C . GLY A 1 392 ? -7.071 -27.137 -0.722 1.00 87.94 392 GLY A C 1
ATOM 2913 O O . GLY A 1 392 ? -6.918 -28.283 -0.301 1.00 87.94 392 GLY A O 1
ATOM 2914 N N . LYS A 1 393 ? -6.312 -26.123 -0.285 1.00 92.56 393 LYS A N 1
ATOM 2915 C CA . LYS A 1 393 ? -5.232 -26.265 0.711 1.00 92.56 393 LYS A CA 1
ATOM 2916 C C . LYS A 1 393 ? -5.628 -25.782 2.097 1.00 92.56 393 LYS A C 1
ATOM 2918 O O . LYS A 1 393 ? -5.216 -26.372 3.089 1.00 92.56 393 LYS A O 1
ATOM 2923 N N . ASP A 1 394 ? -6.430 -24.727 2.152 1.00 96.25 394 ASP A N 1
ATOM 2924 C CA . ASP A 1 394 ? -6.735 -24.011 3.388 1.00 96.25 394 ASP A CA 1
ATOM 2925 C C . ASP A 1 394 ? -8.101 -24.391 3.978 1.00 96.25 394 ASP A C 1
ATOM 2927 O O . ASP A 1 394 ? -8.665 -23.646 4.772 1.00 96.25 394 ASP A O 1
ATOM 2931 N N . THR A 1 395 ? -8.632 -25.573 3.642 1.00 95.56 395 THR A N 1
ATOM 2932 C CA . THR A 1 395 ? -9.979 -26.021 4.050 1.00 95.56 395 THR A CA 1
ATOM 2933 C C . THR A 1 395 ? -10.174 -26.127 5.565 1.00 95.56 395 THR A C 1
ATOM 2935 O O . THR A 1 395 ? -11.307 -26.219 6.029 1.00 95.56 395 THR A O 1
ATOM 2938 N N . SER A 1 396 ? -9.084 -26.170 6.337 1.00 95.25 396 SER A N 1
ATOM 2939 C CA . SER A 1 396 ? -9.099 -26.176 7.804 1.00 95.25 396 SER A CA 1
ATOM 2940 C C . SER A 1 396 ? -8.945 -24.790 8.434 1.00 95.25 396 SER A C 1
ATOM 2942 O O . SER A 1 396 ? -9.022 -24.688 9.657 1.00 95.25 396 SER A O 1
ATOM 2944 N N . LEU A 1 397 ? -8.654 -23.748 7.649 1.00 97.38 397 LEU A N 1
ATOM 2945 C CA . LEU A 1 397 ? -8.584 -22.386 8.167 1.00 97.38 397 LEU A CA 1
ATOM 2946 C C . LEU A 1 397 ? -10.002 -21.889 8.469 1.00 97.38 397 LEU A C 1
ATOM 2948 O O . LEU A 1 397 ? -10.953 -22.188 7.741 1.00 97.38 397 LEU A O 1
ATOM 2952 N N . LEU A 1 398 ? -10.131 -21.134 9.560 1.00 97.75 398 LEU A N 1
ATOM 2953 C CA . LEU A 1 398 ? -11.364 -20.436 9.921 1.00 97.75 398 LEU A CA 1
ATOM 2954 C C . LEU A 1 398 ? -11.824 -19.593 8.735 1.00 97.75 398 LEU A C 1
ATOM 2956 O O . LEU A 1 398 ? -10.979 -19.101 8.001 1.00 97.75 398 LEU A O 1
ATOM 2960 N N . GLY A 1 399 ? -13.134 -19.467 8.524 1.00 96.69 399 GLY A N 1
ATOM 2961 C CA . GLY A 1 399 ? -13.683 -18.649 7.437 1.00 96.69 399 GLY A CA 1
ATOM 2962 C C . GLY A 1 399 ? -13.610 -19.229 6.023 1.00 96.69 399 GLY A C 1
ATOM 2963 O O . GLY A 1 399 ? -14.353 -18.752 5.171 1.00 96.69 399 GLY A O 1
ATOM 2964 N N . TYR A 1 400 ? -12.837 -20.293 5.760 1.00 97.06 400 TYR A N 1
ATOM 2965 C CA . TYR A 1 400 ? -12.624 -20.828 4.399 1.00 97.06 400 TYR A CA 1
ATOM 2966 C C . TYR A 1 400 ? -13.922 -21.109 3.618 1.00 97.06 400 TYR A C 1
ATOM 2968 O O . TYR A 1 400 ? -14.009 -20.858 2.419 1.00 97.06 400 TYR A O 1
ATOM 2976 N N . SER A 1 401 ? -14.947 -21.640 4.291 1.00 95.19 401 SER A N 1
ATOM 2977 C CA . SER A 1 401 ? -16.245 -21.965 3.675 1.00 95.19 401 SER A CA 1
ATOM 2978 C C . SER A 1 401 ? -17.249 -20.805 3.677 1.00 95.19 401 SER A C 1
ATOM 2980 O O . SER A 1 401 ? -18.347 -20.939 3.136 1.00 95.19 401 SER A O 1
ATOM 2982 N N . THR A 1 402 ? -16.889 -19.666 4.269 1.00 97.19 402 THR A N 1
ATOM 2983 C CA . THR A 1 402 ? -17.727 -18.467 4.298 1.00 97.19 402 THR A CA 1
ATOM 2984 C C . THR A 1 402 ? -17.474 -17.664 3.030 1.00 97.19 402 THR A C 1
ATOM 2986 O O . THR A 1 402 ? -16.376 -17.158 2.814 1.00 97.19 402 THR A O 1
ATOM 2989 N N . ALA A 1 403 ? -18.492 -17.528 2.182 1.00 97.00 403 ALA A N 1
ATOM 2990 C CA . ALA A 1 403 ? -18.366 -16.775 0.939 1.00 97.00 403 ALA A CA 1
ATOM 2991 C C . ALA A 1 403 ? -18.026 -15.298 1.198 1.00 97.00 403 ALA A C 1
ATOM 2993 O O . ALA A 1 403 ? -18.570 -14.683 2.117 1.00 97.00 403 ALA A O 1
ATOM 2994 N N . LEU A 1 404 ? -17.161 -14.734 0.351 1.00 97.81 404 LEU A N 1
ATOM 2995 C CA . LEU A 1 404 ? -16.926 -13.294 0.307 1.00 97.81 404 LEU A CA 1
ATOM 2996 C C . LEU A 1 404 ? -18.143 -12.584 -0.292 1.00 97.81 404 LEU A C 1
ATOM 2998 O O . LEU A 1 404 ? -18.766 -13.073 -1.238 1.00 97.81 404 LEU A O 1
ATOM 3002 N N . ASP A 1 405 ? -18.458 -11.413 0.243 1.00 97.62 405 ASP A N 1
ATOM 3003 C CA . ASP A 1 405 ? -19.537 -10.567 -0.236 1.00 97.62 405 ASP A CA 1
ATOM 3004 C C . ASP A 1 405 ? -19.144 -9.746 -1.483 1.00 97.62 405 ASP A C 1
ATOM 3006 O O . ASP A 1 405 ? -18.074 -9.896 -2.091 1.00 97.62 405 ASP A O 1
ATOM 3010 N N . ALA A 1 406 ? -20.032 -8.835 -1.887 1.00 96.19 406 ALA A N 1
ATOM 3011 C CA . ALA A 1 406 ? -19.811 -7.978 -3.043 1.00 96.19 406 ALA A CA 1
ATOM 3012 C C . ALA A 1 406 ? -18.601 -7.039 -2.886 1.00 96.19 406 ALA A C 1
ATOM 3014 O O . ALA A 1 406 ? -17.987 -6.697 -3.897 1.00 96.19 406 ALA A O 1
ATOM 3015 N N . PHE A 1 407 ? -18.198 -6.681 -1.664 1.00 96.81 407 PHE A N 1
ATOM 3016 C CA . PHE A 1 407 ? -17.007 -5.874 -1.386 1.00 96.81 407 PHE A CA 1
ATOM 3017 C C . PHE A 1 407 ? -15.723 -6.711 -1.288 1.00 96.81 407 PHE A C 1
ATOM 3019 O O . PHE A 1 407 ? -14.632 -6.151 -1.350 1.00 96.81 407 PHE A O 1
ATOM 3026 N N . GLY A 1 408 ? -15.829 -8.042 -1.231 1.00 97.19 408 GLY A N 1
ATOM 3027 C CA . GLY A 1 408 ? -14.678 -8.944 -1.138 1.00 97.19 408 GLY A CA 1
ATOM 3028 C C . GLY A 1 408 ? -14.265 -9.254 0.299 1.00 97.19 408 GLY A C 1
ATOM 3029 O O . GLY A 1 408 ? -13.101 -9.572 0.541 1.00 97.19 408 GLY A O 1
ATOM 3030 N N . GLY A 1 409 ? -15.190 -9.131 1.251 1.00 97.88 409 GLY A N 1
ATOM 3031 C CA . GLY A 1 409 ? -14.957 -9.488 2.645 1.00 97.88 409 GLY A CA 1
ATOM 3032 C C . GLY A 1 409 ? -16.036 -10.395 3.211 1.00 97.88 409 GLY A C 1
ATOM 3033 O O . GLY A 1 409 ? -17.021 -10.716 2.551 1.00 97.88 409 GLY A O 1
ATOM 3034 N N . HIS A 1 410 ? -15.838 -10.832 4.446 1.00 98.19 410 HIS A N 1
ATOM 3035 C CA . HIS A 1 410 ? -16.819 -11.609 5.194 1.00 98.19 410 HIS A CA 1
ATOM 3036 C C . HIS A 1 410 ? -16.608 -11.458 6.703 1.00 98.19 410 HIS A C 1
ATOM 3038 O O . HIS A 1 410 ? -15.682 -10.788 7.155 1.00 98.19 410 HIS A O 1
ATOM 3044 N N . ASN A 1 411 ? -17.493 -12.066 7.489 1.00 97.25 411 ASN A N 1
ATOM 3045 C CA . ASN A 1 411 ? -17.386 -12.150 8.940 1.00 97.25 411 ASN A CA 1
ATOM 3046 C C . ASN A 1 411 ? -17.666 -13.589 9.382 1.00 97.25 411 ASN A C 1
ATOM 3048 O O . ASN A 1 411 ? -18.630 -14.198 8.920 1.00 97.25 411 ASN A O 1
ATOM 3052 N N . HIS A 1 412 ? -16.855 -14.108 10.297 1.00 96.88 412 HIS A N 1
ATOM 3053 C CA . HIS A 1 412 ? -16.985 -15.445 10.866 1.00 96.88 412 HIS A CA 1
ATOM 3054 C C . HIS A 1 412 ? -16.220 -15.515 12.198 1.00 96.88 412 HIS A C 1
ATOM 3056 O O . HIS A 1 412 ? -15.389 -14.655 12.495 1.00 96.88 412 HIS A O 1
ATOM 3062 N N . ASP A 1 413 ? -16.532 -16.518 13.022 1.00 94.38 413 ASP A N 1
ATOM 3063 C CA . ASP A 1 413 ? -15.756 -16.904 14.215 1.00 94.38 413 ASP A CA 1
ATOM 3064 C C . ASP A 1 413 ? -15.426 -15.765 15.208 1.00 94.38 413 ASP A C 1
ATOM 3066 O O . ASP A 1 413 ? -14.457 -15.834 15.960 1.00 94.38 413 ASP A O 1
ATOM 3070 N N . GLY A 1 414 ? -16.229 -14.695 15.224 1.00 91.94 414 GLY A N 1
ATOM 3071 C CA . GLY A 1 414 ? -16.013 -13.530 16.089 1.00 91.94 414 GLY A CA 1
ATOM 3072 C C . GLY A 1 414 ? -14.821 -12.643 15.702 1.00 91.94 414 GLY A C 1
ATOM 3073 O O . GLY A 1 414 ? -14.457 -11.767 16.482 1.00 91.94 414 GLY A O 1
ATOM 3074 N N . MET A 1 415 ? -14.231 -12.826 14.515 1.00 93.00 415 MET A N 1
ATOM 3075 C CA . MET A 1 415 ? -13.091 -12.027 14.036 1.00 93.00 415 MET A CA 1
ATOM 3076 C C . MET A 1 415 ? -13.478 -10.602 13.610 1.00 93.00 415 MET A C 1
ATOM 3078 O O . MET A 1 415 ? -12.609 -9.744 13.448 1.00 93.00 415 MET A O 1
ATOM 3082 N N . GLY A 1 416 ? -14.778 -10.339 13.452 1.00 95.44 416 GLY A N 1
ATOM 3083 C CA . GLY A 1 416 ? -15.289 -9.110 12.858 1.00 95.44 416 GLY A CA 1
ATOM 3084 C C . GLY A 1 416 ? -15.187 -9.155 11.335 1.00 95.44 416 GLY A C 1
ATOM 3085 O O . GLY A 1 416 ? -14.476 -9.981 10.765 1.00 95.44 416 GLY A O 1
ATOM 3086 N N . TYR A 1 417 ? -15.912 -8.267 10.657 1.00 98.50 417 TYR A N 1
ATOM 3087 C CA . TYR A 1 417 ? -15.848 -8.202 9.201 1.00 98.50 417 TYR A CA 1
ATOM 3088 C C . TYR A 1 417 ? -14.453 -7.790 8.721 1.00 98.50 417 TYR A C 1
ATOM 3090 O O . TYR A 1 417 ? -13.877 -6.841 9.257 1.00 98.50 417 TYR A O 1
ATOM 3098 N N . HIS A 1 418 ? -13.929 -8.465 7.704 1.00 98.75 418 HIS A N 1
ATOM 3099 C CA . HIS A 1 418 ? -12.624 -8.181 7.113 1.00 98.75 418 HIS A CA 1
ATOM 3100 C C . HIS A 1 418 ? -12.584 -8.559 5.629 1.00 98.75 418 HIS A C 1
ATOM 3102 O O . HIS A 1 418 ? -13.367 -9.388 5.165 1.00 98.75 418 HIS A O 1
ATOM 3108 N N . TYR A 1 419 ? -11.680 -7.928 4.880 1.00 98.69 419 TYR A N 1
ATOM 3109 C CA . TYR A 1 419 ? -11.437 -8.237 3.474 1.00 98.69 419 TYR A CA 1
ATOM 3110 C C . TYR A 1 419 ? -10.462 -9.394 3.317 1.00 98.69 419 TYR A C 1
ATOM 3112 O O . TYR A 1 419 ? -9.578 -9.595 4.153 1.00 98.69 419 TYR A O 1
ATOM 3120 N N . HIS A 1 420 ? -10.561 -10.064 2.175 1.00 98.50 420 HIS A N 1
ATOM 3121 C CA . HIS A 1 420 ? -9.537 -10.972 1.690 1.00 98.50 420 HIS A CA 1
ATOM 3122 C C . HIS A 1 420 ? -9.047 -10.547 0.315 1.00 98.50 420 HIS A C 1
ATOM 3124 O O . HIS A 1 420 ? -9.845 -10.223 -0.571 1.00 98.50 420 HIS A O 1
ATOM 3130 N N . ALA A 1 421 ? -7.737 -10.647 0.108 1.00 98.31 421 ALA A N 1
ATOM 3131 C CA . ALA A 1 421 ? -7.213 -10.766 -1.234 1.00 98.31 421 ALA A CA 1
ATOM 3132 C C . ALA A 1 421 ? -7.810 -12.023 -1.889 1.00 98.31 421 ALA A C 1
ATOM 3134 O O . ALA A 1 421 ? -7.997 -13.047 -1.231 1.00 98.31 421 ALA A O 1
ATOM 3135 N N . HIS A 1 422 ? -8.191 -11.947 -3.160 1.00 97.12 422 HIS A N 1
ATOM 3136 C CA . HIS A 1 422 ? -8.867 -13.057 -3.834 1.00 97.12 422 HIS A CA 1
ATOM 3137 C C . HIS A 1 422 ? -8.808 -12.931 -5.350 1.00 97.12 422 HIS A C 1
ATOM 3139 O O . HIS A 1 422 ? -8.609 -11.854 -5.904 1.00 97.12 422 HIS A O 1
ATOM 3145 N N . THR A 1 423 ? -9.053 -14.038 -6.042 1.00 95.75 423 THR A N 1
ATOM 3146 C CA . THR A 1 423 ? -9.308 -14.015 -7.481 1.00 95.75 423 THR A CA 1
ATOM 3147 C C . THR A 1 423 ? -10.796 -13.778 -7.732 1.00 95.75 423 THR A C 1
ATOM 3149 O O . THR A 1 423 ? -11.642 -14.486 -7.188 1.00 95.75 423 THR A O 1
ATOM 3152 N N . ALA A 1 424 ? -11.131 -12.794 -8.565 1.00 95.44 424 ALA A N 1
ATOM 3153 C CA . ALA A 1 424 ? -12.509 -12.438 -8.886 1.00 95.44 424 ALA A CA 1
ATOM 3154 C C . ALA A 1 424 ? -12.779 -12.498 -10.389 1.00 95.44 424 ALA A C 1
ATOM 3156 O O . ALA A 1 424 ? -12.002 -12.003 -11.204 1.00 95.44 424 ALA A O 1
ATOM 3157 N N . THR A 1 425 ? -13.935 -13.048 -10.755 1.00 95.19 425 THR A N 1
ATOM 3158 C CA . THR A 1 425 ? -14.477 -12.893 -12.107 1.00 95.19 425 THR A CA 1
ATOM 3159 C C . THR A 1 425 ? -15.269 -11.595 -12.170 1.00 95.19 425 THR A C 1
ATOM 3161 O O . THR A 1 425 ? -16.213 -11.412 -11.402 1.00 95.19 425 THR A O 1
ATOM 3164 N N . MET A 1 426 ? -14.886 -10.690 -13.069 1.00 92.88 426 MET A N 1
ATOM 3165 C CA . MET A 1 426 ? -15.565 -9.403 -13.209 1.00 92.88 426 MET A CA 1
ATOM 3166 C C . MET A 1 426 ? -16.832 -9.515 -14.076 1.00 92.88 426 MET A C 1
ATOM 3168 O O . MET A 1 426 ? -16.919 -10.404 -14.931 1.00 92.88 426 MET A O 1
ATOM 3172 N N . PRO A 1 427 ? -17.816 -8.612 -13.897 1.00 92.00 427 PRO A N 1
ATOM 3173 C CA . PRO A 1 427 ? -18.989 -8.543 -14.764 1.00 92.00 427 PRO A CA 1
ATOM 3174 C C . PRO A 1 427 ? -18.625 -8.333 -16.241 1.00 92.00 427 PRO A C 1
ATOM 3176 O O . PRO A 1 427 ? -17.652 -7.655 -16.564 1.00 92.00 427 PRO A O 1
ATOM 3179 N N . ALA A 1 428 ? -19.458 -8.837 -17.158 1.00 91.75 428 ALA A N 1
ATOM 3180 C CA . ALA A 1 428 ? -19.241 -8.700 -18.605 1.00 91.75 428 ALA A CA 1
ATOM 3181 C C . ALA A 1 428 ? -19.232 -7.240 -19.107 1.00 91.75 428 ALA A C 1
ATOM 3183 O O . ALA A 1 428 ? -18.730 -6.975 -20.198 1.00 91.75 428 ALA A O 1
ATOM 3184 N N . SER A 1 429 ? -19.744 -6.286 -18.317 1.00 89.38 429 SER A N 1
ATOM 3185 C CA . SER A 1 429 ? -19.621 -4.845 -18.585 1.00 89.38 429 SER A CA 1
ATOM 3186 C C . SER A 1 429 ? -18.170 -4.359 -18.625 1.00 89.38 429 SER A C 1
ATOM 3188 O O . SER A 1 429 ? -17.910 -3.300 -19.183 1.00 89.38 429 SER A O 1
ATOM 3190 N N . TYR A 1 430 ? -17.233 -5.137 -18.076 1.00 91.94 430 TYR A N 1
ATOM 3191 C CA . TYR A 1 430 ? -15.799 -4.870 -18.124 1.00 91.94 430 TYR A CA 1
ATOM 3192 C C . TYR A 1 430 ? -15.088 -5.509 -19.316 1.00 91.94 430 TYR A C 1
ATOM 3194 O O . TYR A 1 430 ? -13.873 -5.400 -19.408 1.00 91.94 430 TYR A O 1
ATOM 3202 N N . ASN A 1 431 ? -15.788 -6.179 -20.235 1.00 91.81 431 ASN A N 1
ATOM 3203 C CA . ASN A 1 431 ? -15.145 -6.685 -21.447 1.00 91.81 431 ASN A CA 1
ATOM 3204 C C . ASN A 1 431 ? -14.484 -5.531 -22.215 1.00 91.81 431 ASN A C 1
ATOM 3206 O O . ASN A 1 431 ? -15.132 -4.522 -22.494 1.00 91.81 431 ASN A O 1
ATOM 3210 N N . ILE A 1 432 ? -13.217 -5.700 -22.600 1.00 88.19 432 ILE A N 1
ATOM 3211 C CA . ILE A 1 432 ? -12.486 -4.682 -23.361 1.00 88.19 432 ILE A CA 1
ATOM 3212 C C . ILE A 1 432 ? -12.081 -5.191 -24.738 1.00 88.19 432 ILE A C 1
ATOM 3214 O O . ILE A 1 432 ? -11.839 -6.380 -24.937 1.00 88.19 432 ILE A O 1
ATOM 3218 N N . ASN A 1 433 ? -11.962 -4.260 -25.680 1.00 85.88 433 ASN A N 1
ATOM 3219 C CA . ASN A 1 433 ? -11.275 -4.477 -26.945 1.00 85.88 433 ASN A CA 1
ATOM 3220 C C . ASN A 1 433 ? -10.011 -3.620 -26.944 1.00 85.88 433 ASN A C 1
ATOM 3222 O O . ASN A 1 433 ? -10.103 -2.394 -26.951 1.00 85.88 433 ASN A O 1
ATOM 3226 N N . ASP A 1 434 ? -8.842 -4.252 -26.933 1.00 78.31 434 ASP A N 1
ATOM 3227 C CA . ASP A 1 434 ? -7.549 -3.569 -26.949 1.00 78.31 434 ASP A CA 1
ATOM 3228 C C . ASP A 1 434 ? -6.694 -4.119 -28.086 1.00 78.31 434 ASP A C 1
ATOM 3230 O O . ASP A 1 434 ? -6.489 -5.324 -28.185 1.00 78.31 434 ASP A O 1
ATOM 3234 N N . LYS A 1 435 ? -6.207 -3.246 -28.976 1.00 72.69 435 LYS A N 1
ATOM 3235 C CA . LYS A 1 435 ? -5.319 -3.622 -30.099 1.00 72.69 435 LYS A CA 1
ATOM 3236 C C . LYS A 1 435 ? -5.848 -4.783 -30.968 1.00 72.69 435 LYS A C 1
ATOM 3238 O O . LYS A 1 435 ? -5.077 -5.596 -31.466 1.00 72.69 435 LYS A O 1
ATOM 3243 N N . GLY A 1 436 ? -7.167 -4.857 -31.161 1.00 77.75 436 GLY A N 1
ATOM 3244 C CA . GLY A 1 436 ? -7.814 -5.925 -31.935 1.00 77.75 436 GLY A CA 1
ATOM 3245 C C . GLY A 1 436 ? -7.999 -7.246 -31.179 1.00 77.75 436 GLY A C 1
ATOM 3246 O O . GLY A 1 436 ? -8.502 -8.202 -31.763 1.00 77.75 436 GLY A O 1
ATOM 3247 N N . LEU A 1 437 ? -7.637 -7.298 -29.893 1.00 84.62 437 LEU A N 1
ATOM 3248 C CA . LEU A 1 437 ? -7.921 -8.407 -28.991 1.00 84.62 437 LEU A CA 1
ATOM 3249 C C . LEU A 1 437 ? -9.151 -8.086 -28.138 1.00 84.62 437 LEU A C 1
ATOM 3251 O O . LEU A 1 437 ? -9.189 -7.070 -27.443 1.00 84.62 437 LEU A O 1
ATOM 3255 N N . THR A 1 438 ? -10.135 -8.981 -28.147 1.00 89.62 438 THR A N 1
ATOM 3256 C CA . THR A 1 438 ? -11.239 -8.951 -27.184 1.00 89.62 438 THR A CA 1
ATOM 3257 C C . THR A 1 438 ? -10.828 -9.701 -25.924 1.00 89.62 438 THR A C 1
ATOM 3259 O O . THR A 1 438 ? -10.566 -10.902 -25.968 1.00 89.62 438 THR A O 1
ATOM 3262 N N . ILE A 1 439 ? -10.805 -9.004 -24.793 1.00 91.31 439 ILE A N 1
ATOM 3263 C CA . ILE A 1 439 ? -10.555 -9.588 -23.477 1.00 91.31 439 ILE A CA 1
ATOM 3264 C C . ILE A 1 439 ? -11.898 -9.731 -22.767 1.00 91.31 439 ILE A C 1
ATOM 3266 O O . ILE A 1 439 ? -12.547 -8.743 -22.421 1.00 91.31 439 ILE A O 1
ATOM 3270 N N . SER A 1 440 ? -12.317 -10.982 -22.564 1.00 92.50 440 SER A N 1
ATOM 3271 C CA . SER A 1 440 ? -13.525 -11.301 -21.804 1.00 92.50 440 SER A CA 1
ATOM 3272 C C . SER A 1 440 ? -13.226 -11.311 -20.308 1.00 92.50 440 SER A C 1
ATOM 3274 O O . SER A 1 440 ? -12.393 -12.100 -19.852 1.00 92.50 440 SER A O 1
ATOM 3276 N N . ALA A 1 441 ? -13.960 -10.505 -19.543 1.00 91.94 441 ALA A N 1
ATOM 3277 C CA . ALA A 1 441 ? -13.899 -10.450 -18.085 1.00 91.94 441 ALA A CA 1
ATOM 3278 C C . ALA A 1 441 ? -14.174 -11.816 -17.432 1.00 91.94 441 ALA A C 1
ATOM 3280 O O . ALA A 1 441 ? -13.567 -12.161 -16.421 1.00 91.94 441 ALA A O 1
ATOM 3281 N N . SER A 1 442 ? -15.035 -12.632 -18.054 1.00 91.69 442 SER A N 1
ATOM 3282 C CA . SER A 1 442 ? -15.378 -13.977 -17.571 1.00 91.69 442 SER A CA 1
ATOM 3283 C C . SER A 1 442 ? -14.271 -15.020 -17.748 1.00 91.69 442 SER A C 1
ATOM 3285 O O . SER A 1 442 ? -14.309 -16.062 -17.104 1.00 91.69 442 SER A O 1
ATOM 3287 N N . GLN A 1 443 ? -13.306 -14.764 -18.635 1.00 92.44 443 GLN A N 1
ATOM 3288 C CA . GLN A 1 443 ? -12.218 -15.696 -18.960 1.00 92.44 443 GLN A CA 1
ATOM 3289 C C . GLN A 1 443 ? -10.870 -15.247 -18.392 1.00 92.44 443 GLN A C 1
ATOM 3291 O O . GLN A 1 443 ? -9.919 -16.023 -18.388 1.00 92.44 443 GLN A O 1
ATOM 3296 N N . ASN A 1 444 ? -10.784 -14.002 -17.923 1.00 94.00 444 ASN A N 1
ATOM 3297 C CA . ASN A 1 444 ? -9.549 -13.376 -17.465 1.00 94.00 444 ASN A CA 1
ATOM 3298 C C . ASN A 1 444 ? -9.772 -12.783 -16.070 1.00 94.00 444 ASN A C 1
ATOM 3300 O O . ASN A 1 444 ? -9.879 -11.564 -15.936 1.00 94.00 444 ASN A O 1
ATOM 3304 N N . PRO A 1 445 ? -9.904 -13.625 -15.032 1.00 94.50 445 PRO A N 1
ATOM 3305 C CA . PRO A 1 445 ? -10.180 -13.145 -13.689 1.00 94.50 445 PRO A CA 1
ATOM 3306 C C . PRO A 1 445 ? -9.054 -12.243 -13.167 1.00 94.50 445 PRO A C 1
ATOM 3308 O O . PRO A 1 445 ? -7.904 -12.321 -13.609 1.00 94.50 445 PRO A O 1
ATOM 3311 N N . VAL A 1 446 ? -9.406 -11.381 -12.216 1.00 95.56 446 VAL A N 1
ATOM 3312 C CA . VAL A 1 446 ? -8.498 -10.403 -11.610 1.00 95.56 446 VAL A CA 1
ATOM 3313 C C . VAL A 1 446 ? -8.045 -10.835 -10.223 1.00 95.56 446 VAL A C 1
ATOM 3315 O O . VAL A 1 446 ? -8.822 -11.431 -9.482 1.00 95.56 446 VAL A O 1
ATOM 3318 N N . ASN A 1 447 ? -6.800 -10.523 -9.869 1.00 96.00 447 ASN A N 1
ATOM 3319 C CA . ASN A 1 447 ? -6.267 -10.716 -8.528 1.00 96.00 447 ASN A CA 1
ATOM 3320 C C . ASN A 1 447 ? -6.513 -9.438 -7.731 1.00 96.00 447 ASN A C 1
ATOM 3322 O O . ASN A 1 447 ? -5.914 -8.400 -7.993 1.00 96.00 447 ASN A O 1
ATOM 3326 N N . VAL A 1 448 ? -7.409 -9.508 -6.762 1.00 96.81 448 VAL A N 1
ATOM 3327 C CA . VAL A 1 448 ? -7.887 -8.368 -5.987 1.00 96.81 448 VAL A CA 1
ATOM 3328 C C . VAL A 1 448 ? -7.103 -8.280 -4.682 1.00 96.81 448 VAL A C 1
ATOM 3330 O O . VAL A 1 448 ? -7.075 -9.258 -3.944 1.00 96.81 448 VAL A O 1
ATOM 3333 N N . LEU A 1 449 ? -6.526 -7.112 -4.373 1.00 95.56 449 LEU A N 1
ATOM 3334 C CA . LEU A 1 449 ? -6.158 -6.742 -2.995 1.00 95.56 449 LEU A CA 1
ATOM 3335 C C . LEU A 1 449 ? -7.386 -6.174 -2.285 1.00 95.56 449 LEU A C 1
ATOM 3337 O O . LEU A 1 449 ? -7.930 -6.774 -1.368 1.00 95.56 449 LEU A O 1
ATOM 3341 N N . LEU A 1 450 ? -7.865 -5.040 -2.788 1.00 94.56 450 LEU A N 1
ATOM 3342 C CA . LEU A 1 450 ? -9.150 -4.448 -2.448 1.00 94.56 450 LEU A CA 1
ATOM 3343 C C . LEU A 1 450 ? -9.924 -4.246 -3.741 1.00 94.56 450 LEU A C 1
ATOM 3345 O O . LEU A 1 450 ? -9.342 -3.915 -4.776 1.00 94.56 450 LEU A O 1
ATOM 3349 N N . LYS A 1 451 ? -11.243 -4.438 -3.696 1.00 92.69 451 LYS A N 1
ATOM 3350 C CA . LYS A 1 451 ? -12.084 -3.967 -4.796 1.00 92.69 451 LYS A CA 1
ATOM 3351 C C . LYS A 1 451 ? -12.088 -2.434 -4.803 1.00 92.69 451 LYS A C 1
ATOM 3353 O O . LYS A 1 451 ? -11.542 -1.781 -3.922 1.00 92.69 451 LYS A O 1
ATOM 3358 N N . GLY A 1 452 ? -12.735 -1.837 -5.790 1.00 91.69 452 GLY A N 1
ATOM 3359 C CA . GLY A 1 452 ? -12.867 -0.388 -5.890 1.00 91.69 452 GLY A CA 1
ATOM 3360 C C . GLY A 1 452 ? -14.032 0.196 -5.098 1.00 91.69 452 GLY A C 1
ATOM 3361 O O . GLY A 1 452 ? -14.735 1.043 -5.637 1.00 91.69 452 GLY A O 1
ATOM 3362 N N . ALA A 1 453 ? -14.274 -0.258 -3.866 1.00 93.62 453 ALA A N 1
ATOM 3363 C CA . ALA A 1 453 ? -15.282 0.291 -2.958 1.00 93.62 453 ALA A CA 1
ATOM 3364 C C . ALA A 1 453 ? -14.996 -0.128 -1.507 1.00 93.62 453 ALA A C 1
ATOM 3366 O O . ALA A 1 453 ? -14.559 -1.251 -1.262 1.00 93.62 453 ALA A O 1
ATOM 3367 N N . TRP A 1 454 ? -15.307 0.745 -0.548 1.00 94.81 454 TRP A N 1
ATOM 3368 C CA . TRP A 1 454 ? -15.212 0.439 0.881 1.00 94.81 454 TRP A CA 1
ATOM 3369 C C . TRP A 1 454 ? -16.551 -0.053 1.440 1.00 94.81 454 TRP A C 1
ATOM 3371 O O . TRP A 1 454 ? -17.585 0.576 1.218 1.00 94.81 454 TRP A O 1
ATOM 3381 N N . ALA A 1 455 ? -16.509 -1.148 2.194 1.00 96.69 455 ALA A N 1
ATOM 3382 C CA . ALA A 1 455 ? -17.602 -1.697 2.988 1.00 96.69 455 ALA A CA 1
ATOM 3383 C C . ALA A 1 455 ? -17.724 -1.028 4.363 1.00 96.69 455 ALA A C 1
ATOM 3385 O O . ALA A 1 455 ? -18.811 -1.014 4.935 1.00 96.69 455 ALA A O 1
ATOM 3386 N N . GLY A 1 456 ? -16.640 -0.488 4.930 1.00 96.62 456 GLY A N 1
ATOM 3387 C CA . GLY A 1 456 ? -16.704 0.290 6.163 1.00 96.62 456 GLY A CA 1
ATOM 3388 C C . GLY A 1 456 ? -17.473 1.595 5.949 1.00 96.62 456 GLY A C 1
ATOM 3389 O O . GLY A 1 456 ? -17.364 2.228 4.900 1.00 96.62 456 GLY A O 1
ATOM 3390 N N . ASN A 1 457 ? -18.268 2.008 6.938 1.00 96.00 457 ASN A N 1
ATOM 3391 C CA . ASN A 1 457 ? -18.999 3.273 6.868 1.00 96.00 457 ASN A CA 1
ATOM 3392 C C . ASN A 1 457 ? -18.053 4.461 7.101 1.00 96.00 457 ASN A C 1
ATOM 3394 O O . ASN A 1 457 ? -17.730 4.794 8.245 1.00 96.00 457 ASN A O 1
ATOM 3398 N N . ILE A 1 458 ? -17.641 5.116 6.016 1.00 93.19 458 ILE A N 1
ATOM 3399 C CA . ILE A 1 458 ? -16.680 6.227 6.065 1.00 93.19 458 ILE A CA 1
ATOM 3400 C C . ILE A 1 458 ? -17.331 7.557 6.455 1.00 93.19 458 ILE A C 1
ATOM 3402 O O . ILE A 1 458 ? -16.654 8.458 6.939 1.00 93.19 458 ILE A O 1
ATOM 3406 N N . ASN A 1 459 ? -18.655 7.682 6.315 1.00 92.00 459 ASN A N 1
ATOM 3407 C CA . ASN A 1 459 ? -19.374 8.948 6.514 1.00 92.00 459 ASN A CA 1
ATOM 3408 C C . ASN A 1 459 ? -19.280 9.482 7.944 1.00 92.00 459 ASN A C 1
ATOM 3410 O O . ASN A 1 459 ? -19.498 10.666 8.190 1.00 92.00 459 ASN A O 1
ATOM 3414 N N . LYS A 1 460 ? -19.020 8.588 8.901 1.00 91.44 460 LYS A N 1
ATOM 3415 C CA . LYS A 1 460 ? -18.915 8.902 10.329 1.00 91.44 460 LYS A CA 1
ATOM 3416 C C . LYS A 1 460 ? -17.468 8.988 10.811 1.00 91.44 460 LYS A C 1
ATOM 3418 O O . LYS A 1 460 ? -17.243 9.271 11.987 1.00 91.44 460 LYS A O 1
ATOM 3423 N N . VAL A 1 461 ? -16.501 8.725 9.932 1.00 93.38 461 VAL A N 1
ATOM 3424 C CA . VAL A 1 461 ? -15.083 8.846 10.251 1.00 93.38 461 VAL A CA 1
ATOM 3425 C C . VAL A 1 461 ? -14.702 10.324 10.129 1.00 93.38 461 VAL A C 1
ATOM 3427 O O . VAL A 1 461 ? -14.819 10.906 9.047 1.00 93.38 461 VAL A O 1
ATOM 3430 N N . PRO A 1 462 ? -14.268 10.976 11.217 1.00 91.38 462 PRO A N 1
ATOM 3431 C CA . PRO A 1 462 ? -13.932 12.388 11.155 1.00 91.38 462 PRO A CA 1
ATOM 3432 C C . PRO A 1 462 ? -12.665 12.595 10.321 1.00 91.38 462 PRO A C 1
ATOM 3434 O O . PRO A 1 462 ? -11.736 11.792 10.380 1.00 91.38 462 PRO A O 1
ATOM 3437 N N . ASN A 1 463 ? -12.634 13.678 9.540 1.00 87.00 463 ASN A N 1
ATOM 3438 C CA . ASN A 1 463 ? -11.544 13.993 8.610 1.00 87.00 463 ASN A CA 1
ATOM 3439 C C . ASN A 1 463 ? -11.181 12.841 7.651 1.00 87.00 463 ASN A C 1
ATOM 3441 O O . ASN A 1 463 ? -10.046 12.763 7.188 1.00 87.00 463 ASN A O 1
ATOM 3445 N N . PHE A 1 464 ? -12.128 11.953 7.325 1.00 87.25 464 PHE A N 1
ATOM 3446 C CA . PHE A 1 464 ? -11.871 10.868 6.382 1.00 87.25 464 PHE A CA 1
ATOM 3447 C C . PHE A 1 464 ? -11.364 11.414 5.046 1.00 87.25 464 PHE A C 1
ATOM 3449 O O . PHE A 1 464 ? -12.062 12.189 4.390 1.00 87.25 464 PHE A O 1
ATOM 3456 N N . MET A 1 465 ? -10.139 11.024 4.676 1.00 76.88 465 MET A N 1
ATOM 3457 C CA . MET A 1 465 ? -9.433 11.455 3.461 1.00 76.88 465 MET A CA 1
ATOM 3458 C C . MET A 1 465 ? -9.291 12.979 3.286 1.00 76.88 465 MET A C 1
ATOM 3460 O O . MET A 1 465 ? -8.861 13.445 2.233 1.00 76.88 465 MET A O 1
ATOM 3464 N N . ASN A 1 466 ? -9.586 13.759 4.326 1.00 71.31 466 ASN A N 1
ATOM 3465 C CA . ASN A 1 466 ? -9.492 15.210 4.333 1.00 71.31 466 ASN A CA 1
ATOM 3466 C C . ASN A 1 466 ? -8.375 15.634 5.281 1.00 71.31 466 ASN A C 1
ATOM 3468 O O . ASN A 1 466 ? -8.320 15.176 6.418 1.00 71.31 466 ASN A O 1
ATOM 3472 N N . ASN A 1 467 ? -7.535 16.576 4.844 1.00 63.28 467 ASN A N 1
ATOM 3473 C CA . ASN A 1 467 ? -6.476 17.156 5.668 1.00 63.28 467 ASN A CA 1
ATOM 3474 C C . ASN A 1 467 ? -5.565 16.079 6.293 1.00 63.28 467 ASN A C 1
ATOM 3476 O O . ASN A 1 467 ? -5.498 15.949 7.504 1.00 63.28 467 ASN A O 1
ATOM 3480 N N . ASN A 1 468 ? -4.798 15.318 5.509 1.00 69.00 468 ASN A N 1
ATOM 3481 C CA . ASN A 1 468 ? -3.772 14.414 6.074 1.00 69.00 468 ASN A CA 1
ATOM 3482 C C . ASN A 1 468 ? -2.516 15.163 6.578 1.00 69.00 468 ASN A C 1
ATOM 3484 O O . ASN A 1 468 ? -1.462 14.568 6.792 1.00 69.00 468 ASN A O 1
ATOM 3488 N N . ASP A 1 469 ? -2.613 16.482 6.750 1.00 82.06 469 ASP A N 1
ATOM 3489 C CA . ASP A 1 469 ? -1.554 17.303 7.318 1.00 82.06 469 ASP A CA 1
ATOM 3490 C C . ASP A 1 469 ? -1.591 17.195 8.847 1.00 82.06 469 ASP A C 1
ATOM 3492 O O . ASP A 1 469 ? -2.569 17.574 9.498 1.00 82.06 469 ASP A O 1
ATOM 3496 N N . LEU A 1 470 ? -0.481 16.717 9.411 1.00 86.62 470 LEU A N 1
ATOM 3497 C CA . LEU A 1 470 ? -0.258 16.568 10.846 1.00 86.62 470 LEU A CA 1
ATOM 3498 C C . LEU A 1 470 ? -0.567 17.846 11.642 1.00 86.62 470 LEU A C 1
ATOM 3500 O O . LEU A 1 470 ? -0.986 17.763 12.792 1.00 86.62 470 LEU A O 1
ATOM 3504 N N . LYS A 1 471 ? -0.368 19.029 11.050 1.00 83.00 471 LYS A N 1
ATOM 3505 C CA . LYS A 1 471 ? -0.602 20.316 11.719 1.00 83.00 471 LYS A CA 1
ATOM 3506 C C . LYS A 1 471 ? -2.075 20.682 11.831 1.00 83.00 471 LYS A C 1
ATOM 3508 O O . LYS A 1 471 ? -2.438 21.399 12.757 1.00 83.00 471 LYS A O 1
ATOM 3513 N N . THR A 1 472 ? -2.904 20.249 10.884 1.00 83.25 472 THR A N 1
ATOM 3514 C CA . THR A 1 472 ? -4.305 20.698 10.781 1.00 83.25 472 THR A CA 1
ATOM 3515 C C . THR A 1 472 ? -5.307 19.619 11.164 1.00 83.25 472 THR A C 1
ATOM 3517 O O . THR A 1 472 ? -6.461 19.930 11.455 1.00 83.25 472 THR A O 1
ATOM 3520 N N . ASN A 1 473 ? -4.880 18.357 11.202 1.00 89.31 473 ASN A N 1
ATOM 3521 C CA . ASN A 1 473 ? -5.736 17.245 11.566 1.00 89.31 473 ASN A CA 1
ATOM 3522 C C . ASN A 1 473 ? -5.478 16.793 13.003 1.00 89.31 473 ASN A C 1
ATOM 3524 O O . ASN A 1 473 ? -4.485 16.105 13.259 1.00 89.31 473 ASN A O 1
ATOM 3528 N N . PRO A 1 474 ? -6.379 17.131 13.945 1.00 88.38 474 PRO A N 1
ATOM 3529 C CA . PRO A 1 474 ? -6.185 16.788 15.347 1.00 88.38 474 PRO A CA 1
ATOM 3530 C C . PRO A 1 474 ? -6.075 15.274 15.545 1.00 88.38 474 PRO A C 1
ATOM 3532 O O . PRO A 1 474 ? -5.276 14.824 16.361 1.00 88.38 474 PRO A O 1
ATOM 3535 N N . TYR A 1 475 ? -6.784 14.472 14.742 1.00 93.00 475 TYR A N 1
ATOM 3536 C CA . TYR A 1 475 ? -6.797 13.014 14.864 1.00 93.00 475 TYR A CA 1
ATOM 3537 C C . TYR A 1 475 ? -5.450 12.354 14.534 1.00 93.00 475 TYR A C 1
ATOM 3539 O O . TYR A 1 475 ? -5.225 11.218 14.947 1.00 93.00 475 TYR A O 1
ATOM 3547 N N . LEU A 1 476 ? -4.524 13.066 13.879 1.00 93.62 476 LEU A N 1
ATOM 3548 C CA . LEU A 1 476 ? -3.145 12.608 13.670 1.00 93.62 476 LEU A CA 1
ATOM 3549 C C . LEU A 1 476 ? -2.236 12.860 14.884 1.00 93.62 476 LEU A C 1
ATOM 3551 O O . LEU A 1 476 ? -1.081 12.437 14.876 1.00 93.62 476 LEU A O 1
ATOM 3555 N N . GLY A 1 477 ? -2.726 13.536 15.928 1.00 89.88 477 GLY A N 1
ATOM 3556 C CA . GLY A 1 477 ? -1.988 13.775 17.169 1.00 89.88 477 GLY A CA 1
ATOM 3557 C C . GLY A 1 477 ? -0.834 14.770 17.033 1.00 89.88 477 GLY A C 1
ATOM 3558 O O . GLY A 1 477 ? 0.095 14.736 17.842 1.00 89.88 477 GLY A O 1
ATOM 3559 N N . GLY A 1 478 ? -0.859 15.628 16.010 1.00 85.94 478 GLY A N 1
ATOM 3560 C CA . GLY A 1 478 ? 0.140 16.677 15.824 1.00 85.94 478 GLY A CA 1
ATOM 3561 C C . GLY A 1 478 ? 0.050 17.769 16.890 1.00 85.94 478 GLY A C 1
ATOM 3562 O O . GLY A 1 478 ? -0.975 17.931 17.551 1.00 85.94 478 GLY A O 1
ATOM 3563 N N . THR A 1 479 ? 1.122 18.539 17.080 1.00 77.44 479 THR A N 1
ATOM 3564 C CA . THR A 1 479 ? 1.129 19.620 18.086 1.00 77.44 479 THR A CA 1
ATOM 3565 C C . THR A 1 479 ? 0.193 20.783 17.757 1.00 77.44 479 THR A C 1
ATOM 3567 O O . THR A 1 479 ? -0.034 21.612 18.634 1.00 77.44 479 THR A O 1
ATOM 3570 N N . GLY A 1 480 ? -0.325 20.874 16.524 1.00 61.03 480 GLY A N 1
ATOM 3571 C CA . GLY A 1 480 ? -0.825 22.140 15.986 1.00 61.03 480 GLY A CA 1
ATOM 3572 C C . GLY A 1 480 ? 0.294 23.195 15.984 1.00 61.03 480 GLY A C 1
ATOM 3573 O O . GLY A 1 480 ? 1.342 23.024 16.612 1.00 61.03 480 GLY A O 1
ATOM 3574 N N . GLN A 1 481 ? 0.134 24.276 15.237 1.00 37.94 481 GLN A N 1
ATOM 3575 C CA . GLN A 1 481 ? 0.787 25.536 15.596 1.00 37.94 481 GLN A CA 1
ATOM 3576 C C . GLN A 1 481 ? -0.292 26.488 16.068 1.00 37.94 481 GLN A C 1
ATOM 3578 O O . GLN A 1 481 ? -1.366 26.479 15.422 1.00 37.94 481 GLN A O 1
#